Protein AF-A0A380DLA4-F1 (afdb_monomer)

pLDDT: mean 90.94, std 12.04, range [42.31, 98.88]

Nearest PDB structures (foldseek):
  5a3c-assembly1_A  TM=9.909E-01  e=1.165E-39  Streptococcus pyogenes str. Manfredo
  8rsl-assembly2_B  TM=9.941E-01  e=5.029E-12  Staphylococcus aureus
  5kiv-assembly1_A  TM=9.497E-01  e=2.857E-11  Staphylococcus aureus
  5cb3-assembly1_A  TM=9.553E-01  e=2.922E-05  Escherichia coli K-12
  5cb5-assembly14_M  TM=9.360E-01  e=4.382E-05  Escherichia coli K-12

Foldseek 3Di:
DDDPDDDDFAAAADPDPPDDPVNLVRLLVRLLVVVVVCVVVPHQEDEDEQHCVPPSVDPLLSSLLSNLLSVVLNCVVVVDNHHYHYDYDDPVSVVSNVCNNVLQVDAPQVLVVVVSDDPPCPVVSVLSLLVPFLEEEEEEEPQLVVVLVVAFADPLPCVQPVLVCVVPVDGTNVCVLPDPDPDLQLNLLSLLSVCCPFAVPPAEGPSLLVVCVSCPPHHYAYEYCDQGCHCVNSVHPCLRYANQFYHSQWKAAPVLPDQDIDGDNVLSVVQNVQDDSSGGDPVSFDADPPPRGTIHGQGQDPPPGGRHHPVNVSSVVSSVVSCVVCLATLYEHEYERDDDPCCVRRVVVSVVSCVNHVNYAYEYEYCDDDDDRDCVSRYYYDND

Structure (mmCIF, N/CA/C/O backbone):
data_AF-A0A380DLA4-F1
#
_entry.id   AF-A0A380DLA4-F1
#
loop_
_atom_site.group_PDB
_atom_site.id
_atom_site.type_symbol
_atom_site.label_atom_id
_atom_site.label_alt_id
_atom_site.label_comp_id
_atom_site.label_asym_id
_atom_site.label_entity_id
_atom_site.label_seq_id
_atom_site.pdbx_PDB_ins_code
_atom_site.Cartn_x
_atom_site.Cartn_y
_atom_site.Cartn_z
_atom_site.occupancy
_atom_site.B_iso_or_equiv
_atom_site.auth_seq_id
_atom_site.auth_comp_id
_atom_site.auth_asym_id
_atom_site.auth_atom_id
_atom_site.pdbx_PDB_model_num
ATOM 1 N N . MET A 1 1 ? -28.084 27.506 38.363 1.00 55.59 1 MET A N 1
ATOM 2 C CA . MET A 1 1 ? -28.026 26.568 39.511 1.00 55.59 1 MET A CA 1
ATOM 3 C C . MET A 1 1 ? -27.081 27.146 40.558 1.00 55.59 1 MET A C 1
ATOM 5 O O . MET A 1 1 ? -26.032 27.628 40.145 1.00 55.59 1 MET A O 1
ATOM 9 N N . PRO A 1 2 ? -27.405 27.145 41.863 1.00 76.19 2 PRO A N 1
ATOM 10 C CA . PRO A 1 2 ? -26.444 27.554 42.885 1.00 76.19 2 PRO A CA 1
ATOM 11 C C . PRO A 1 2 ? -25.387 26.452 43.057 1.00 76.19 2 PRO A C 1
ATOM 13 O O . PRO A 1 2 ? -25.682 25.373 43.568 1.00 76.19 2 PRO A O 1
ATOM 16 N N . ALA A 1 3 ? -24.167 26.698 42.581 1.00 84.50 3 ALA A N 1
ATOM 17 C CA . ALA A 1 3 ? -23.037 25.797 42.782 1.00 84.50 3 ALA A CA 1
ATOM 18 C C . ALA A 1 3 ? -22.415 26.040 44.166 1.00 84.50 3 ALA A C 1
ATOM 20 O O . ALA A 1 3 ? -22.203 27.187 44.553 1.00 84.50 3 ALA A O 1
ATOM 21 N N . LYS A 1 4 ? -22.109 24.967 44.908 1.00 89.56 4 LYS A N 1
ATOM 22 C CA . LYS A 1 4 ? -21.397 25.065 46.199 1.00 89.56 4 LYS A CA 1
ATOM 23 C C . LYS A 1 4 ? -19.905 25.362 46.025 1.00 89.56 4 LYS A C 1
ATOM 25 O O . LYS A 1 4 ? -19.298 25.965 46.900 1.00 89.56 4 LYS A O 1
ATOM 30 N N . TYR A 1 5 ? -19.341 24.932 44.899 1.00 93.50 5 TYR A N 1
ATOM 31 C CA . TYR A 1 5 ? -17.937 25.094 44.542 1.00 93.50 5 TYR A CA 1
ATOM 32 C C . TYR A 1 5 ? -17.828 25.541 43.088 1.00 93.50 5 TYR A C 1
ATOM 34 O O . TYR A 1 5 ? -18.657 25.169 42.256 1.00 93.50 5 TYR A O 1
ATOM 42 N N . ILE A 1 6 ? -16.781 26.307 42.790 1.00 93.88 6 ILE A N 1
ATOM 43 C CA . ILE A 1 6 ? -16.389 26.674 41.430 1.00 93.88 6 ILE A CA 1
ATOM 44 C C . ILE A 1 6 ? -14.927 26.264 41.265 1.00 93.88 6 ILE A C 1
ATOM 46 O O . ILE A 1 6 ? -14.061 26.779 41.968 1.00 93.88 6 ILE A O 1
ATOM 50 N N . ILE A 1 7 ? -14.661 25.335 40.344 1.00 94.81 7 ILE A N 1
ATOM 51 C CA . ILE A 1 7 ? -13.299 24.940 39.975 1.00 94.81 7 ILE A CA 1
ATOM 52 C C . ILE A 1 7 ? -12.901 25.748 38.744 1.00 94.81 7 ILE A C 1
ATOM 54 O O . ILE A 1 7 ? -13.541 25.653 37.698 1.00 94.81 7 ILE A O 1
ATOM 58 N N . HIS A 1 8 ? -11.850 26.552 38.871 1.00 94.44 8 HIS A N 1
ATOM 59 C CA . HIS A 1 8 ? -11.314 27.328 37.761 1.00 94.44 8 HIS A CA 1
ATOM 60 C C . HIS A 1 8 ? -10.230 26.535 37.022 1.00 94.44 8 HIS A C 1
ATOM 62 O O . HIS A 1 8 ? -9.333 25.972 37.646 1.00 94.44 8 HIS A O 1
ATOM 68 N N . THR A 1 9 ? -10.300 26.514 35.692 1.00 94.88 9 THR A N 1
ATOM 69 C CA . THR A 1 9 ? -9.285 25.914 34.822 1.00 94.88 9 THR A CA 1
ATOM 70 C C . THR A 1 9 ? -9.151 26.739 33.549 1.00 94.88 9 THR A C 1
ATOM 72 O O . THR A 1 9 ? -10.129 27.320 33.073 1.00 94.88 9 THR A O 1
ATOM 75 N N . VAL A 1 10 ? -7.939 26.803 33.002 1.00 93.38 10 VAL A N 1
ATOM 76 C CA . VAL A 1 10 ? -7.638 27.538 31.771 1.00 93.38 10 VAL A CA 1
ATOM 77 C C . VAL A 1 10 ? -7.217 26.530 30.717 1.00 93.38 10 VAL A C 1
ATOM 79 O O . VAL A 1 10 ? -6.169 25.901 30.840 1.00 93.38 10 VAL A O 1
ATOM 82 N N . GLY A 1 11 ? -8.055 26.363 29.697 1.00 93.25 11 GLY A N 1
ATOM 83 C CA . GLY A 1 11 ? -7.757 25.484 28.575 1.00 93.25 11 GLY A CA 1
ATOM 84 C C . GLY A 1 11 ? -6.808 26.117 27.548 1.00 93.25 11 GLY A C 1
ATOM 85 O O . GLY A 1 11 ? -6.550 27.323 27.585 1.00 93.25 11 GLY A O 1
ATOM 86 N N . PRO A 1 12 ? -6.278 25.321 26.608 1.00 95.25 12 PRO A N 1
ATOM 87 C CA . PRO A 1 12 ? -5.397 25.812 25.551 1.00 95.25 12 PRO A CA 1
ATOM 88 C C . PRO A 1 12 ? -6.148 26.710 24.559 1.00 95.25 12 PRO A C 1
ATOM 90 O O . PRO A 1 12 ? -7.328 26.485 24.282 1.00 95.25 12 PRO A O 1
ATOM 93 N N . GLN A 1 13 ? -5.443 27.693 23.992 1.00 95.25 13 GLN A N 1
ATOM 94 C CA . GLN A 1 13 ? -5.923 28.527 22.887 1.00 95.25 13 GLN A CA 1
ATOM 95 C C . GLN A 1 13 ? -5.316 28.055 21.563 1.00 95.25 13 GLN A C 1
ATOM 97 O O . GLN A 1 13 ? -4.094 27.944 21.427 1.00 95.25 13 GLN A O 1
ATOM 102 N N . ILE A 1 14 ? -6.163 27.822 20.564 1.00 93.88 14 ILE A N 1
ATOM 103 C CA . ILE A 1 14 ? -5.754 27.343 19.247 1.00 93.88 14 ILE A CA 1
ATOM 104 C C . ILE A 1 14 ? -5.522 28.531 18.315 1.00 93.88 14 ILE A C 1
ATOM 106 O O . ILE A 1 14 ? -6.415 29.327 18.046 1.00 93.88 14 ILE A O 1
ATOM 110 N N . ARG A 1 15 ? -4.284 28.653 17.824 1.00 88.38 15 ARG A N 1
ATOM 111 C CA . ARG A 1 15 ? -3.876 29.712 16.880 1.00 88.38 15 ARG A CA 1
ATOM 112 C C . ARG A 1 15 ? -3.722 29.221 15.444 1.00 88.38 15 ARG A C 1
ATOM 114 O O . ARG A 1 15 ? -3.689 30.033 14.526 1.00 88.38 15 ARG A O 1
ATOM 121 N N . ARG A 1 16 ? -3.545 27.912 15.254 1.00 84.25 16 ARG A N 1
ATOM 122 C CA . ARG A 1 16 ? -3.327 27.264 13.958 1.00 84.25 16 ARG A CA 1
ATOM 123 C C . ARG A 1 16 ? -3.958 25.879 13.976 1.00 84.25 16 ARG A C 1
ATOM 125 O O . ARG A 1 16 ? -3.947 25.227 15.018 1.00 84.25 16 ARG A O 1
ATOM 132 N N . LEU A 1 17 ? -4.466 25.466 12.821 1.00 77.19 17 LEU A N 1
ATOM 133 C CA . LEU A 1 17 ? -4.893 24.098 12.553 1.00 77.19 17 LEU A CA 1
ATOM 134 C C . LEU A 1 17 ? -3.820 23.374 11.714 1.00 77.19 17 LEU A C 1
ATOM 136 O O . LEU A 1 17 ? -3.121 24.046 10.949 1.00 77.19 17 LEU A O 1
ATOM 140 N N . PRO A 1 18 ? -3.686 22.039 11.834 1.00 81.50 18 PRO A N 1
ATOM 141 C CA . PRO A 1 18 ? -4.406 21.162 12.767 1.00 81.50 18 PRO A CA 1
ATOM 142 C C . PRO A 1 18 ? -4.003 21.405 14.231 1.00 81.50 18 PRO A C 1
ATOM 144 O O . PRO A 1 18 ? -2.948 21.982 14.509 1.00 81.50 18 PRO A O 1
ATOM 147 N N . VAL A 1 19 ? -4.857 20.997 15.174 1.00 79.44 19 VAL A N 1
ATOM 148 C CA . VAL A 1 19 ? -4.562 21.114 16.608 1.00 79.44 19 VAL A CA 1
ATOM 149 C C . VAL A 1 19 ? -3.325 20.274 16.935 1.00 79.44 19 VAL A C 1
ATOM 151 O O . VAL A 1 19 ? -3.214 19.113 16.550 1.00 79.44 19 VAL A O 1
ATOM 154 N N . SER A 1 20 ? -2.360 20.867 17.640 1.00 80.75 20 SER A N 1
ATOM 155 C CA . SER A 1 20 ? -1.146 20.152 18.034 1.00 80.75 20 SER A CA 1
ATOM 156 C C . SER A 1 20 ? -1.430 19.138 19.141 1.00 80.75 20 SER A C 1
ATOM 158 O O . SER A 1 20 ? -2.274 19.365 20.013 1.00 80.75 20 SER A O 1
ATOM 160 N N . LYS A 1 21 ? -0.642 18.058 19.186 1.00 75.62 21 LYS A N 1
ATOM 161 C CA . LYS A 1 21 ? -0.755 17.050 20.249 1.00 75.62 21 LYS A CA 1
ATOM 162 C C . LYS A 1 21 ? -0.622 17.649 21.652 1.00 75.62 21 LYS A C 1
ATOM 164 O O . LYS A 1 21 ? -1.361 17.286 22.560 1.00 75.62 21 LYS A O 1
ATOM 169 N N . MET A 1 22 ? 0.273 18.625 21.803 1.00 86.12 22 MET A N 1
ATOM 170 C CA . MET A 1 22 ? 0.444 19.373 23.047 1.00 86.12 22 MET A CA 1
ATOM 171 C C . MET A 1 22 ? -0.860 20.054 23.488 1.00 86.12 22 MET A C 1
ATOM 173 O O . MET A 1 22 ? -1.214 19.984 24.660 1.00 86.12 22 MET A O 1
ATOM 177 N N . ASN A 1 23 ? -1.595 20.677 22.563 1.00 88.19 23 ASN A N 1
ATOM 178 C CA . ASN A 1 23 ? -2.866 21.326 22.882 1.00 88.19 23 ASN A CA 1
ATOM 179 C C . ASN A 1 23 ? -3.959 20.306 23.226 1.00 88.19 23 ASN A C 1
ATOM 181 O O . ASN A 1 23 ? -4.703 20.527 24.178 1.00 88.19 23 ASN A O 1
ATOM 185 N N . GLN A 1 24 ? -4.029 19.172 22.524 1.00 82.75 24 GLN A N 1
ATOM 186 C CA . GLN A 1 24 ? -4.953 18.088 22.884 1.00 82.75 24 GLN A CA 1
ATOM 187 C C . GLN A 1 24 ? -4.701 17.583 24.314 1.00 82.75 24 GLN A C 1
ATOM 189 O O . GLN A 1 24 ? -5.627 17.476 25.119 1.00 82.75 24 GLN A O 1
ATOM 194 N N . ASP A 1 25 ? -3.435 17.315 24.651 1.00 81.62 25 ASP A N 1
ATOM 195 C CA . ASP A 1 25 ? -3.045 16.803 25.967 1.00 81.62 25 ASP A CA 1
ATOM 196 C C . ASP A 1 25 ? -3.261 17.858 27.077 1.00 81.62 25 ASP A C 1
ATOM 198 O O . ASP A 1 25 ? -3.610 17.506 28.205 1.00 81.62 25 ASP A O 1
ATOM 202 N N . LEU A 1 26 ? -3.102 19.155 26.777 1.00 93.81 26 LEU A N 1
ATOM 203 C CA . LEU A 1 26 ? -3.434 20.242 27.709 1.00 93.81 26 LEU A CA 1
ATOM 204 C C . LEU A 1 26 ? -4.935 20.308 28.003 1.00 93.81 26 LEU A C 1
ATOM 206 O O . LEU A 1 26 ? -5.309 20.423 29.168 1.00 93.81 26 LEU A O 1
ATOM 210 N N . LEU A 1 27 ? -5.792 20.187 26.983 1.00 97.06 27 LEU A N 1
ATOM 211 C CA . LEU A 1 27 ? -7.242 20.168 27.186 1.00 97.06 27 LEU A CA 1
ATOM 212 C C . LEU A 1 27 ? -7.663 18.973 28.055 1.00 97.06 27 LEU A C 1
ATOM 214 O O . LEU A 1 27 ? -8.413 19.150 29.014 1.00 97.06 27 LEU A O 1
ATOM 218 N N . ALA A 1 28 ? -7.118 17.780 27.794 1.00 90.62 28 ALA A N 1
ATOM 219 C CA . ALA A 1 28 ? -7.356 16.601 28.631 1.00 90.62 28 ALA A CA 1
ATOM 220 C C . ALA A 1 28 ? -6.925 16.839 30.094 1.00 90.62 28 ALA A C 1
ATOM 222 O O . ALA A 1 28 ? -7.668 16.543 31.031 1.00 90.62 28 ALA A O 1
ATOM 223 N N . LYS A 1 29 ? -5.756 17.456 30.321 1.00 93.50 29 LYS A N 1
ATOM 224 C CA . LYS A 1 29 ? -5.279 17.800 31.674 1.00 93.50 29 LYS A CA 1
ATOM 225 C C . LYS A 1 29 ? -6.200 18.770 32.416 1.00 93.50 29 LYS A C 1
ATOM 227 O O . LYS A 1 29 ? -6.291 18.664 33.642 1.00 93.50 29 LYS A O 1
ATOM 232 N N . CYS A 1 30 ? -6.885 19.679 31.718 1.00 97.44 30 CYS A N 1
ATOM 233 C CA . CYS A 1 30 ? -7.874 20.568 32.331 1.00 97.44 30 CYS A CA 1
ATOM 234 C C . CYS A 1 30 ? -9.023 19.767 32.948 1.00 97.44 30 CYS A C 1
ATOM 236 O O . CYS A 1 30 ? -9.306 19.942 34.132 1.00 97.44 30 CYS A O 1
ATOM 238 N N . TYR A 1 31 ? -9.627 18.851 32.184 1.00 97.88 31 TYR A N 1
ATOM 239 C CA . TYR A 1 31 ? -10.691 17.974 32.682 1.00 97.88 31 TYR A CA 1
ATOM 240 C C . TYR A 1 31 ? -10.194 17.079 33.821 1.00 97.88 31 TYR A C 1
ATOM 242 O O . TYR A 1 31 ? -10.804 17.050 34.889 1.00 97.88 31 TYR A O 1
ATOM 250 N N . LEU A 1 32 ? -9.046 16.419 33.638 1.00 96.38 32 LEU A N 1
ATOM 251 C CA . LEU A 1 32 ? -8.478 15.503 34.629 1.00 96.38 32 LEU A CA 1
ATOM 252 C C . LEU A 1 32 ? -8.202 16.188 35.975 1.00 96.38 32 LEU A C 1
ATOM 254 O O . LEU A 1 32 ? -8.506 15.634 37.029 1.00 96.38 32 LEU A O 1
ATOM 258 N N . SER A 1 33 ? -7.635 17.396 35.951 1.00 96.44 33 SER A N 1
ATOM 259 C CA . SER A 1 33 ? -7.342 18.158 37.172 1.00 96.44 33 SER A CA 1
ATOM 260 C C . SER A 1 33 ? -8.620 18.551 37.912 1.00 96.44 33 SER A C 1
ATOM 262 O O . SER A 1 33 ? -8.678 18.447 39.136 1.00 96.44 33 SER A O 1
ATOM 264 N N . CYS A 1 34 ? -9.664 18.953 37.180 1.00 97.88 34 CYS A N 1
ATOM 265 C CA . CYS A 1 34 ? -10.958 19.280 37.771 1.00 97.88 34 CYS A CA 1
ATOM 266 C C . CYS A 1 34 ? -11.638 18.057 38.400 1.00 97.88 34 CYS A C 1
ATOM 268 O O . CYS A 1 34 ? -12.166 18.169 39.504 1.00 97.88 34 CYS A O 1
ATOM 270 N N . LEU A 1 35 ? -11.605 16.904 37.726 1.00 97.75 35 LEU A N 1
ATOM 271 C CA . LEU A 1 35 ? -12.177 15.650 38.229 1.00 97.75 35 LEU A CA 1
ATOM 272 C C . LEU A 1 35 ? -11.472 15.181 39.509 1.00 97.75 35 LEU A C 1
ATOM 274 O O . LEU A 1 35 ? -12.131 14.931 40.514 1.00 97.75 35 LEU A O 1
ATOM 278 N N . LYS A 1 36 ? -10.131 15.166 39.506 1.00 96.75 36 LYS A N 1
ATOM 279 C CA . LYS A 1 36 ? -9.323 14.824 40.690 1.00 96.75 36 LYS A CA 1
ATOM 280 C C . LYS A 1 36 ? -9.641 15.718 41.878 1.00 96.75 36 LYS A C 1
ATOM 282 O O . LYS A 1 36 ? -9.796 15.227 42.991 1.00 96.75 36 LYS A O 1
ATOM 287 N N . LEU A 1 37 ? -9.749 17.025 41.646 1.00 96.88 37 LEU A N 1
ATOM 288 C CA . LEU A 1 37 ? -10.074 17.971 42.706 1.00 96.88 37 LEU A CA 1
ATOM 289 C C . LEU A 1 37 ? -11.500 17.751 43.237 1.00 96.88 37 LEU A C 1
ATOM 291 O O . LEU A 1 37 ? -11.720 17.816 44.444 1.00 96.88 37 LEU A O 1
ATOM 295 N N . ALA A 1 38 ? -12.462 17.448 42.362 1.00 96.44 38 ALA A N 1
ATOM 296 C CA . ALA A 1 38 ? -13.826 17.133 42.777 1.00 96.44 38 ALA A CA 1
ATOM 297 C C . ALA A 1 38 ? -13.884 15.889 43.684 1.00 96.44 38 ALA A C 1
ATOM 299 O O . ALA A 1 38 ? -14.524 15.941 44.736 1.00 96.44 38 ALA A O 1
ATOM 300 N N . ASP A 1 39 ? -13.162 14.820 43.342 1.00 95.69 39 ASP A N 1
ATOM 301 C CA . ASP A 1 39 ? -13.090 13.611 44.175 1.00 95.69 39 ASP A CA 1
ATOM 302 C C . ASP A 1 39 ? -12.352 13.844 45.497 1.00 95.69 39 ASP A C 1
ATOM 304 O O . ASP A 1 39 ? -12.810 13.393 46.547 1.00 95.69 39 ASP A O 1
ATOM 308 N N . GLN A 1 40 ? -11.249 14.602 45.485 1.00 95.62 40 GLN A N 1
ATOM 309 C CA . GLN A 1 40 ? -10.522 14.980 46.707 1.00 95.62 40 GLN A CA 1
ATOM 310 C C . GLN A 1 40 ? -11.419 15.712 47.713 1.00 95.62 40 GLN A C 1
ATOM 312 O O . GLN A 1 40 ? -11.259 15.553 48.922 1.00 95.62 40 GLN A O 1
ATOM 317 N N . HIS A 1 41 ? -12.385 16.485 47.218 1.00 95.06 41 HIS A N 1
ATOM 318 C CA . HIS A 1 41 ? -13.386 17.167 48.033 1.00 95.06 41 HIS A CA 1
ATOM 319 C C . HIS A 1 41 ? -14.669 16.350 48.254 1.00 95.06 41 HIS A C 1
ATOM 321 O O . HIS A 1 41 ? -15.636 16.883 48.800 1.00 95.06 41 HIS A O 1
ATOM 327 N N . SER A 1 42 ? -14.686 15.069 47.863 1.00 94.19 42 SER A N 1
ATOM 328 C CA . SER A 1 42 ? -15.833 14.159 47.999 1.00 94.19 42 SER A CA 1
ATOM 329 C C . SER A 1 42 ? -17.124 14.745 47.410 1.00 94.19 42 SER A C 1
ATOM 331 O O . SER A 1 42 ? -18.205 14.652 47.999 1.00 94.19 42 SER A O 1
ATOM 333 N N . LEU A 1 43 ? -17.010 15.420 46.262 1.00 95.06 43 LEU A N 1
ATOM 334 C CA . LEU A 1 43 ? -18.159 15.974 45.557 1.00 95.06 43 LEU A CA 1
ATOM 335 C C . LEU A 1 43 ? -18.910 14.863 44.815 1.00 95.06 43 LEU A C 1
ATOM 337 O O . LEU A 1 43 ? -18.314 13.954 44.258 1.00 95.06 43 LEU A O 1
ATOM 341 N N . ASN A 1 44 ? -20.238 14.976 44.756 1.00 93.31 44 ASN A N 1
ATOM 342 C CA . ASN A 1 44 ? -21.084 13.976 44.089 1.00 93.31 44 ASN A CA 1
ATOM 343 C C . ASN A 1 44 ? -21.406 14.327 42.628 1.00 93.31 44 ASN A C 1
ATOM 345 O O . ASN A 1 44 ? -21.810 13.460 41.856 1.00 93.31 44 ASN A O 1
ATOM 349 N N . HIS A 1 45 ? -21.303 15.609 42.260 1.00 94.62 45 HIS A N 1
ATOM 350 C CA . HIS A 1 45 ? -21.685 16.107 40.940 1.00 94.62 45 HIS A CA 1
ATOM 351 C C . HIS A 1 45 ? -20.717 17.195 40.480 1.00 94.62 45 HIS A C 1
ATOM 353 O O . HIS A 1 45 ? -20.361 18.077 41.267 1.00 94.62 45 HIS A O 1
ATOM 359 N N . VAL A 1 46 ? -20.365 17.181 39.197 1.00 96.06 46 VAL A N 1
ATOM 360 C CA . VAL A 1 46 ? -19.624 18.259 38.533 1.00 96.06 46 VAL A CA 1
ATOM 361 C C . VAL A 1 46 ? -20.259 18.553 37.178 1.00 96.06 46 VAL A C 1
ATOM 363 O O . VAL A 1 46 ? -20.672 17.643 36.462 1.00 96.06 46 VAL A O 1
ATOM 366 N N . ALA A 1 47 ? -20.354 19.833 36.828 1.00 95.62 47 ALA A N 1
ATOM 367 C CA . ALA A 1 47 ? -20.797 20.263 35.510 1.00 95.62 47 ALA A CA 1
ATOM 368 C C . ALA A 1 47 ? -19.638 20.949 34.780 1.00 95.62 47 ALA A C 1
ATOM 370 O O . ALA A 1 47 ? -19.031 21.872 35.324 1.00 95.62 47 ALA A O 1
ATOM 371 N N . PHE A 1 48 ? -19.349 20.515 33.556 1.00 96.56 48 PHE A N 1
ATOM 372 C CA . PHE A 1 48 ? -18.357 21.133 32.681 1.00 96.56 48 PHE A CA 1
ATOM 373 C C . PHE A 1 48 ? -19.036 21.944 31.585 1.00 96.56 48 PHE A C 1
ATOM 375 O O . PHE A 1 48 ? -19.993 21.481 30.972 1.00 96.56 48 PHE A O 1
ATOM 382 N N . CYS A 1 49 ? -18.506 23.128 31.294 1.00 93.94 49 CYS A N 1
ATOM 383 C CA . CYS A 1 49 ? -18.760 23.795 30.021 1.00 93.94 49 CYS A CA 1
ATOM 384 C C . CYS A 1 49 ? -17.885 23.186 28.907 1.00 93.94 49 CYS A C 1
ATOM 386 O O . CYS A 1 49 ? -16.996 22.369 29.166 1.00 93.94 49 CYS A O 1
ATOM 388 N N . CYS A 1 50 ? -18.110 23.608 27.662 1.00 94.25 50 CYS A N 1
ATOM 389 C CA . CYS A 1 50 ? -17.222 23.294 26.543 1.00 94.25 50 CYS A CA 1
ATOM 390 C C . CYS A 1 50 ? -15.902 24.075 26.699 1.00 94.25 50 CYS A C 1
ATOM 392 O O . CYS A 1 50 ? -15.790 25.232 26.284 1.00 94.25 50 CYS A O 1
ATOM 394 N N . ILE A 1 51 ? -14.912 23.475 27.368 1.00 95.38 51 ILE A N 1
ATOM 395 C CA . ILE A 1 51 ? -13.633 24.133 27.657 1.00 95.38 51 ILE A CA 1
ATOM 396 C C . ILE A 1 51 ? -12.912 24.414 26.331 1.00 95.38 51 ILE A C 1
ATOM 398 O O . ILE A 1 51 ? -12.791 23.546 25.474 1.00 95.38 51 ILE A O 1
ATOM 402 N N . SER A 1 52 ? -12.416 25.643 26.178 1.00 94.69 52 SER A N 1
ATOM 403 C CA . SER A 1 52 ? -11.642 26.129 25.025 1.00 94.69 52 SER A CA 1
ATOM 404 C C . SER A 1 52 ? -12.353 26.273 23.668 1.00 94.69 52 SER A C 1
ATOM 406 O O . SER A 1 52 ? -11.736 26.804 22.745 1.00 94.69 52 SER A O 1
ATOM 408 N N . THR A 1 53 ? -13.627 25.905 23.510 1.00 90.50 53 THR A N 1
ATOM 409 C CA . THR A 1 53 ? -14.291 25.936 22.184 1.00 90.50 53 THR A CA 1
ATOM 410 C C . THR A 1 53 ? -14.814 27.310 21.748 1.00 90.50 53 THR A C 1
ATOM 412 O O . THR A 1 53 ? -15.110 27.510 20.574 1.00 90.50 53 THR A O 1
ATOM 415 N N . GLY A 1 54 ? -14.917 28.272 22.672 1.00 88.00 54 GLY A N 1
ATOM 416 C CA . GLY A 1 54 ? -15.348 29.648 22.392 1.00 88.00 54 GLY A CA 1
ATOM 417 C C . GLY A 1 54 ? -14.209 30.546 21.892 1.00 88.00 54 GLY A C 1
ATOM 418 O O . GLY A 1 54 ? -13.590 30.289 20.866 1.00 88.00 54 GLY A O 1
ATOM 419 N N . VAL A 1 55 ? -13.879 31.597 22.654 1.00 88.50 55 VAL A 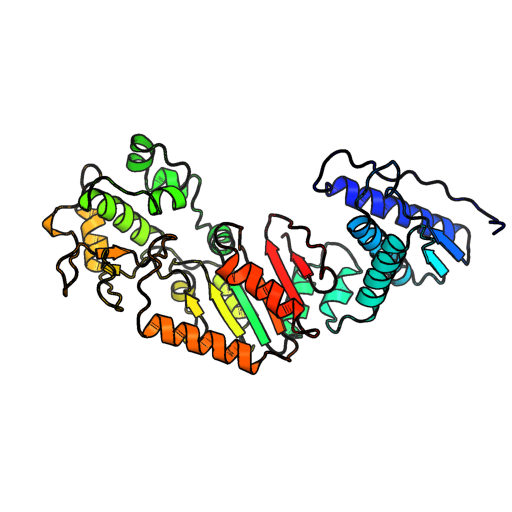N 1
ATOM 420 C CA . VAL A 1 55 ? -12.809 32.575 22.329 1.00 88.50 55 VAL A CA 1
ATOM 421 C C . VAL A 1 55 ? -11.442 31.912 22.087 1.00 88.50 55 VAL A C 1
ATOM 423 O O . VAL A 1 55 ? -10.576 32.466 21.411 1.00 88.50 55 VAL A O 1
ATOM 426 N N . PHE A 1 56 ? -11.231 30.717 22.640 1.00 91.06 56 PHE A N 1
ATOM 427 C CA . PHE A 1 56 ? -9.983 29.969 22.512 1.00 91.06 56 PHE A CA 1
ATOM 428 C C . PHE A 1 56 ? -9.920 29.087 21.255 1.00 91.06 56 PHE A C 1
ATOM 430 O O . PHE A 1 56 ? -8.872 28.49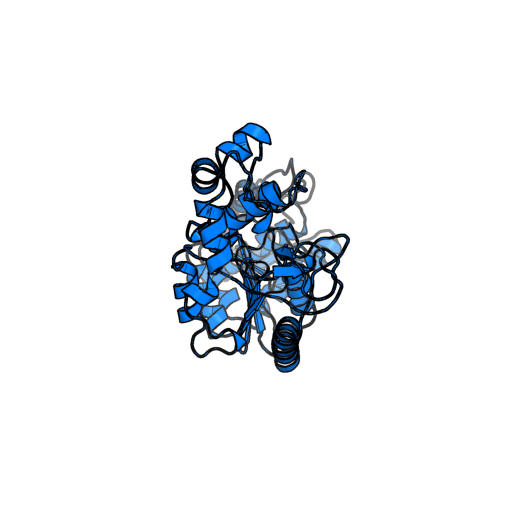8 20.993 1.00 91.06 56 PHE A O 1
ATOM 437 N N . ALA A 1 57 ? -10.988 29.073 20.452 1.00 90.88 57 ALA A N 1
ATOM 438 C CA . ALA A 1 57 ? -11.052 28.527 19.099 1.00 90.88 57 ALA A CA 1
ATOM 439 C C . ALA A 1 57 ? -10.650 27.047 18.960 1.00 90.88 57 ALA A C 1
ATOM 441 O O . ALA A 1 57 ? -10.210 26.622 17.891 1.00 90.88 57 ALA A O 1
ATOM 442 N N . PHE A 1 58 ? -10.795 26.247 20.019 1.00 94.88 58 PHE A N 1
ATOM 443 C CA . PHE A 1 58 ? -10.622 24.801 19.908 1.00 94.88 58 PHE A CA 1
ATOM 444 C C . PHE A 1 58 ? -11.761 24.211 19.062 1.00 94.88 58 PHE A C 1
ATOM 446 O O . PHE A 1 58 ? -12.924 24.484 19.370 1.00 94.88 58 PHE A O 1
ATOM 453 N N . PRO A 1 59 ? -11.471 23.423 18.005 1.00 91.38 59 PRO A N 1
ATOM 454 C CA . PRO A 1 59 ? -12.505 22.768 17.209 1.00 91.38 59 PRO A CA 1
ATOM 455 C C . PRO A 1 59 ? -13.485 21.981 18.085 1.00 91.38 59 PRO A C 1
ATOM 457 O O . PRO A 1 59 ? -13.072 21.147 18.885 1.00 91.38 59 PRO A O 1
ATOM 460 N N . GLN A 1 60 ? -14.781 22.267 17.941 1.00 90.25 60 GLN A N 1
ATOM 461 C CA . GLN A 1 60 ? -15.826 21.758 18.840 1.00 90.25 60 GLN A CA 1
ATOM 462 C C . GLN A 1 60 ? -15.878 20.229 18.898 1.00 90.25 60 GLN A C 1
ATOM 464 O O . GLN A 1 60 ? -16.002 19.676 19.983 1.00 90.25 60 GLN A O 1
ATOM 469 N N . ASP A 1 61 ? -15.760 19.564 17.747 1.00 85.75 61 ASP A N 1
ATOM 470 C CA . ASP A 1 61 ? -15.816 18.102 17.647 1.00 85.75 61 ASP A CA 1
ATOM 471 C C . ASP A 1 61 ? -14.639 17.446 18.384 1.00 85.75 61 ASP A C 1
ATOM 473 O O . ASP A 1 61 ? -14.825 16.694 19.337 1.00 85.75 61 ASP A O 1
ATOM 477 N N . GLU A 1 62 ? -13.415 17.857 18.045 1.00 82.56 62 GLU A N 1
ATOM 478 C CA . GLU A 1 62 ? -12.195 17.366 18.692 1.00 82.56 62 GLU A CA 1
ATOM 479 C C . GLU A 1 62 ? -12.172 17.664 20.205 1.00 82.56 62 GLU A C 1
ATOM 481 O O . GLU A 1 62 ? -11.734 16.837 21.007 1.00 82.56 62 GLU A O 1
ATOM 486 N N . ALA A 1 63 ? -12.674 18.832 20.625 1.00 91.31 63 ALA A N 1
ATOM 487 C CA . ALA A 1 63 ? -12.794 19.180 22.039 1.00 91.31 63 ALA A CA 1
ATOM 488 C C . ALA A 1 63 ? -13.827 18.312 22.773 1.00 91.31 63 ALA A C 1
ATOM 490 O O . ALA A 1 63 ? -13.564 17.888 23.902 1.00 91.31 63 ALA A O 1
ATOM 491 N N . ALA A 1 64 ? -14.981 18.048 22.152 1.00 90.75 64 ALA A N 1
ATOM 492 C CA . ALA A 1 64 ? -16.016 17.184 22.707 1.00 90.75 64 ALA A CA 1
ATOM 493 C C . ALA A 1 64 ? -15.494 15.751 22.872 1.00 90.75 64 ALA A C 1
ATOM 495 O O . ALA A 1 64 ? -15.618 15.189 23.960 1.00 90.75 64 ALA A O 1
ATOM 496 N N . GLU A 1 65 ? -14.811 15.207 21.861 1.00 83.62 65 GLU A N 1
ATOM 497 C CA . GLU A 1 65 ? -14.166 13.891 21.929 1.00 83.62 65 GLU A CA 1
ATOM 498 C C . GLU A 1 65 ? -13.181 13.808 23.110 1.00 83.62 65 GLU A C 1
ATOM 500 O O . GLU A 1 65 ? -13.252 12.892 23.934 1.00 83.62 65 GLU A O 1
ATOM 505 N N . ILE A 1 66 ? -12.281 14.796 23.244 1.00 85.38 66 ILE A N 1
ATOM 506 C CA . ILE A 1 66 ? -11.306 14.853 24.346 1.00 85.38 66 ILE A CA 1
ATOM 507 C C . ILE A 1 66 ? -12.015 14.930 25.701 1.00 85.38 66 ILE A C 1
ATOM 509 O O . ILE A 1 66 ? -11.603 14.239 26.637 1.00 85.38 66 ILE A O 1
ATOM 513 N N . ALA A 1 67 ? -13.051 15.761 25.817 1.00 94.12 67 ALA A N 1
ATOM 514 C CA . ALA A 1 67 ? -13.794 15.960 27.053 1.00 94.12 67 ALA A CA 1
ATOM 515 C C . ALA A 1 67 ? -14.471 14.666 27.519 1.00 94.12 67 ALA A C 1
ATOM 517 O O . ALA A 1 67 ? -14.257 14.246 28.659 1.00 94.12 67 ALA A O 1
ATOM 518 N N . VAL A 1 68 ? -15.247 14.025 26.638 1.00 90.00 68 VAL A N 1
ATOM 519 C CA . VAL A 1 68 ? -15.985 12.799 26.969 1.00 90.00 68 VAL A CA 1
ATOM 520 C C . VAL A 1 68 ? -15.006 11.668 27.284 1.00 90.00 68 VAL A C 1
ATOM 522 O O . VAL A 1 68 ? -15.094 11.090 28.366 1.00 90.00 68 VAL A O 1
ATOM 525 N N . ARG A 1 69 ? -13.999 11.434 26.427 1.00 82.88 69 ARG A N 1
ATOM 526 C CA . ARG A 1 69 ? -12.990 10.381 26.644 1.00 82.88 69 ARG A CA 1
ATOM 527 C C . ARG A 1 69 ? -12.263 10.548 27.975 1.00 82.88 69 ARG A C 1
ATOM 529 O O . ARG A 1 69 ? -12.107 9.587 28.717 1.00 82.88 69 ARG A O 1
ATOM 536 N N . THR A 1 70 ? -11.820 11.767 28.292 1.00 87.50 70 THR A N 1
ATOM 537 C CA . THR A 1 70 ? -11.070 12.024 29.533 1.00 87.50 70 THR A CA 1
ATOM 538 C C . THR A 1 70 ? -11.923 11.759 30.771 1.00 87.50 70 THR A C 1
ATOM 540 O O . THR A 1 70 ? -11.432 11.188 31.744 1.00 87.50 70 THR A O 1
ATOM 543 N N . VAL A 1 71 ? -13.191 12.179 30.743 1.00 93.75 71 VAL A N 1
ATOM 544 C CA . VAL A 1 71 ? -14.126 11.960 31.849 1.00 93.75 71 VAL A CA 1
ATOM 545 C C . VAL A 1 71 ? -14.397 10.472 32.044 1.00 93.75 71 VAL A C 1
ATOM 547 O O . VAL A 1 71 ? -14.273 9.984 33.165 1.00 93.75 71 VAL A O 1
ATOM 550 N N . GLU A 1 72 ? -14.728 9.742 30.982 1.00 85.00 72 GLU A N 1
ATOM 551 C CA . GLU A 1 72 ? -15.061 8.318 31.085 1.00 85.00 72 GLU A CA 1
ATOM 552 C C . GLU A 1 72 ? -13.872 7.469 31.545 1.00 85.00 72 GLU A C 1
ATOM 554 O O . GLU A 1 72 ? -14.024 6.679 32.480 1.00 85.00 72 GLU A O 1
ATOM 559 N N . SER A 1 73 ? -12.681 7.685 30.968 1.00 80.00 73 SER A N 1
ATOM 560 C CA . SER A 1 73 ? -11.443 7.037 31.422 1.00 80.00 73 SER A CA 1
ATOM 561 C C . SER A 1 73 ? -11.214 7.260 32.912 1.00 80.00 73 SER A C 1
ATOM 563 O O . SER A 1 73 ? -11.002 6.306 33.656 1.00 80.00 73 SER A O 1
ATOM 565 N N . TYR A 1 74 ? -11.331 8.507 33.374 1.00 89.50 74 TYR A N 1
ATOM 566 C CA . TYR A 1 74 ? -11.121 8.834 34.778 1.00 89.50 74 TYR A CA 1
ATOM 567 C C . TYR A 1 74 ? -12.113 8.119 35.707 1.00 89.50 74 TYR A C 1
ATOM 569 O O . TYR A 1 74 ? -11.698 7.524 36.704 1.00 89.50 74 TYR A O 1
ATOM 577 N N . LEU A 1 75 ? -13.413 8.158 35.389 1.00 89.81 75 LEU A N 1
ATOM 578 C CA . LEU A 1 75 ? -14.449 7.509 36.201 1.00 89.81 75 LEU A CA 1
ATOM 579 C C . LEU A 1 75 ? -14.228 5.992 36.275 1.00 89.81 75 LEU A C 1
ATOM 581 O O . LEU A 1 75 ? -14.350 5.404 37.350 1.00 89.81 75 LEU A O 1
ATOM 585 N N . LYS A 1 76 ? -13.845 5.369 35.153 1.00 81.06 76 LYS A N 1
ATOM 586 C CA . LYS A 1 76 ? -13.558 3.933 35.068 1.00 81.06 76 LYS A CA 1
ATOM 587 C C . LYS A 1 76 ? -12.312 3.543 35.866 1.00 81.06 76 LYS A C 1
ATOM 589 O O . LYS A 1 76 ? -12.374 2.618 36.670 1.00 81.06 76 LYS A O 1
ATOM 594 N N . GLU A 1 77 ? -11.196 4.243 35.673 1.00 82.31 77 GLU A N 1
ATOM 595 C CA . GLU A 1 77 ? -9.906 3.925 36.307 1.00 82.31 77 GLU A CA 1
ATOM 596 C C . GLU A 1 77 ? -9.925 4.118 37.826 1.00 82.31 77 GLU A C 1
ATOM 598 O O . GLU A 1 77 ? -9.286 3.368 38.562 1.00 82.31 77 GLU A O 1
ATOM 603 N N . THR A 1 78 ? -10.662 5.118 38.308 1.00 88.38 78 THR A N 1
ATOM 604 C CA . THR A 1 78 ? -10.730 5.443 39.741 1.00 88.38 78 THR A CA 1
ATOM 605 C C . THR A 1 78 ? -11.907 4.788 40.456 1.00 88.38 78 THR A C 1
ATOM 607 O O . THR A 1 78 ? -11.984 4.860 41.681 1.00 88.38 78 THR A O 1
ATOM 610 N N . SER A 1 79 ? -12.832 4.161 39.714 1.00 88.38 79 SER A N 1
ATOM 611 C CA . SER A 1 79 ? -14.141 3.731 40.230 1.00 88.38 79 SER A CA 1
ATOM 612 C C . SER A 1 79 ? -14.908 4.864 40.934 1.00 88.38 79 SER A C 1
ATOM 614 O O . SER A 1 79 ? -15.678 4.620 41.866 1.00 88.38 79 SER A O 1
ATOM 616 N N . SER A 1 80 ? -14.680 6.116 40.517 1.00 90.88 80 SER A N 1
ATOM 617 C CA . SER A 1 80 ? -15.349 7.283 41.092 1.00 90.88 80 SER A CA 1
ATOM 618 C C . SER A 1 80 ? -16.856 7.233 40.826 1.00 90.88 80 SER A C 1
ATOM 620 O O . SER A 1 80 ? -17.317 6.846 39.753 1.00 90.88 80 SER A O 1
ATOM 622 N N . THR A 1 81 ? -17.641 7.661 41.816 1.00 92.38 81 THR A N 1
ATOM 623 C CA . THR A 1 81 ? -19.110 7.757 41.722 1.00 92.38 81 THR A CA 1
ATOM 624 C C . THR A 1 81 ? -19.587 9.145 41.278 1.00 92.38 81 THR A C 1
ATOM 626 O O . THR A 1 81 ? -20.791 9.422 41.275 1.00 92.38 81 THR A O 1
ATOM 629 N N . LEU A 1 82 ? -18.651 10.026 40.905 1.00 95.38 82 LEU A N 1
ATOM 630 C CA . LEU A 1 82 ? -18.914 11.399 40.496 1.00 95.38 82 LEU A CA 1
ATOM 631 C C . LEU A 1 82 ? -19.818 11.441 39.257 1.00 95.38 82 LEU A C 1
ATOM 633 O O . LEU A 1 82 ? -19.490 10.916 38.194 1.00 95.38 82 LEU A O 1
ATOM 637 N N . LYS A 1 83 ? -20.958 12.128 39.367 1.00 94.88 83 LYS A N 1
ATOM 638 C CA . LYS A 1 83 ? -21.853 12.359 38.227 1.00 94.88 83 LYS A CA 1
ATOM 639 C C . LYS A 1 83 ? -21.401 13.586 37.448 1.00 94.88 83 LYS A C 1
ATOM 641 O O . LYS A 1 83 ? -21.437 14.704 37.968 1.00 94.88 83 LYS A O 1
ATOM 646 N N . VAL A 1 84 ? -21.011 13.382 36.194 1.00 95.75 84 VAL A N 1
ATOM 647 C CA . VAL A 1 84 ? -20.526 14.449 35.314 1.00 95.75 84 VAL A CA 1
ATOM 648 C C . VAL A 1 84 ? -21.620 14.889 34.345 1.00 95.75 84 VAL A C 1
ATOM 650 O O . VAL A 1 84 ? -22.252 14.065 33.693 1.00 95.75 84 VAL A O 1
ATOM 653 N N . VAL A 1 85 ? -21.837 16.201 34.245 1.00 94.38 85 VAL A N 1
ATOM 654 C CA . VAL A 1 85 ? -22.774 16.818 33.297 1.00 94.38 85 VAL A CA 1
ATOM 655 C C . VAL A 1 85 ? -22.000 17.715 32.338 1.00 94.38 85 VAL A C 1
ATOM 657 O O . VAL A 1 85 ? -21.342 18.660 32.769 1.00 94.38 85 VAL A O 1
ATOM 660 N N . PHE A 1 86 ? -22.104 17.471 31.034 1.00 95.56 86 PHE A N 1
ATOM 661 C CA . PHE A 1 86 ? -21.619 18.414 30.026 1.00 95.56 86 PHE A CA 1
ATOM 662 C C . PHE A 1 86 ? -22.712 19.442 29.722 1.00 95.56 86 PHE A C 1
ATOM 664 O O . PHE A 1 86 ? -23.706 19.149 29.062 1.00 95.56 86 PHE A O 1
ATOM 671 N N . ASN A 1 87 ? -22.541 20.652 30.250 1.00 93.88 87 ASN A N 1
ATOM 672 C CA . ASN A 1 87 ? -23.438 21.777 30.032 1.00 93.88 87 ASN A CA 1
ATOM 673 C C . ASN A 1 87 ? -23.008 22.548 28.777 1.00 93.88 87 ASN A C 1
ATOM 675 O O . ASN A 1 87 ? -22.162 23.446 28.834 1.00 93.88 87 ASN A O 1
ATOM 679 N N . VAL A 1 88 ? -23.594 22.160 27.651 1.00 94.25 88 VAL A N 1
ATOM 680 C CA . VAL A 1 88 ? -23.343 22.722 26.319 1.00 94.25 88 VAL A CA 1
ATOM 681 C C . VAL A 1 88 ? -24.253 23.920 26.025 1.00 94.25 88 VAL A C 1
ATOM 683 O O . VAL A 1 88 ? -25.320 24.050 26.623 1.00 94.25 88 VAL A O 1
ATOM 686 N N . PHE A 1 89 ? -23.831 24.805 25.114 1.00 88.69 89 PHE A N 1
ATOM 687 C CA . PHE A 1 89 ? -24.591 26.017 24.769 1.00 88.69 89 PHE A CA 1
ATOM 688 C C . PHE A 1 89 ? -25.340 25.915 23.435 1.00 88.69 89 PHE A C 1
ATOM 690 O O . PHE A 1 89 ? -26.451 26.425 23.331 1.00 88.69 89 PHE A O 1
ATOM 697 N N . THR A 1 90 ? -24.747 25.284 22.417 1.00 90.50 90 THR A N 1
ATOM 698 C CA . THR A 1 90 ? -25.342 25.207 21.072 1.00 90.50 90 THR A CA 1
ATOM 699 C C . THR A 1 90 ? -25.909 23.821 20.773 1.00 90.50 90 THR A C 1
ATOM 701 O O . THR A 1 90 ? -25.411 22.821 21.288 1.00 90.50 90 THR A O 1
ATOM 704 N N . ASP A 1 91 ? -26.900 23.744 19.878 1.00 89.06 91 ASP A N 1
ATOM 705 C CA . ASP A 1 91 ? -27.427 22.463 19.379 1.00 89.06 91 ASP A CA 1
ATOM 706 C C . ASP A 1 91 ? -26.341 21.626 18.692 1.00 89.06 91 ASP A C 1
ATOM 708 O O . ASP A 1 91 ? -26.331 20.401 18.794 1.00 89.06 91 ASP A O 1
ATOM 712 N N . LYS A 1 92 ? -25.379 22.295 18.041 1.00 88.19 92 LYS A N 1
ATOM 713 C CA . LYS A 1 92 ? -24.211 21.646 17.442 1.00 88.19 92 LYS A CA 1
ATOM 714 C C . LYS A 1 92 ? -23.344 20.969 18.502 1.00 88.19 92 LYS A C 1
ATOM 716 O O . LYS A 1 92 ? -22.989 19.810 18.332 1.00 88.19 92 LYS A O 1
ATOM 721 N N . ASP A 1 93 ? -23.026 21.662 19.597 1.00 92.44 93 ASP A N 1
ATOM 722 C CA . ASP A 1 93 ? -22.281 21.055 20.706 1.00 92.44 93 ASP A CA 1
ATOM 723 C C . ASP A 1 93 ? -23.083 19.903 21.324 1.00 92.44 93 ASP A C 1
ATOM 725 O O . ASP A 1 93 ? -22.526 18.844 21.588 1.00 92.44 93 ASP A O 1
ATOM 729 N N . LEU A 1 94 ? -24.397 20.067 21.510 1.00 90.12 94 LEU A N 1
ATOM 730 C CA . LEU A 1 94 ? -25.252 18.999 22.031 1.00 90.12 94 LEU A CA 1
ATOM 731 C C . LEU A 1 94 ? -25.198 17.745 21.160 1.00 90.12 94 LEU A C 1
ATOM 733 O O . LEU A 1 94 ? -25.094 16.644 21.698 1.00 90.12 94 LEU A O 1
ATOM 737 N N . GLN A 1 95 ? -25.265 17.910 19.841 1.00 83.75 95 GLN A N 1
ATOM 738 C CA . GLN A 1 95 ? -25.172 16.801 18.902 1.00 83.75 95 GLN A CA 1
ATOM 739 C C . GLN A 1 95 ? -23.806 16.111 18.994 1.00 83.75 95 GLN A C 1
ATOM 741 O O . GLN A 1 95 ? -23.766 14.901 19.191 1.00 83.75 95 GLN A O 1
ATOM 746 N N . LEU A 1 96 ? -22.709 16.875 18.978 1.00 84.75 96 LEU A N 1
ATOM 747 C CA . LEU A 1 96 ? -21.349 16.337 19.099 1.00 84.75 96 LEU A CA 1
ATOM 748 C C . LEU A 1 96 ? -21.147 15.568 20.414 1.00 84.75 96 LEU A C 1
ATOM 750 O O . LEU A 1 96 ? -20.670 14.437 20.415 1.00 84.75 96 LEU A O 1
ATOM 754 N N . TYR A 1 97 ? -21.554 16.139 21.551 1.00 90.38 97 TYR A N 1
ATOM 755 C CA . TYR A 1 97 ? -21.442 15.453 22.842 1.00 90.38 97 TYR A CA 1
ATOM 756 C C . TYR A 1 97 ? -22.326 14.202 22.909 1.00 90.38 97 TYR A C 1
ATOM 758 O O . TYR A 1 97 ? -21.892 13.196 23.466 1.00 90.38 97 TYR A O 1
ATOM 766 N N . LYS A 1 98 ? -23.542 14.227 22.343 1.00 82.94 98 LYS A N 1
ATOM 767 C CA . LYS A 1 98 ? -24.407 13.038 22.256 1.00 82.94 98 LYS A CA 1
ATOM 768 C C . LYS A 1 98 ? -23.782 11.943 21.404 1.00 82.94 98 LYS A C 1
ATOM 770 O O . LYS A 1 98 ? -23.835 10.784 21.808 1.00 82.94 98 LYS A O 1
ATOM 775 N N . GLU A 1 99 ? -23.211 12.298 20.258 1.00 77.00 99 GLU A N 1
ATOM 776 C CA . GLU A 1 99 ? -22.494 11.365 19.392 1.00 77.00 99 GLU A CA 1
ATOM 777 C C . GLU A 1 99 ? -21.361 10.709 20.177 1.00 77.00 99 GLU A C 1
ATOM 779 O O . GLU A 1 99 ? -21.396 9.497 20.362 1.00 77.00 99 GLU A O 1
ATOM 784 N N . HIS A 1 100 ? -20.453 11.490 20.767 1.00 78.06 100 HIS A N 1
ATOM 785 C CA . HIS A 1 100 ? -19.318 10.960 21.535 1.00 78.06 100 HIS A CA 1
ATOM 786 C C . HIS A 1 100 ? -19.726 10.129 22.763 1.00 78.06 100 HIS A C 1
ATOM 788 O O . HIS A 1 100 ? -19.101 9.107 23.035 1.00 78.06 100 HIS A O 1
ATOM 794 N N . LEU A 1 101 ? -20.799 10.503 23.472 1.00 79.44 101 LEU A N 1
ATOM 795 C CA . LEU A 1 101 ? -21.340 9.722 24.598 1.00 79.44 101 LEU A CA 1
ATOM 796 C C . LEU A 1 101 ? -21.992 8.402 24.153 1.00 79.44 101 LEU A C 1
ATOM 798 O O . LEU A 1 101 ? -21.853 7.387 24.828 1.00 79.44 101 LEU A O 1
ATOM 802 N N . THR A 1 102 ? -22.709 8.398 23.025 1.00 63.84 102 THR A N 1
ATOM 803 C CA . THR A 1 102 ? -23.376 7.188 22.502 1.00 63.84 102 THR A CA 1
ATOM 804 C C . THR A 1 102 ? -22.342 6.206 21.961 1.00 63.84 102 THR A C 1
ATOM 806 O O . THR A 1 102 ? -22.372 5.017 22.263 1.00 63.84 102 THR A O 1
ATOM 809 N N . VAL A 1 103 ? -21.376 6.740 21.220 1.00 55.00 103 VAL A N 1
ATOM 810 C CA . VAL A 1 103 ? -20.265 6.029 20.591 1.00 55.00 103 VAL A CA 1
ATOM 811 C C . VAL A 1 103 ? -19.439 5.217 21.587 1.00 55.00 103 VAL A C 1
ATOM 813 O O . VAL A 1 103 ? -19.064 4.084 21.283 1.00 55.00 103 VAL A O 1
ATOM 816 N N . MET A 1 104 ? -19.163 5.767 22.772 1.00 54.50 104 MET A N 1
ATOM 817 C CA . MET A 1 104 ? -18.339 5.084 23.775 1.00 54.50 104 MET A CA 1
ATOM 818 C C . MET A 1 104 ? -19.123 4.073 24.621 1.00 54.50 104 MET A C 1
ATOM 820 O O . MET A 1 104 ? -18.525 3.187 25.230 1.00 54.50 104 MET A O 1
ATOM 824 N N . GLN A 1 105 ? -20.457 4.115 24.562 1.00 52.44 105 GLN A N 1
ATOM 825 C CA . GLN A 1 105 ? -21.342 3.141 25.205 1.00 52.44 105 GLN A CA 1
ATOM 826 C C . GLN A 1 105 ? -21.815 2.020 24.256 1.00 52.44 105 GLN A C 1
ATOM 828 O O . GLN A 1 105 ? -22.336 1.016 24.739 1.00 52.44 105 GLN A O 1
ATOM 833 N N . SER A 1 106 ? -21.623 2.145 22.932 1.00 52.66 106 SER A N 1
ATOM 834 C CA . SER A 1 106 ? -22.221 1.245 21.926 1.00 52.66 106 SER A CA 1
ATOM 835 C C . SER A 1 106 ? -21.245 0.509 20.996 1.00 52.66 106 SER A C 1
ATOM 837 O O . SER A 1 106 ? -21.698 -0.151 20.057 1.00 52.66 106 SER A O 1
ATOM 839 N N . SER A 1 107 ? -19.924 0.621 21.179 1.00 62.94 107 SER A N 1
ATOM 840 C CA . SER A 1 107 ? -18.982 -0.083 20.296 1.00 62.94 107 SER A CA 1
ATOM 841 C C . SER A 1 107 ? -19.128 -1.603 20.430 1.00 62.94 107 SER A C 1
ATOM 843 O O . SER A 1 107 ? -18.986 -2.158 21.517 1.00 62.94 107 SER A O 1
ATOM 845 N N . LYS A 1 108 ? -19.350 -2.292 19.303 1.00 75.12 108 LYS A N 1
ATOM 846 C CA . LYS A 1 108 ? -19.366 -3.767 19.219 1.00 75.12 108 LYS A CA 1
ATOM 847 C C . LYS A 1 108 ? -17.969 -4.396 19.342 1.00 75.12 108 LYS A C 1
ATOM 849 O O . LYS A 1 108 ? -17.840 -5.620 19.303 1.00 75.12 108 LYS A O 1
ATOM 854 N N . TRP A 1 109 ? -16.925 -3.574 19.447 1.00 84.69 109 TRP A N 1
ATOM 855 C CA . TRP A 1 109 ? -15.524 -3.985 19.494 1.00 84.69 109 TRP A CA 1
ATOM 856 C C . TRP A 1 109 ? -14.959 -3.787 20.897 1.00 84.69 109 TRP A C 1
ATOM 858 O O . TRP A 1 109 ? -14.805 -2.638 21.330 1.00 84.69 109 TRP A O 1
ATOM 868 N N . ASN A 1 110 ? -14.576 -4.869 21.590 1.00 84.94 110 ASN A N 1
ATOM 869 C CA . ASN A 1 110 ? -13.928 -4.708 22.898 1.00 84.94 110 ASN A CA 1
ATOM 870 C C . ASN A 1 110 ? -12.532 -4.099 22.735 1.00 84.94 110 ASN A C 1
ATOM 872 O O . ASN A 1 110 ? -12.079 -3.400 23.640 1.00 84.94 110 ASN A O 1
ATOM 876 N N . ALA A 1 111 ? -11.907 -4.243 21.561 1.00 84.00 111 ALA A N 1
ATOM 877 C CA . ALA A 1 111 ? -10.690 -3.521 21.187 1.00 84.00 111 ALA A CA 1
ATOM 878 C C . ALA A 1 111 ? -10.792 -2.006 21.451 1.00 84.00 111 ALA A C 1
ATOM 880 O O . ALA A 1 111 ? -9.874 -1.407 22.007 1.00 84.00 111 ALA A O 1
ATOM 881 N N . MET A 1 112 ? -11.940 -1.386 21.155 1.00 77.69 112 MET A N 1
ATOM 882 C CA . MET A 1 112 ? -12.142 0.052 21.384 1.00 77.69 112 MET A CA 1
ATOM 883 C C . MET A 1 112 ? -12.267 0.399 22.871 1.00 77.69 112 MET A C 1
ATOM 885 O O . MET A 1 112 ? -11.961 1.516 23.277 1.00 77.69 112 MET A O 1
ATOM 889 N N . SER A 1 113 ? -12.652 -0.564 23.710 1.00 72.12 113 SER A N 1
ATOM 890 C CA . SER A 1 113 ? -12.734 -0.368 25.159 1.00 72.12 113 SER A CA 1
ATOM 891 C C . SER A 1 113 ? -11.360 -0.301 25.843 1.00 72.12 113 SER A C 1
ATOM 893 O O . SER A 1 113 ? -11.242 0.272 26.931 1.00 72.12 113 SER A O 1
ATOM 895 N N . LEU A 1 114 ? -10.321 -0.847 25.195 1.00 70.00 114 LEU A N 1
ATOM 896 C CA . LEU A 1 114 ? -8.930 -0.795 25.656 1.00 70.00 114 LEU A CA 1
ATOM 897 C C . LEU A 1 114 ? -8.299 0.589 25.452 1.00 70.00 114 LEU A C 1
ATOM 899 O O . LEU A 1 114 ? -7.343 0.927 26.140 1.00 70.00 114 LEU A O 1
ATOM 903 N N . LEU A 1 115 ? -8.880 1.428 24.588 1.00 63.44 115 LEU A N 1
ATOM 904 C CA . LEU A 1 115 ? -8.462 2.824 24.403 1.00 63.44 115 LEU A CA 1
ATOM 905 C C . LEU A 1 115 ? -8.688 3.698 25.639 1.00 63.44 115 LEU A C 1
ATOM 907 O O . LEU A 1 115 ? -8.153 4.803 25.716 1.00 63.44 115 LEU A O 1
ATOM 911 N N . MET A 1 116 ? -9.484 3.214 26.596 1.00 55.00 116 MET A N 1
ATOM 912 C CA . MET A 1 116 ? -9.825 3.942 27.813 1.00 55.00 116 MET A CA 1
ATOM 913 C C . MET A 1 116 ? -8.716 3.945 28.874 1.00 55.00 116 MET A C 1
ATOM 915 O O . MET A 1 116 ? -8.901 4.645 29.864 1.00 55.00 116 MET A O 1
ATOM 919 N N . GLY A 1 117 ? -7.611 3.204 28.703 1.00 48.75 117 GLY A N 1
ATOM 920 C CA . GLY A 1 117 ? -6.516 3.143 29.680 1.00 48.75 117 GLY A CA 1
ATOM 921 C C . GLY A 1 117 ? -5.135 3.163 29.022 1.00 48.75 117 GLY A C 1
ATOM 922 O O . GLY A 1 117 ? -4.792 2.223 28.322 1.00 48.75 117 GLY A O 1
ATOM 923 N N . ASP A 1 118 ? -4.377 4.232 29.291 1.00 51.94 118 ASP A N 1
ATOM 924 C CA . ASP A 1 118 ? -2.991 4.549 28.879 1.00 51.94 118 ASP A CA 1
ATOM 925 C C . ASP A 1 118 ? -2.594 4.344 27.388 1.00 51.94 118 ASP A C 1
ATOM 927 O O . ASP A 1 118 ? -2.975 3.408 26.691 1.00 51.94 118 ASP A O 1
ATOM 931 N N . LYS A 1 119 ? -1.748 5.240 26.864 1.00 50.75 119 LYS A N 1
ATOM 932 C CA . LYS A 1 119 ? -1.285 5.258 25.456 1.00 50.75 119 LYS A CA 1
ATOM 933 C C . LYS A 1 119 ? -0.387 4.058 25.086 1.00 50.75 119 LYS A C 1
ATOM 935 O O . LYS A 1 119 ? 0.004 3.922 23.930 1.00 50.75 119 LYS A O 1
ATOM 940 N N . THR A 1 120 ? -0.072 3.190 26.041 1.00 52.50 120 THR A N 1
ATOM 941 C CA . THR A 1 120 ? 0.896 2.081 25.971 1.00 52.50 120 THR A CA 1
ATOM 942 C C . THR A 1 120 ? 0.349 0.782 25.361 1.00 52.50 120 THR A C 1
ATOM 944 O O . THR A 1 120 ? 1.069 -0.212 25.331 1.00 52.50 120 THR A O 1
ATOM 947 N N . LYS A 1 121 ? -0.887 0.767 24.837 1.00 71.31 121 LYS A N 1
ATOM 948 C CA . LYS A 1 121 ? -1.577 -0.457 24.377 1.00 71.31 121 LYS A CA 1
ATOM 949 C C . LYS A 1 121 ? -1.963 -0.511 22.886 1.00 71.31 121 LYS A C 1
ATOM 951 O O . LYS A 1 121 ? -2.812 -1.318 22.526 1.00 71.31 121 LYS A O 1
ATOM 956 N N . GLN A 1 122 ? -1.359 0.279 21.987 1.00 78.75 122 GLN A N 1
ATOM 957 C CA . GLN A 1 122 ? -1.750 0.280 20.553 1.00 78.75 122 GLN A CA 1
ATOM 958 C C . GLN A 1 122 ? -1.691 -1.121 19.911 1.00 78.75 122 GLN A C 1
ATOM 960 O O . GLN A 1 122 ? -2.620 -1.531 19.215 1.00 78.75 122 GLN A O 1
ATOM 965 N N . ALA A 1 123 ? -0.633 -1.883 20.210 1.00 83.12 123 ALA A N 1
ATOM 966 C CA . ALA A 1 123 ? -0.476 -3.259 19.746 1.00 83.12 123 ALA A CA 1
ATOM 967 C C . ALA A 1 123 ? -1.543 -4.205 20.327 1.00 83.12 123 ALA A C 1
ATOM 969 O O 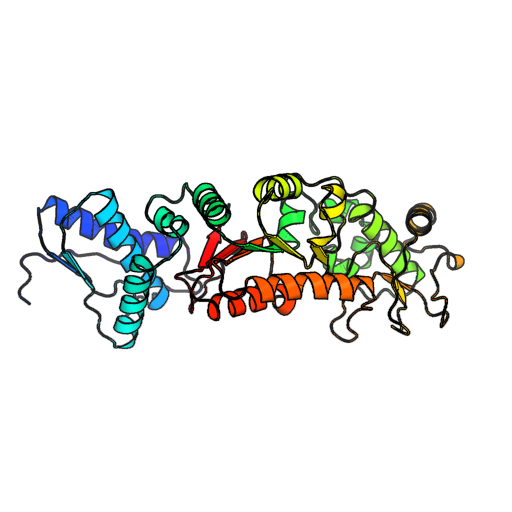. ALA A 1 123 ? -2.052 -5.065 19.616 1.00 83.12 123 ALA A O 1
ATOM 970 N N . GLU A 1 124 ? -1.924 -4.028 21.597 1.00 85.69 124 GLU A N 1
ATOM 971 C CA . GLU A 1 124 ? -2.972 -4.827 22.250 1.00 85.69 124 GLU A CA 1
ATOM 972 C C . GLU A 1 124 ? -4.351 -4.519 21.654 1.00 85.69 124 GLU A C 1
ATOM 974 O O . GLU A 1 124 ? -5.131 -5.435 21.407 1.00 85.69 124 GLU A O 1
ATOM 979 N N . VAL A 1 125 ? -4.628 -3.248 21.347 1.00 86.44 125 VAL A N 1
ATOM 980 C CA . VAL A 1 125 ? -5.854 -2.822 20.656 1.00 86.44 125 VAL A CA 1
ATOM 981 C C . VAL A 1 125 ? -5.931 -3.464 19.272 1.00 86.44 125 VAL A C 1
ATOM 983 O O . VAL A 1 125 ? -6.948 -4.072 18.944 1.00 86.44 125 VAL A O 1
ATOM 986 N N . LEU A 1 126 ? -4.859 -3.376 18.475 1.00 89.81 126 LEU A N 1
ATOM 987 C CA . LEU A 1 126 ? -4.809 -3.984 17.143 1.00 89.81 126 LEU A CA 1
ATOM 988 C C . LEU A 1 126 ? -4.952 -5.504 17.210 1.00 89.81 126 LEU A C 1
ATOM 990 O O . LEU A 1 126 ? -5.746 -6.072 16.463 1.00 89.81 126 LEU A O 1
ATOM 994 N N . ARG A 1 127 ? -4.235 -6.159 18.128 1.00 91.12 127 ARG A N 1
ATOM 995 C CA . ARG A 1 127 ? -4.336 -7.608 18.311 1.00 91.12 127 ARG A CA 1
ATOM 996 C C . ARG A 1 127 ? -5.755 -8.021 18.691 1.00 91.12 127 ARG A C 1
ATOM 998 O O . ARG A 1 127 ? -6.296 -8.929 18.075 1.00 91.12 127 ARG A O 1
ATOM 1005 N N . THR A 1 128 ? -6.372 -7.311 19.633 1.00 91.75 128 THR A N 1
ATOM 1006 C CA . THR A 1 128 ? -7.752 -7.573 20.064 1.00 91.75 128 THR A CA 1
ATOM 1007 C C . THR A 1 128 ? -8.738 -7.373 18.913 1.00 91.75 128 THR A C 1
ATOM 1009 O O . THR A 1 128 ? -9.634 -8.189 18.731 1.00 91.75 128 THR A O 1
ATOM 1012 N N . ALA A 1 129 ? -8.562 -6.332 18.092 1.00 93.69 129 ALA A N 1
ATOM 1013 C CA . ALA A 1 129 ? -9.398 -6.120 16.913 1.00 93.69 129 ALA A CA 1
ATOM 1014 C C . ALA A 1 129 ? -9.232 -7.255 15.889 1.00 93.69 129 ALA A C 1
ATOM 1016 O O . ALA A 1 129 ? -10.213 -7.775 15.381 1.00 93.69 129 ALA A O 1
ATOM 1017 N N . ILE A 1 130 ? -8.009 -7.702 15.615 1.00 95.31 130 ILE A N 1
ATOM 1018 C CA . ILE A 1 130 ? -7.772 -8.836 14.706 1.00 95.31 130 ILE A CA 1
ATOM 1019 C C . ILE A 1 130 ? -8.372 -10.135 15.261 1.00 95.31 130 ILE A C 1
ATOM 1021 O O . ILE A 1 130 ? -8.915 -10.948 14.511 1.00 95.31 130 ILE A O 1
ATOM 1025 N N . ASP A 1 131 ? -8.293 -10.338 16.574 1.00 94.62 131 ASP A N 1
ATOM 1026 C CA . ASP A 1 131 ? -8.834 -11.532 17.214 1.00 94.62 131 ASP A CA 1
ATOM 1027 C C . ASP A 1 131 ? -10.368 -11.570 17.174 1.00 94.62 131 ASP A C 1
ATOM 1029 O O . ASP A 1 131 ? -10.929 -12.637 16.928 1.00 94.62 131 ASP A O 1
ATOM 1033 N N . GLU A 1 132 ? -11.022 -10.419 17.344 1.00 95.19 132 GLU A N 1
ATOM 1034 C CA . GLU A 1 132 ? -12.481 -10.257 17.342 1.00 95.19 132 GLU A CA 1
ATOM 1035 C C . GLU A 1 132 ? -13.139 -10.158 15.962 1.00 95.19 132 GLU A C 1
ATOM 1037 O O . GLU A 1 132 ? -14.367 -10.229 15.888 1.00 95.19 132 GLU A O 1
ATOM 1042 N N . ALA A 1 133 ? -12.366 -9.892 14.909 1.00 97.25 133 ALA A N 1
ATOM 1043 C CA . ALA A 1 133 ? -12.899 -9.699 13.569 1.00 97.25 133 ALA A CA 1
ATOM 1044 C C . ALA A 1 133 ? -13.391 -11.025 12.973 1.00 97.25 133 ALA A C 1
ATOM 1046 O O . ALA A 1 133 ? -12.664 -12.021 12.985 1.00 97.25 133 ALA A O 1
ATOM 1047 N N . ASP A 1 134 ? -14.586 -11.002 12.383 1.00 98.12 134 ASP A N 1
ATOM 1048 C CA . ASP A 1 134 ? -15.098 -12.121 11.582 1.00 98.12 134 ASP A CA 1
ATOM 1049 C C . ASP A 1 134 ? -14.334 -12.217 10.248 1.00 98.12 134 ASP A C 1
ATOM 1051 O O . ASP A 1 134 ? -14.046 -13.308 9.756 1.00 98.12 134 ASP A O 1
ATOM 1055 N N . ALA A 1 135 ? -13.956 -11.057 9.696 1.00 98.38 135 ALA A N 1
ATOM 1056 C CA . ALA A 1 135 ? -13.164 -10.919 8.480 1.00 98.38 135 ALA A CA 1
ATOM 1057 C C . ALA A 1 135 ? -12.285 -9.658 8.512 1.00 98.38 135 ALA A C 1
ATOM 1059 O O . ALA A 1 135 ? -12.621 -8.655 9.150 1.00 98.38 135 ALA A O 1
ATOM 1060 N N . ILE A 1 136 ? -11.159 -9.692 7.796 1.00 98.62 136 ILE A N 1
ATOM 1061 C CA . ILE A 1 136 ? -10.179 -8.600 7.758 1.00 98.62 136 ILE A CA 1
ATOM 1062 C C . ILE A 1 136 ? -9.909 -8.187 6.308 1.00 98.62 136 ILE A C 1
ATOM 1064 O O . ILE A 1 136 ? -9.466 -8.987 5.488 1.00 98.62 136 ILE A O 1
ATOM 1068 N N . VAL A 1 137 ? -10.122 -6.912 5.993 1.00 98.75 137 VAL A N 1
ATOM 1069 C CA . VAL A 1 137 ? -9.750 -6.327 4.700 1.00 98.75 137 VAL A CA 1
ATOM 1070 C C . VAL A 1 137 ? -8.535 -5.438 4.924 1.00 98.75 137 VAL A C 1
ATOM 1072 O O . VAL A 1 137 ? -8.617 -4.420 5.614 1.00 98.75 137 VAL A O 1
ATOM 1075 N N . ILE A 1 13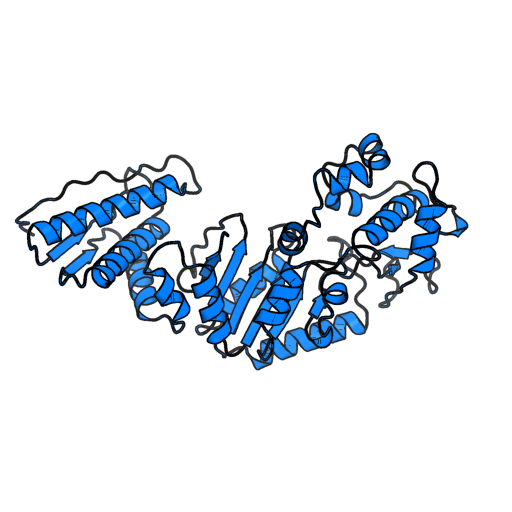8 ? -7.398 -5.828 4.356 1.00 98.69 138 ILE A N 1
ATOM 1076 C CA . ILE A 1 138 ? -6.108 -5.193 4.627 1.00 98.69 138 ILE A CA 1
ATOM 1077 C C . ILE A 1 138 ? -5.690 -4.362 3.421 1.00 98.69 138 ILE A C 1
ATOM 1079 O O . ILE A 1 138 ? -5.653 -4.838 2.289 1.00 98.69 138 ILE A O 1
ATOM 1083 N N . GLY A 1 139 ? -5.382 -3.100 3.673 1.00 98.56 139 GLY A N 1
ATOM 1084 C CA . GLY A 1 139 ? -4.948 -2.130 2.691 1.00 98.56 139 GLY A CA 1
ATOM 1085 C C . GLY A 1 139 ? -3.488 -1.773 2.901 1.00 98.56 139 GLY A C 1
ATOM 1086 O O . GLY A 1 139 ? -3.188 -1.097 3.880 1.00 98.56 139 GLY A O 1
ATOM 1087 N N . ILE A 1 140 ? -2.586 -2.166 2.001 1.00 98.19 140 ILE A N 1
ATOM 1088 C CA . ILE A 1 140 ? -1.137 -1.955 2.183 1.00 98.19 140 ILE A CA 1
ATOM 1089 C C . ILE A 1 140 ? -0.588 -0.963 1.158 1.00 98.19 140 ILE A C 1
ATOM 1091 O O . ILE A 1 140 ? -0.806 -1.109 -0.047 1.00 98.19 140 ILE A O 1
ATOM 1095 N N . GLY A 1 141 ? 0.150 0.038 1.641 1.00 96.44 141 GLY A N 1
ATOM 1096 C CA . GLY A 1 141 ? 0.856 1.017 0.813 1.00 96.44 141 GLY A CA 1
ATOM 1097 C C . GLY A 1 141 ? 2.352 1.099 1.101 1.00 96.44 141 GLY A C 1
ATOM 1098 O O . GLY A 1 141 ? 2.911 0.340 1.898 1.00 96.44 141 GLY A O 1
ATOM 1099 N N . ALA A 1 142 ? 3.006 2.069 0.457 1.00 94.19 142 ALA A N 1
ATOM 1100 C CA . ALA A 1 142 ? 4.466 2.172 0.432 1.00 94.19 142 ALA A CA 1
ATOM 1101 C C . ALA A 1 142 ? 5.087 2.386 1.822 1.00 94.19 142 ALA A C 1
ATOM 1103 O O . ALA A 1 142 ? 6.261 2.088 2.027 1.00 94.19 142 ALA A O 1
ATOM 1104 N N . GLY A 1 143 ? 4.310 2.882 2.793 1.00 93.88 143 GLY A N 1
ATOM 1105 C CA . GLY A 1 143 ? 4.771 3.053 4.167 1.00 93.88 143 GLY A CA 1
ATOM 1106 C C . GLY A 1 143 ? 5.167 1.742 4.854 1.00 93.88 143 GLY A C 1
ATOM 1107 O O . GLY A 1 143 ? 6.061 1.783 5.693 1.00 93.88 143 GLY A O 1
ATOM 1108 N N . MET A 1 144 ? 4.559 0.607 4.483 1.00 95.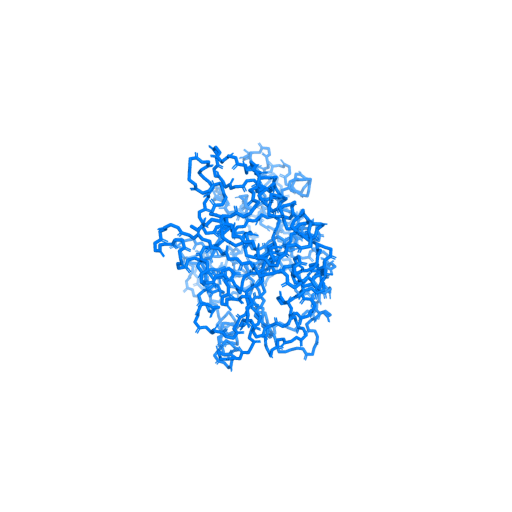75 144 MET A N 1
ATOM 1109 C CA . MET A 1 144 ? 4.915 -0.710 5.032 1.00 95.75 144 MET A CA 1
ATOM 1110 C C . MET A 1 144 ? 6.242 -1.224 4.459 1.00 95.75 144 MET A C 1
ATOM 1112 O O . MET A 1 144 ? 7.121 -1.633 5.207 1.00 95.75 144 MET A O 1
ATOM 1116 N N . SER A 1 145 ? 6.458 -1.113 3.146 1.00 96.75 145 SER A N 1
ATOM 1117 C CA . SER A 1 145 ? 7.766 -1.426 2.551 1.00 96.75 145 SER A CA 1
ATOM 1118 C C . SER A 1 145 ? 8.862 -0.501 3.097 1.00 96.75 145 SER A C 1
ATOM 1120 O O . SER A 1 145 ? 9.959 -0.944 3.429 1.00 96.75 145 SER A O 1
ATOM 1122 N N . ALA A 1 146 ? 8.552 0.783 3.294 1.00 94.81 146 ALA A N 1
ATOM 1123 C CA . ALA A 1 146 ? 9.490 1.731 3.885 1.00 94.81 146 ALA A CA 1
ATOM 1124 C C . ALA A 1 146 ? 9.846 1.415 5.352 1.00 94.81 146 ALA A C 1
ATOM 1126 O O . ALA A 1 146 ? 10.963 1.733 5.761 1.00 94.81 146 ALA A O 1
ATOM 1127 N N . SER A 1 147 ? 8.950 0.806 6.148 1.00 94.19 147 SER A N 1
ATOM 1128 C CA . SER A 1 147 ? 9.276 0.404 7.528 1.00 94.19 147 SER A CA 1
ATOM 1129 C C . SER A 1 147 ? 10.246 -0.774 7.593 1.00 94.19 147 SER A C 1
ATOM 1131 O O . SER A 1 147 ? 11.009 -0.854 8.550 1.00 94.19 147 SER A O 1
ATOM 1133 N N . ASP A 1 148 ? 10.285 -1.612 6.554 1.00 96.50 148 ASP A N 1
ATOM 1134 C CA . ASP A 1 148 ? 11.278 -2.683 6.386 1.00 96.50 148 ASP A CA 1
ATOM 1135 C C . ASP A 1 148 ? 12.576 -2.207 5.695 1.00 96.50 148 ASP A C 1
ATOM 1137 O O . ASP A 1 148 ? 13.452 -3.007 5.376 1.00 96.50 148 ASP A O 1
ATOM 1141 N N . GLY A 1 149 ? 12.735 -0.895 5.483 1.00 95.56 149 GLY A N 1
ATOM 1142 C CA . GLY A 1 149 ? 13.940 -0.301 4.893 1.00 95.56 149 GLY A CA 1
ATOM 1143 C C . GLY A 1 149 ? 13.908 -0.164 3.368 1.00 95.56 149 GLY A C 1
ATOM 1144 O O . GLY A 1 149 ? 14.861 0.351 2.782 1.00 95.56 149 GLY A O 1
ATOM 1145 N N . PHE A 1 150 ? 12.808 -0.530 2.704 1.00 96.75 150 PHE A N 1
ATOM 1146 C CA . PHE A 1 150 ? 12.636 -0.368 1.254 1.00 96.75 150 PHE A CA 1
ATOM 1147 C C . PHE A 1 150 ? 12.201 1.063 0.911 1.00 96.75 150 PHE A C 1
ATOM 1149 O O . PHE A 1 150 ? 11.134 1.319 0.350 1.00 96.75 150 PHE A O 1
ATOM 1156 N N . THR A 1 151 ? 13.017 2.040 1.307 1.00 95.62 151 THR A N 1
ATOM 1157 C CA . THR A 1 151 ? 12.709 3.460 1.124 1.00 95.62 151 THR A CA 1
ATOM 1158 C C . THR A 1 151 ? 12.884 3.894 -0.331 1.00 95.62 151 THR A C 1
ATOM 1160 O O . THR A 1 151 ? 13.699 3.356 -1.081 1.00 95.62 151 THR A O 1
ATOM 1163 N N . TYR A 1 152 ? 12.097 4.897 -0.727 1.00 95.56 152 TYR A N 1
ATOM 1164 C CA . TYR A 1 152 ? 12.161 5.528 -2.053 1.00 95.56 152 TYR A CA 1
ATOM 1165 C C . TYR A 1 152 ? 12.899 6.871 -2.021 1.00 95.56 152 TYR A C 1
ATOM 1167 O O . TYR A 1 152 ? 13.018 7.544 -3.034 1.00 95.56 152 TYR A O 1
ATOM 1175 N N . VAL A 1 153 ? 13.403 7.270 -0.857 1.00 94.31 153 VAL A N 1
ATOM 1176 C CA . VAL A 1 153 ? 14.136 8.517 -0.634 1.00 94.31 153 VAL A CA 1
ATOM 1177 C C . VAL A 1 153 ? 15.333 8.236 0.273 1.00 94.31 153 VAL A C 1
ATOM 1179 O O . VAL A 1 153 ? 15.321 7.262 1.033 1.00 94.31 153 VAL A O 1
ATOM 1182 N N . GLY A 1 154 ? 16.347 9.098 0.209 1.00 95.62 154 GLY A N 1
ATOM 1183 C CA . GLY A 1 154 ? 17.570 8.982 1.004 1.00 95.62 154 GLY A CA 1
ATOM 1184 C C . GLY A 1 154 ? 18.602 8.046 0.376 1.00 95.62 154 GLY A C 1
ATOM 1185 O O . GLY A 1 154 ? 18.601 7.851 -0.840 1.00 95.62 154 GLY A O 1
ATOM 1186 N N . GLU A 1 155 ? 19.465 7.476 1.220 1.00 97.00 155 GLU A N 1
ATOM 1187 C CA . GLU A 1 155 ? 20.669 6.730 0.816 1.00 97.00 155 GLU A CA 1
ATOM 1188 C C . GLU A 1 155 ? 20.373 5.614 -0.191 1.00 97.00 155 GLU A C 1
ATOM 1190 O O . GLU A 1 155 ? 21.003 5.564 -1.245 1.00 97.00 155 GLU A O 1
ATOM 1195 N N . ARG A 1 156 ? 19.320 4.813 0.042 1.00 97.50 156 ARG A N 1
ATOM 1196 C CA . ARG A 1 156 ? 18.908 3.740 -0.880 1.00 97.50 156 ARG A CA 1
ATOM 1197 C C . ARG A 1 156 ? 18.676 4.245 -2.308 1.00 97.50 156 ARG A C 1
ATOM 1199 O O . ARG A 1 156 ? 19.026 3.549 -3.254 1.00 97.50 156 ARG A O 1
ATOM 1206 N N . PHE A 1 157 ? 18.119 5.443 -2.487 1.00 98.31 157 PHE A N 1
ATOM 1207 C CA . PHE A 1 157 ? 17.945 6.029 -3.818 1.00 98.31 157 PHE A CA 1
ATOM 1208 C C . PHE A 1 157 ? 19.254 6.630 -4.347 1.00 98.31 157 PHE A C 1
ATOM 1210 O O . PHE A 1 157 ? 19.638 6.350 -5.483 1.00 98.31 157 PHE A O 1
ATOM 1217 N N . THR A 1 158 ? 19.960 7.418 -3.529 1.00 97.75 158 THR A N 1
ATOM 1218 C CA . THR A 1 158 ? 21.168 8.139 -3.962 1.00 97.75 158 THR A CA 1
ATOM 1219 C C . THR A 1 158 ? 22.328 7.222 -4.326 1.00 97.75 158 THR A C 1
ATOM 1221 O O . THR A 1 158 ? 23.078 7.541 -5.242 1.00 97.75 158 THR A O 1
ATOM 1224 N N . GLU A 1 159 ? 22.463 6.080 -3.655 1.00 98.06 159 GLU A N 1
ATOM 1225 C CA . GLU A 1 159 ? 23.501 5.087 -3.954 1.00 98.06 159 GLU A CA 1
ATOM 1226 C C . GLU A 1 159 ? 23.190 4.284 -5.220 1.00 98.06 159 GLU A C 1
ATOM 1228 O O . GLU A 1 159 ? 24.098 3.935 -5.970 1.00 98.06 159 GLU A O 1
ATOM 1233 N N . ASN A 1 160 ? 21.908 4.016 -5.490 1.00 98.38 160 ASN A N 1
ATOM 1234 C CA . ASN A 1 160 ? 21.503 3.175 -6.617 1.00 98.38 160 ASN A CA 1
ATOM 1235 C C . ASN A 1 160 ? 21.283 3.952 -7.921 1.00 98.38 160 ASN A C 1
ATOM 1237 O O . ASN A 1 160 ? 21.323 3.337 -8.986 1.00 98.38 160 ASN A O 1
ATOM 1241 N N . PHE A 1 161 ? 21.057 5.272 -7.873 1.00 98.69 161 PHE A N 1
ATOM 1242 C CA . PHE A 1 161 ? 20.763 6.113 -9.049 1.00 98.69 161 PHE A CA 1
ATOM 1243 C C . PHE A 1 161 ? 21.524 7.456 -9.105 1.00 98.69 161 PHE A C 1
ATOM 1245 O O . PHE A 1 161 ? 20.923 8.471 -9.474 1.00 98.69 161 PHE A O 1
ATOM 1252 N N . PRO A 1 162 ? 22.828 7.520 -8.764 1.00 98.56 162 PRO A N 1
ATOM 1253 C CA . PRO A 1 162 ? 23.553 8.792 -8.679 1.00 98.56 162 PRO A CA 1
ATOM 1254 C C . PRO A 1 162 ? 23.631 9.539 -10.020 1.00 98.56 162 PRO A C 1
ATOM 1256 O O . PRO A 1 162 ? 23.496 10.758 -10.054 1.00 98.56 162 PRO A O 1
ATOM 1259 N N . ASP A 1 163 ? 23.776 8.809 -11.123 1.00 98.62 163 ASP A N 1
ATOM 1260 C CA . ASP A 1 163 ? 23.811 9.309 -12.501 1.00 98.62 163 ASP A CA 1
ATOM 1261 C C . ASP A 1 163 ? 22.495 9.987 -12.915 1.00 98.62 163 ASP A C 1
ATOM 1263 O O . ASP A 1 163 ? 22.483 11.134 -13.374 1.00 98.62 163 ASP A O 1
ATOM 1267 N N . PHE A 1 164 ? 21.363 9.323 -12.673 1.00 98.62 164 PHE A N 1
ATOM 1268 C CA . PHE A 1 164 ? 20.043 9.895 -12.943 1.00 98.62 164 PHE A CA 1
ATOM 1269 C C . PHE A 1 164 ? 19.741 11.097 -12.041 1.00 98.62 164 PHE A C 1
ATOM 1271 O O . PHE A 1 164 ? 19.135 12.071 -12.493 1.00 98.62 164 PHE A O 1
ATOM 1278 N N . ILE A 1 165 ? 20.182 11.069 -10.781 1.00 98.50 165 ILE A N 1
ATOM 1279 C CA . ILE A 1 165 ? 20.032 12.196 -9.851 1.00 98.50 165 ILE A CA 1
ATOM 1280 C C . ILE A 1 165 ? 20.879 13.388 -10.299 1.00 98.50 165 ILE A C 1
ATOM 1282 O O . ILE A 1 165 ? 20.400 14.523 -10.271 1.00 98.50 165 ILE A O 1
ATOM 1286 N N . GLU A 1 166 ? 22.114 13.161 -10.743 1.00 98.44 166 GLU A N 1
ATOM 1287 C CA . GLU A 1 166 ? 22.982 14.223 -11.247 1.00 98.44 166 GLU A CA 1
ATOM 1288 C C . GLU A 1 166 ? 22.366 14.913 -12.469 1.00 98.44 166 GLU A C 1
ATOM 1290 O O . GLU A 1 166 ? 22.299 16.148 -12.508 1.00 98.44 166 GLU A O 1
ATOM 1295 N N . LYS A 1 167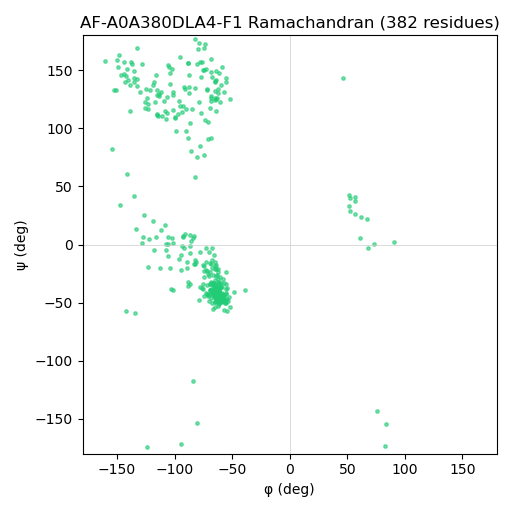 ? 21.857 14.124 -13.423 1.00 98.31 167 LYS A N 1
ATOM 1296 C CA . LYS A 1 167 ? 21.263 14.630 -14.665 1.00 98.31 167 LYS A CA 1
ATOM 1297 C C . LYS A 1 167 ? 19.922 15.333 -14.449 1.00 98.31 167 LYS A C 1
ATOM 1299 O O . LYS A 1 167 ? 19.722 16.430 -14.969 1.00 98.31 167 LYS A O 1
ATOM 1304 N N . TYR A 1 168 ? 19.004 14.718 -13.705 1.00 98.31 168 TYR A N 1
ATOM 1305 C CA . TYR A 1 168 ? 17.606 15.165 -13.622 1.00 98.31 168 TYR A CA 1
ATOM 1306 C C . TYR A 1 168 ? 17.237 15.870 -12.320 1.00 98.31 168 TYR A C 1
ATOM 1308 O O . TYR A 1 168 ? 16.155 16.448 -12.233 1.00 98.31 168 TYR A O 1
ATOM 1316 N N . ARG A 1 169 ? 18.118 15.851 -11.312 1.00 97.94 169 ARG A N 1
ATOM 1317 C CA . ARG A 1 169 ? 17.864 16.418 -9.977 1.00 97.94 169 ARG A CA 1
ATOM 1318 C C . ARG A 1 169 ? 16.621 15.823 -9.306 1.00 97.94 169 ARG A C 1
ATOM 1320 O O . ARG A 1 169 ? 15.879 16.537 -8.634 1.00 97.94 169 ARG A O 1
ATOM 1327 N N . PHE A 1 170 ? 16.391 14.523 -9.497 1.00 98.06 170 PHE A N 1
ATOM 1328 C CA . PHE A 1 170 ? 15.293 13.815 -8.841 1.00 98.06 170 PHE A CA 1
ATOM 1329 C C . PHE A 1 170 ? 15.423 13.879 -7.316 1.00 98.06 170 PHE A C 1
ATOM 1331 O O . PHE A 1 170 ? 16.510 13.688 -6.769 1.00 98.06 170 PHE A O 1
ATOM 1338 N N . PHE A 1 171 ? 14.302 14.123 -6.639 1.00 95.06 171 PHE A N 1
ATOM 1339 C CA . PHE A 1 171 ? 14.232 14.172 -5.176 1.00 95.06 171 PHE A CA 1
ATOM 1340 C C . PHE A 1 171 ? 14.007 12.792 -4.558 1.00 95.06 171 PHE A C 1
ATOM 1342 O O . PHE A 1 171 ? 14.510 12.509 -3.472 1.00 95.06 171 PHE A O 1
ATOM 1349 N N . ASP A 1 172 ? 13.252 11.939 -5.247 1.00 96.75 172 ASP A N 1
ATOM 1350 C CA . ASP A 1 172 ? 12.939 10.589 -4.807 1.00 96.75 172 ASP A CA 1
ATOM 1351 C C . ASP A 1 172 ? 12.766 9.634 -5.998 1.00 96.75 172 ASP A C 1
ATOM 1353 O O . ASP A 1 172 ? 12.600 10.028 -7.156 1.00 96.75 172 ASP A O 1
ATOM 1357 N N . MET A 1 173 ? 12.835 8.344 -5.692 1.00 97.75 173 MET A N 1
ATOM 1358 C CA . MET A 1 173 ? 12.797 7.256 -6.657 1.00 97.75 173 MET A CA 1
ATOM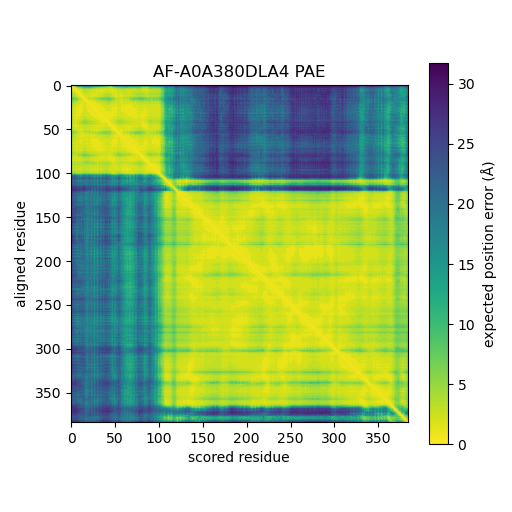 1359 C C . MET A 1 173 ? 11.412 7.091 -7.296 1.00 97.75 173 MET A C 1
ATOM 1361 O O . MET A 1 173 ? 11.321 6.628 -8.432 1.00 97.75 173 MET A O 1
ATOM 1365 N N . LEU A 1 174 ? 10.335 7.489 -6.604 1.00 94.44 174 LEU A N 1
ATOM 1366 C CA . LEU A 1 174 ? 8.983 7.435 -7.163 1.00 94.44 174 LEU A CA 1
ATOM 1367 C C . LEU A 1 174 ? 8.856 8.457 -8.295 1.00 94.44 174 LEU A C 1
ATOM 1369 O O . LEU A 1 174 ? 8.399 8.102 -9.379 1.00 94.44 174 LEU A O 1
ATOM 1373 N N . GLN A 1 175 ? 9.332 9.685 -8.076 1.00 95.44 175 GLN A N 1
ATOM 1374 C CA . GLN A 1 175 ? 9.409 10.730 -9.094 1.00 95.44 175 GLN A CA 1
ATOM 1375 C C . GLN A 1 175 ? 10.201 10.258 -10.319 1.00 95.44 175 GLN A C 1
ATOM 1377 O O . GLN A 1 175 ? 9.728 10.417 -11.444 1.00 95.44 175 GLN A O 1
ATOM 1382 N N . ALA A 1 176 ? 11.378 9.663 -10.104 1.00 97.50 176 ALA A N 1
ATOM 1383 C CA . ALA A 1 176 ? 12.211 9.144 -11.186 1.00 97.50 176 ALA A CA 1
ATOM 1384 C C . ALA A 1 176 ? 11.493 8.034 -11.980 1.00 97.50 176 ALA A C 1
ATOM 1386 O O . ALA A 1 176 ? 11.450 8.074 -13.205 1.00 97.50 176 ALA A O 1
ATOM 1387 N N . SER A 1 177 ? 10.812 7.113 -11.289 1.00 96.62 177 SER A N 1
ATOM 1388 C CA . SER A 1 177 ? 10.065 6.008 -11.913 1.00 96.62 177 SER A CA 1
ATOM 1389 C C . SER A 1 177 ? 8.833 6.426 -12.728 1.00 96.62 177 SER A C 1
ATOM 1391 O O . SER A 1 177 ? 8.271 5.604 -13.451 1.00 96.62 177 SER A O 1
ATOM 1393 N N . LEU A 1 178 ? 8.393 7.678 -12.586 1.00 94.12 178 LEU A N 1
ATOM 1394 C CA . LEU A 1 178 ? 7.269 8.268 -13.316 1.00 94.12 178 LEU A CA 1
ATOM 1395 C C . LEU A 1 178 ? 7.736 9.286 -14.369 1.00 94.12 178 LEU A C 1
ATOM 1397 O O . LEU A 1 178 ? 6.908 9.901 -15.043 1.00 94.12 178 LEU A O 1
ATOM 1401 N N . HIS A 1 179 ? 9.047 9.498 -14.503 1.00 95.81 179 HIS A N 1
ATOM 1402 C CA . HIS A 1 179 ? 9.593 10.503 -15.400 1.00 95.81 179 HIS A CA 1
ATOM 1403 C C . HIS A 1 179 ? 9.432 10.096 -16.879 1.00 95.81 179 HIS A C 1
ATOM 1405 O O . HIS A 1 179 ? 9.779 8.973 -17.254 1.00 95.81 179 HIS A O 1
ATOM 1411 N N . PRO A 1 180 ? 8.961 11.001 -17.759 1.00 94.44 180 PRO A N 1
ATOM 1412 C CA . PRO A 1 180 ? 8.917 10.752 -19.196 1.00 94.44 180 PRO A CA 1
ATOM 1413 C C . PRO A 1 180 ? 10.311 10.939 -19.818 1.00 94.44 180 PRO A C 1
ATOM 1415 O O . PRO A 1 180 ? 10.641 12.013 -20.319 1.00 94.44 180 PRO A O 1
ATOM 1418 N N . TYR A 1 181 ? 11.137 9.892 -19.772 1.00 97.12 181 TYR A N 1
ATOM 1419 C CA . TYR A 1 181 ? 12.485 9.899 -20.350 1.00 97.12 181 TYR A CA 1
ATOM 1420 C C . TYR A 1 181 ? 12.492 10.202 -21.855 1.00 97.12 181 TYR A C 1
ATOM 1422 O O . TYR A 1 181 ? 11.542 9.903 -22.580 1.00 97.12 181 TYR A O 1
ATOM 1430 N N . GLY A 1 182 ? 13.600 10.770 -22.342 1.00 94.44 182 GLY A N 1
ATOM 1431 C CA . GLY A 1 182 ? 13.709 11.238 -23.728 1.00 94.44 182 GLY A CA 1
ATOM 1432 C C . GLY A 1 182 ? 13.817 10.116 -24.766 1.00 94.44 182 GLY A C 1
ATOM 1433 O O . GLY A 1 182 ? 13.637 10.359 -25.958 1.00 94.44 182 GLY A O 1
ATOM 1434 N N . SER A 1 183 ? 14.116 8.887 -24.335 1.00 98.31 183 SER A N 1
ATOM 1435 C CA . SER A 1 183 ? 14.199 7.710 -25.199 1.00 98.31 183 SER A CA 1
ATOM 1436 C C . SER A 1 183 ? 13.830 6.429 -24.452 1.00 98.31 183 SER A C 1
ATOM 1438 O O . SER A 1 183 ? 13.963 6.340 -23.233 1.00 98.31 183 SER A O 1
ATOM 1440 N N . TRP A 1 184 ? 13.442 5.393 -25.200 1.00 98.69 184 TRP A N 1
ATOM 1441 C CA . TRP A 1 184 ? 13.197 4.059 -24.643 1.00 98.69 184 TRP A CA 1
ATOM 1442 C C . TRP A 1 184 ? 14.465 3.378 -24.116 1.00 98.69 184 TRP A C 1
ATOM 1444 O O . TRP A 1 184 ? 14.371 2.553 -23.212 1.00 98.69 184 TRP A O 1
ATOM 1454 N N . GLN A 1 185 ? 15.642 3.731 -24.645 1.00 98.75 185 GLN A N 1
ATOM 1455 C CA . GLN A 1 185 ? 16.921 3.234 -24.127 1.00 98.75 185 GLN A CA 1
ATOM 1456 C C . GLN A 1 185 ? 17.185 3.761 -22.717 1.00 98.75 185 GLN A C 1
ATOM 1458 O O . GLN A 1 185 ? 17.620 3.016 -21.846 1.00 98.75 185 GLN A O 1
ATOM 1463 N N . GLU A 1 186 ? 16.894 5.039 -22.493 1.00 98.75 186 GLU A N 1
ATOM 1464 C CA . GLU A 1 186 ? 17.058 5.668 -21.188 1.00 98.75 186 GLU A CA 1
ATOM 1465 C C . GLU A 1 186 ? 15.990 5.214 -20.192 1.00 98.75 186 GLU A C 1
ATOM 1467 O O . GLU A 1 186 ? 16.311 4.876 -19.054 1.00 98.75 186 GLU A O 1
ATOM 1472 N N . TYR A 1 187 ? 14.737 5.115 -20.650 1.00 98.81 187 TYR A N 1
ATOM 1473 C CA . TYR A 1 187 ? 13.636 4.548 -19.871 1.00 98.81 187 TYR A CA 1
ATOM 1474 C C . TYR A 1 187 ? 14.003 3.166 -19.317 1.00 98.81 187 TYR A C 1
ATOM 1476 O O . TYR A 1 187 ? 13.950 2.944 -18.110 1.00 98.81 187 TYR A O 1
ATOM 1484 N N . TRP A 1 188 ? 14.441 2.245 -20.182 1.00 98.81 188 TRP A N 1
ATOM 1485 C CA . TRP A 1 188 ? 14.797 0.891 -19.759 1.00 98.81 188 TRP A CA 1
ATOM 1486 C C . TRP A 1 188 ? 16.131 0.813 -19.009 1.00 98.81 188 TRP A C 1
ATOM 1488 O O . TRP A 1 188 ? 16.305 -0.101 -18.204 1.00 98.81 188 TRP A O 1
ATOM 1498 N N . ALA A 1 189 ? 17.051 1.767 -19.184 1.00 98.88 189 ALA A N 1
ATOM 1499 C CA . ALA A 1 189 ? 18.243 1.860 -18.339 1.00 98.88 189 ALA A CA 1
ATOM 1500 C C . ALA A 1 189 ? 17.870 2.150 -16.877 1.00 98.88 189 ALA A C 1
ATOM 1502 O O . ALA A 1 189 ? 18.340 1.447 -15.978 1.00 98.88 189 ALA A O 1
ATOM 1503 N N . PHE A 1 190 ? 16.971 3.114 -16.645 1.00 98.88 190 PHE A N 1
ATOM 1504 C CA . PHE A 1 190 ? 16.447 3.397 -15.309 1.00 98.88 190 PHE A CA 1
ATOM 1505 C C . PHE A 1 190 ? 15.599 2.234 -14.779 1.00 98.88 190 PHE A C 1
ATOM 1507 O O . PHE A 1 190 ? 15.877 1.694 -13.707 1.00 98.88 190 PHE A O 1
ATOM 1514 N N . GLU A 1 191 ? 14.573 1.829 -15.533 1.00 98.81 191 GLU A N 1
ATOM 1515 C CA . GLU A 1 191 ? 13.569 0.872 -15.061 1.00 98.81 191 GLU A CA 1
ATOM 1516 C C . GLU A 1 191 ? 14.174 -0.508 -14.805 1.00 98.81 191 GLU A C 1
ATOM 1518 O O . GLU A 1 191 ? 13.801 -1.156 -13.836 1.00 98.81 191 GLU A O 1
ATOM 1523 N N . SER A 1 192 ? 15.167 -0.953 -15.584 1.00 98.88 192 SER A N 1
ATOM 1524 C CA . SER A 1 192 ? 15.829 -2.239 -15.315 1.00 98.88 192 SER A CA 1
ATOM 1525 C C . SER A 1 192 ? 16.541 -2.269 -13.956 1.00 98.88 192 SER A C 1
ATOM 1527 O O . SER A 1 192 ? 16.401 -3.239 -13.206 1.00 98.88 192 SER A O 1
ATOM 1529 N N . ARG A 1 193 ? 17.242 -1.189 -13.586 1.00 98.81 193 ARG A N 1
ATOM 1530 C CA . ARG A 1 193 ? 17.855 -1.025 -12.255 1.00 98.81 193 ARG A CA 1
ATOM 1531 C C . ARG A 1 193 ? 16.791 -0.892 -11.167 1.00 98.81 193 ARG A C 1
ATOM 1533 O O . ARG A 1 193 ? 16.919 -1.508 -10.113 1.00 98.81 193 ARG A O 1
ATOM 1540 N N . PHE A 1 194 ? 15.721 -0.145 -11.436 1.00 98.88 194 PHE A N 1
ATOM 1541 C CA . PHE A 1 194 ? 14.605 0.044 -10.508 1.00 98.88 194 PHE A CA 1
ATOM 1542 C C . PHE A 1 194 ? 13.875 -1.268 -10.191 1.00 98.88 194 PHE A C 1
ATOM 1544 O O . PHE A 1 194 ? 13.640 -1.560 -9.018 1.00 98.88 194 PHE A O 1
ATOM 1551 N N . ILE A 1 195 ? 13.575 -2.080 -11.206 1.00 98.81 195 ILE A N 1
ATOM 1552 C CA . ILE A 1 195 ? 12.965 -3.410 -11.065 1.00 98.81 195 ILE A CA 1
ATOM 1553 C C . ILE A 1 195 ? 13.915 -4.353 -10.330 1.00 98.81 195 ILE A C 1
ATOM 1555 O O . ILE A 1 195 ? 13.487 -5.105 -9.458 1.00 98.81 195 ILE A O 1
ATOM 1559 N N . THR A 1 196 ? 15.211 -4.300 -10.640 1.00 98.75 196 THR A N 1
ATOM 1560 C CA . THR A 1 196 ? 16.198 -5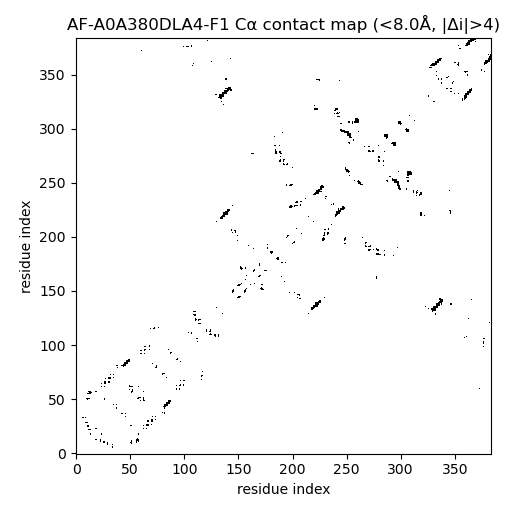.135 -9.948 1.00 98.75 196 THR A CA 1
ATOM 1561 C C . THR A 1 196 ? 16.213 -4.828 -8.448 1.00 98.75 196 THR A C 1
ATOM 1563 O O . THR A 1 196 ? 16.065 -5.736 -7.636 1.00 98.75 196 THR A O 1
ATOM 1566 N N . LEU A 1 197 ? 16.272 -3.544 -8.082 1.00 98.69 197 LEU A N 1
ATOM 1567 C CA . LEU A 1 197 ? 16.324 -3.090 -6.690 1.00 98.69 197 LEU A CA 1
ATOM 1568 C C . LEU A 1 197 ? 15.032 -3.340 -5.896 1.00 98.69 197 LEU A C 1
ATOM 1570 O O . LEU A 1 197 ? 15.103 -3.639 -4.705 1.00 98.69 197 LEU A O 1
ATOM 1574 N N . ASN A 1 198 ? 13.864 -3.140 -6.516 1.00 98.62 198 ASN A N 1
ATOM 1575 C CA . ASN A 1 198 ? 12.566 -3.156 -5.827 1.00 98.62 198 ASN A CA 1
ATOM 1576 C C . ASN A 1 198 ? 11.743 -4.421 -6.094 1.00 98.62 198 ASN A C 1
ATOM 1578 O O . ASN A 1 198 ? 10.619 -4.519 -5.613 1.00 98.62 198 ASN A O 1
ATOM 1582 N N . TYR A 1 199 ? 12.258 -5.367 -6.880 1.00 98.69 199 TYR A N 1
ATOM 1583 C CA . TYR A 1 199 ? 11.527 -6.589 -7.197 1.00 98.69 199 TYR A CA 1
ATOM 1584 C C . TYR A 1 199 ? 12.419 -7.827 -7.272 1.00 98.69 199 TYR A C 1
ATOM 1586 O O . TYR A 1 199 ? 12.171 -8.791 -6.563 1.00 98.69 199 TYR A O 1
ATOM 1594 N N . LEU A 1 200 ? 13.450 -7.842 -8.121 1.00 98.50 200 LEU A N 1
ATOM 1595 C CA . LEU A 1 200 ? 14.227 -9.075 -8.327 1.00 98.50 200 LEU A CA 1
ATOM 1596 C C . LEU A 1 200 ? 15.111 -9.426 -7.128 1.00 98.50 200 LEU A C 1
ATOM 1598 O O . LEU A 1 200 ? 15.190 -10.592 -6.752 1.00 98.50 200 LEU A O 1
ATOM 1602 N N . ASP A 1 201 ? 15.770 -8.420 -6.554 1.00 98.25 201 ASP A N 1
ATOM 1603 C CA . ASP A 1 201 ? 16.787 -8.601 -5.515 1.00 98.25 201 ASP A CA 1
ATOM 1604 C C . ASP A 1 201 ? 16.368 -7.965 -4.174 1.00 98.25 201 ASP A C 1
ATOM 1606 O O . ASP A 1 201 ? 17.151 -7.933 -3.224 1.00 98.25 201 ASP A O 1
ATOM 1610 N N . GLN A 1 202 ? 15.130 -7.460 -4.071 1.00 98.50 202 GLN A N 1
ATOM 1611 C CA . GLN A 1 202 ? 14.604 -6.942 -2.808 1.00 98.50 202 GLN A CA 1
ATOM 1612 C C . GLN A 1 202 ? 14.412 -8.107 -1.818 1.00 98.50 202 GLN A C 1
ATOM 1614 O O . GLN A 1 202 ? 13.706 -9.065 -2.143 1.00 98.50 202 GLN A O 1
ATOM 1619 N N . PRO A 1 203 ? 15.027 -8.065 -0.621 1.00 98.25 203 PRO A N 1
ATOM 1620 C CA . PRO A 1 203 ? 14.926 -9.154 0.342 1.00 98.25 203 PRO A CA 1
ATOM 1621 C C . PRO A 1 203 ? 13.550 -9.181 1.016 1.00 98.25 203 PRO A C 1
ATOM 1623 O O . PRO A 1 203 ? 12.776 -8.228 0.940 1.00 98.25 203 PRO A O 1
ATOM 1626 N N . VAL A 1 204 ? 13.266 -10.265 1.739 1.00 98.31 204 VAL A N 1
ATOM 1627 C CA . VAL A 1 204 ? 12.045 -10.379 2.544 1.00 98.31 204 VAL A CA 1
ATOM 1628 C C . VAL A 1 204 ? 11.995 -9.320 3.656 1.00 98.31 204 VAL A C 1
ATOM 1630 O O . VAL A 1 204 ? 12.966 -9.115 4.389 1.00 98.31 204 VAL A O 1
ATOM 1633 N N . GLY A 1 205 ? 10.845 -8.660 3.795 1.00 98.06 205 GLY A N 1
ATOM 1634 C CA . GLY A 1 205 ? 10.569 -7.693 4.859 1.00 98.06 205 GLY A CA 1
ATOM 1635 C C . GLY A 1 205 ? 10.015 -8.353 6.127 1.00 98.06 205 GLY A C 1
ATOM 1636 O O . GLY A 1 205 ? 9.123 -9.203 6.061 1.00 98.06 205 GLY A O 1
ATOM 1637 N N . GLN A 1 206 ? 10.519 -7.965 7.304 1.00 98.12 206 GLN A N 1
ATOM 1638 C CA . GLN A 1 206 ? 10.086 -8.547 8.583 1.00 98.12 206 GLN A CA 1
ATOM 1639 C C . GLN A 1 206 ? 8.648 -8.165 8.946 1.00 98.12 206 GLN A C 1
ATOM 1641 O O . GLN A 1 206 ? 7.920 -8.986 9.507 1.00 98.12 206 GLN A O 1
ATOM 1646 N N . SER A 1 207 ? 8.203 -6.960 8.586 1.00 97.25 207 SER A N 1
ATOM 1647 C CA . SER A 1 207 ? 6.828 -6.512 8.825 1.00 97.25 207 SER A CA 1
ATOM 1648 C C . SER A 1 207 ? 5.826 -7.326 8.000 1.00 97.25 207 SER A C 1
ATOM 1650 O O . SER A 1 207 ? 4.742 -7.643 8.493 1.00 97.25 207 SER A O 1
ATOM 1652 N N . TYR A 1 208 ? 6.193 -7.732 6.779 1.00 98.44 208 TYR A N 1
ATOM 1653 C CA . TYR A 1 208 ? 5.376 -8.627 5.951 1.00 98.44 208 TYR A CA 1
ATOM 1654 C C . TYR A 1 208 ? 5.271 -10.035 6.556 1.00 98.44 208 TYR A C 1
ATOM 1656 O O . TYR A 1 208 ? 4.171 -10.585 6.598 1.00 98.44 208 TYR A O 1
ATOM 1664 N N . LEU A 1 209 ? 6.356 -10.602 7.096 1.00 98.44 209 LEU A N 1
ATOM 1665 C CA . LEU A 1 209 ? 6.316 -11.891 7.810 1.00 98.44 209 LEU A CA 1
ATOM 1666 C C . LEU A 1 209 ? 5.483 -11.821 9.100 1.00 98.44 209 LEU A C 1
ATOM 1668 O O . LEU A 1 209 ? 4.702 -12.731 9.401 1.00 98.44 209 LEU A O 1
ATOM 1672 N N . ALA A 1 210 ? 5.620 -10.726 9.849 1.00 96.88 210 ALA A N 1
ATOM 1673 C CA . ALA A 1 210 ? 4.855 -10.491 11.067 1.00 96.88 210 ALA A CA 1
ATOM 1674 C C . ALA A 1 210 ? 3.353 -10.392 10.772 1.00 96.88 210 ALA A C 1
ATOM 1676 O O . ALA A 1 210 ? 2.559 -11.054 11.439 1.00 96.88 210 ALA A O 1
ATOM 1677 N N . LEU A 1 211 ? 2.958 -9.629 9.745 1.00 97.38 211 LEU A N 1
ATOM 1678 C CA . LEU A 1 211 ? 1.557 -9.525 9.338 1.00 97.38 211 LEU A CA 1
ATOM 1679 C C . LEU A 1 211 ? 0.997 -10.877 8.876 1.00 97.38 211 LEU A C 1
ATOM 1681 O O . LEU A 1 211 ? -0.105 -11.228 9.286 1.00 97.38 211 LEU A O 1
ATOM 1685 N N . LYS A 1 212 ? 1.765 -11.654 8.099 1.00 97.81 212 LYS A N 1
ATOM 1686 C CA . LYS A 1 212 ? 1.366 -12.993 7.631 1.00 97.81 212 LYS A CA 1
ATOM 1687 C C . LYS A 1 212 ? 1.014 -13.898 8.808 1.00 97.81 212 LYS A C 1
ATOM 1689 O O . LYS A 1 212 ? -0.044 -14.514 8.822 1.00 97.81 212 LYS A O 1
ATOM 1694 N N . SER A 1 213 ? 1.883 -13.905 9.819 1.00 96.81 213 SER A N 1
ATOM 1695 C CA . SER A 1 213 ? 1.692 -14.673 11.055 1.00 96.81 213 SER A CA 1
ATOM 1696 C C . SER A 1 213 ? 0.496 -14.163 11.866 1.00 96.81 213 SER A C 1
ATOM 1698 O O . SER A 1 213 ? -0.207 -14.927 12.520 1.00 96.81 213 SER A O 1
ATOM 1700 N N . LEU A 1 214 ? 0.249 -12.851 11.841 1.00 95.50 214 LEU A N 1
ATOM 1701 C CA . LEU A 1 214 ? -0.817 -12.212 12.607 1.00 95.50 214 LEU A CA 1
ATOM 1702 C C . LEU A 1 214 ? -2.217 -12.572 12.092 1.00 95.50 214 LEU A C 1
ATOM 1704 O O . LEU A 1 214 ? -3.146 -12.665 12.895 1.00 95.50 214 LEU A O 1
ATOM 1708 N N . VAL A 1 215 ? -2.355 -12.767 10.779 1.00 96.06 215 VAL A N 1
ATOM 1709 C CA . VAL A 1 215 ? -3.632 -13.075 10.109 1.00 96.06 215 VAL A CA 1
ATOM 1710 C C . VAL A 1 215 ? -3.775 -14.551 9.739 1.00 96.06 215 VAL A C 1
ATOM 1712 O O . VAL A 1 215 ? -4.754 -14.942 9.104 1.00 96.06 215 VAL A O 1
ATOM 1715 N N . GLU A 1 216 ? -2.828 -15.391 10.154 1.00 94.69 216 GLU A N 1
ATOM 1716 C CA . GLU A 1 216 ? -2.888 -16.831 9.938 1.00 94.69 216 GLU A CA 1
ATOM 1717 C C . GLU A 1 216 ? -4.170 -17.425 10.551 1.00 94.69 216 GLU A C 1
ATOM 1719 O O . GLU A 1 216 ? -4.545 -17.134 11.689 1.00 94.69 216 GLU A O 1
ATOM 1724 N N . GLY A 1 217 ? -4.887 -18.232 9.764 1.00 95.38 217 GLY A N 1
ATOM 1725 C CA . GLY A 1 217 ? -6.164 -18.832 10.162 1.00 95.38 217 GLY A CA 1
ATOM 1726 C C . GLY A 1 217 ? -7.358 -17.867 10.217 1.00 95.38 217 GLY A C 1
ATOM 1727 O O . GLY A 1 217 ? -8.464 -18.303 10.542 1.00 95.38 217 GLY A O 1
ATOM 1728 N N . LYS A 1 218 ? -7.178 -16.578 9.897 1.00 97.69 218 LYS A N 1
ATOM 1729 C CA . LYS A 1 218 ? -8.273 -15.602 9.775 1.00 97.69 218 LYS A CA 1
ATOM 1730 C C . LYS A 1 218 ? -8.844 -15.594 8.357 1.00 97.69 218 LYS A C 1
ATOM 1732 O O . LYS A 1 218 ? -8.160 -15.932 7.396 1.00 97.69 218 LYS A O 1
ATOM 1737 N N . GLN A 1 219 ? -10.096 -15.162 8.217 1.00 98.12 219 GLN A N 1
ATOM 1738 C CA . GLN A 1 219 ? -10.643 -14.788 6.913 1.00 98.12 219 GLN A CA 1
ATOM 1739 C C . GLN A 1 219 ? -10.100 -13.404 6.559 1.00 98.12 219 GLN A C 1
ATOM 1741 O O . GLN A 1 219 ? -10.411 -12.426 7.242 1.00 98.12 219 GLN A O 1
ATOM 1746 N N . TYR A 1 220 ? -9.258 -13.309 5.532 1.00 98.69 220 TYR A N 1
ATOM 1747 C CA . TYR A 1 220 ? -8.691 -12.028 5.126 1.00 98.69 220 TYR A CA 1
ATOM 1748 C C . TYR A 1 220 ? -8.529 -11.898 3.614 1.00 98.69 220 TYR A C 1
ATOM 1750 O O . TYR A 1 220 ? -8.405 -12.887 2.891 1.00 98.69 220 TYR A O 1
ATOM 1758 N N . HIS A 1 221 ? -8.488 -10.654 3.147 1.00 98.88 221 HIS A N 1
ATOM 1759 C CA . HIS A 1 221 ? -8.067 -10.317 1.792 1.00 98.88 221 HIS A CA 1
ATOM 1760 C C . HIS A 1 221 ? -7.258 -9.023 1.807 1.00 98.88 221 HIS A C 1
ATOM 1762 O O . HIS A 1 221 ? -7.527 -8.110 2.593 1.00 98.88 221 HIS A O 1
ATOM 1768 N N . ILE A 1 222 ? -6.263 -8.947 0.932 1.00 98.88 222 ILE A N 1
ATOM 1769 C CA . ILE A 1 222 ? -5.323 -7.840 0.819 1.00 98.88 222 ILE A CA 1
ATOM 1770 C C . ILE A 1 222 ? -5.577 -7.110 -0.494 1.00 98.88 222 ILE A C 1
ATOM 1772 O O . ILE A 1 222 ? -5.628 -7.711 -1.563 1.00 98.88 222 ILE A O 1
ATOM 1776 N N . ILE A 1 223 ? -5.673 -5.790 -0.413 1.00 98.88 223 ILE A N 1
ATOM 1777 C CA . ILE A 1 223 ? -5.529 -4.889 -1.552 1.00 98.88 223 ILE A CA 1
ATOM 1778 C C . ILE A 1 223 ? -4.290 -4.031 -1.322 1.00 98.88 223 ILE A C 1
ATOM 1780 O O . ILE A 1 223 ? -4.090 -3.473 -0.239 1.00 98.88 223 ILE A O 1
ATOM 1784 N N . THR A 1 224 ? -3.444 -3.903 -2.337 1.00 98.75 224 THR A N 1
ATOM 1785 C CA . THR A 1 224 ? -2.223 -3.107 -2.225 1.00 98.75 224 THR A CA 1
ATOM 1786 C C . THR A 1 224 ? -2.042 -2.165 -3.401 1.00 98.75 224 THR A C 1
ATOM 1788 O O . THR A 1 224 ? -2.349 -2.492 -4.545 1.00 98.75 224 THR A O 1
ATOM 1791 N N . THR A 1 225 ? -1.533 -0.970 -3.102 1.00 97.81 225 THR A N 1
ATOM 1792 C CA . THR A 1 225 ? -1.039 -0.029 -4.116 1.00 97.81 225 THR A CA 1
ATOM 1793 C C . THR A 1 225 ? 0.461 -0.169 -4.366 1.00 97.81 225 THR A C 1
ATOM 1795 O O . THR A 1 225 ? 1.003 0.596 -5.162 1.00 97.81 225 THR A O 1
ATOM 1798 N N . ASN A 1 226 ? 1.138 -1.074 -3.652 1.00 97.88 226 ASN A N 1
ATOM 1799 C CA . ASN A 1 226 ? 2.531 -1.410 -3.915 1.00 97.88 226 ASN A CA 1
ATOM 1800 C C . ASN A 1 226 ? 2.614 -2.301 -5.154 1.00 97.88 226 ASN A C 1
ATOM 1802 O O . ASN A 1 226 ? 1.647 -2.964 -5.519 1.00 97.88 226 ASN A O 1
ATOM 1806 N N . ALA A 1 227 ? 3.786 -2.290 -5.775 1.00 98.25 227 ALA A N 1
ATOM 1807 C CA . ALA A 1 227 ? 4.108 -3.078 -6.959 1.00 98.25 227 ALA A CA 1
ATOM 1808 C C . ALA A 1 227 ? 5.475 -3.779 -6.809 1.00 98.25 227 ALA A C 1
ATOM 1810 O O . ALA A 1 227 ? 6.049 -4.231 -7.798 1.00 98.25 227 ALA A O 1
ATOM 1811 N N . ASP A 1 228 ? 6.019 -3.805 -5.584 1.00 98.31 228 ASP A N 1
ATOM 1812 C CA . ASP A 1 228 ? 7.260 -4.498 -5.229 1.00 98.31 228 ASP A CA 1
ATOM 1813 C C . ASP A 1 228 ? 7.014 -5.998 -4.977 1.00 98.31 228 ASP A C 1
ATOM 1815 O O . ASP A 1 228 ? 5.884 -6.474 -5.042 1.00 98.31 228 ASP A O 1
ATOM 1819 N N . ASN A 1 229 ? 8.076 -6.758 -4.704 1.00 98.38 229 ASN A N 1
ATOM 1820 C CA . ASN A 1 229 ? 7.984 -8.207 -4.499 1.00 98.38 229 ASN A CA 1
ATOM 1821 C C . ASN A 1 229 ? 7.577 -8.627 -3.074 1.00 98.38 229 ASN A C 1
ATOM 1823 O O . ASN A 1 229 ? 7.684 -9.807 -2.750 1.00 98.38 229 ASN A O 1
ATOM 1827 N N . ALA A 1 230 ? 7.199 -7.706 -2.181 1.00 98.56 230 ALA A N 1
ATOM 1828 C CA . ALA A 1 230 ? 7.256 -7.978 -0.744 1.00 98.56 230 ALA A CA 1
ATOM 1829 C C . ALA A 1 230 ? 6.343 -9.135 -0.288 1.00 98.56 230 ALA A C 1
ATOM 1831 O O . ALA A 1 230 ? 6.710 -9.887 0.616 1.00 98.56 230 ALA A O 1
ATOM 1832 N N . PHE A 1 231 ? 5.186 -9.316 -0.935 1.00 98.50 231 PHE A N 1
ATOM 1833 C CA . PHE A 1 231 ? 4.290 -10.451 -0.679 1.00 98.50 231 PHE A CA 1
ATOM 1834 C C . PHE A 1 231 ? 4.862 -11.778 -1.188 1.00 98.50 231 PHE A C 1
ATOM 1836 O O . PHE A 1 231 ? 4.809 -12.772 -0.465 1.00 98.50 231 PHE A O 1
ATOM 1843 N N . ASP A 1 232 ? 5.444 -11.783 -2.390 1.00 97.56 232 ASP A N 1
ATOM 1844 C CA . ASP A 1 232 ? 6.083 -12.958 -2.996 1.00 97.56 232 ASP A CA 1
ATOM 1845 C C . ASP A 1 232 ? 7.306 -13.397 -2.174 1.00 97.56 232 ASP A C 1
ATOM 1847 O O . ASP A 1 232 ? 7.408 -14.551 -1.765 1.00 97.56 232 ASP A O 1
ATOM 1851 N N . ALA A 1 233 ? 8.168 -12.448 -1.794 1.00 97.88 233 ALA A N 1
ATOM 1852 C CA . ALA A 1 233 ? 9.341 -12.695 -0.955 1.00 97.88 233 ALA A CA 1
ATOM 1853 C C . ALA A 1 233 ? 8.990 -13.187 0.463 1.00 97.88 233 ALA A C 1
ATOM 1855 O O . ALA A 1 233 ? 9.794 -13.872 1.094 1.00 97.88 233 ALA A O 1
ATOM 1856 N N . ALA A 1 234 ? 7.806 -12.839 0.977 1.00 98.31 234 ALA A N 1
ATOM 1857 C CA . ALA A 1 234 ? 7.270 -13.345 2.243 1.00 98.31 234 ALA A CA 1
ATOM 1858 C C . ALA A 1 234 ? 6.378 -14.597 2.069 1.00 98.31 234 ALA A C 1
ATOM 1860 O O . ALA A 1 234 ? 5.761 -15.062 3.036 1.00 98.31 234 ALA A O 1
ATOM 1861 N N . GLU A 1 235 ? 6.315 -15.153 0.855 1.00 98.06 235 GLU A N 1
ATOM 1862 C CA . GLU A 1 235 ? 5.591 -16.372 0.482 1.00 98.06 235 GLU A CA 1
ATOM 1863 C C . GLU A 1 235 ? 4.089 -16.321 0.818 1.00 98.06 235 GLU A C 1
ATOM 1865 O O . GLU A 1 235 ? 3.522 -17.277 1.359 1.00 98.06 235 GLU A O 1
ATOM 1870 N N . TYR A 1 236 ? 3.436 -15.181 0.595 1.00 98.44 236 TYR A N 1
ATOM 1871 C CA . TYR A 1 236 ? 1.984 -15.077 0.761 1.00 98.44 236 TYR A CA 1
ATOM 1872 C C . TYR A 1 236 ? 1.246 -15.972 -0.240 1.00 98.44 236 TYR A C 1
ATOM 1874 O O . TYR A 1 236 ? 1.687 -16.173 -1.370 1.00 98.44 236 TYR A O 1
ATOM 1882 N N . ASP A 1 237 ? 0.073 -16.469 0.155 1.00 97.62 237 ASP A N 1
ATOM 1883 C CA . ASP A 1 237 ? -0.862 -17.040 -0.809 1.00 97.62 237 ASP A CA 1
ATOM 1884 C C . ASP A 1 237 ? -1.447 -15.902 -1.657 1.00 97.62 237 ASP A C 1
ATOM 1886 O O . ASP A 1 237 ? -2.288 -15.118 -1.207 1.00 97.62 237 ASP A O 1
ATOM 1890 N N . MET A 1 238 ? -0.983 -15.815 -2.903 1.00 97.56 238 MET A N 1
ATOM 1891 C CA . MET A 1 238 ? -1.347 -14.748 -3.834 1.00 97.56 238 MET A CA 1
ATOM 1892 C C . MET A 1 238 ? -2.828 -14.767 -4.240 1.00 97.56 238 MET A C 1
ATOM 1894 O O . MET A 1 238 ? -3.315 -13.802 -4.827 1.00 97.56 238 MET A O 1
ATOM 1898 N N . THR A 1 239 ? -3.595 -15.805 -3.887 1.00 97.56 239 THR A N 1
ATOM 1899 C CA . THR A 1 239 ? -5.057 -15.782 -4.057 1.00 97.56 239 THR A CA 1
ATOM 1900 C C . THR A 1 239 ? -5.746 -14.770 -3.135 1.00 97.56 239 THR A C 1
ATOM 1902 O O . THR A 1 239 ? -6.846 -14.321 -3.467 1.00 97.56 239 THR A O 1
ATOM 1905 N N . HIS A 1 240 ? -5.081 -14.358 -2.048 1.00 98.00 240 HIS A N 1
ATOM 1906 C CA . HIS A 1 240 ? -5.540 -13.335 -1.105 1.00 98.00 240 HIS A CA 1
ATOM 1907 C C . HIS A 1 240 ? -5.062 -11.914 -1.437 1.00 98.00 240 HIS A C 1
ATOM 1909 O O . HIS A 1 240 ? -5.409 -10.992 -0.700 1.00 98.00 240 HIS A O 1
ATOM 1915 N N . VAL A 1 241 ? -4.244 -11.709 -2.475 1.00 98.69 241 VAL A N 1
ATOM 1916 C CA . VAL A 1 241 ? -3.604 -10.413 -2.756 1.00 98.69 241 VAL A CA 1
ATOM 1917 C C . VAL A 1 241 ? -4.098 -9.840 -4.080 1.00 98.69 241 VAL A C 1
ATOM 1919 O O . VAL A 1 241 ? -4.049 -10.498 -5.117 1.00 98.69 241 VAL A O 1
ATOM 1922 N N . PHE A 1 242 ? -4.540 -8.583 -4.044 1.00 98.81 242 PHE A N 1
ATOM 1923 C CA . PHE A 1 242 ? -4.909 -7.811 -5.224 1.00 98.81 242 PHE A CA 1
ATOM 1924 C C . PHE A 1 242 ? -3.964 -6.618 -5.442 1.00 98.81 242 PHE A C 1
ATOM 1926 O O . PHE A 1 242 ? -4.006 -5.626 -4.701 1.00 98.81 242 PHE A O 1
ATOM 1933 N N . HIS A 1 243 ? -3.152 -6.696 -6.501 1.00 98.69 243 HIS A N 1
ATOM 1934 C CA . HIS A 1 243 ? -2.238 -5.640 -6.947 1.00 98.69 243 HIS A CA 1
ATOM 1935 C C . HIS A 1 243 ? -2.949 -4.639 -7.871 1.00 98.69 243 HIS A C 1
ATOM 1937 O O . HIS A 1 243 ? -2.823 -4.667 -9.096 1.00 98.69 243 HIS A O 1
ATOM 1943 N N . ILE A 1 244 ? -3.698 -3.696 -7.290 1.00 98.38 244 ILE A N 1
ATOM 1944 C CA . ILE A 1 244 ? -4.533 -2.758 -8.070 1.00 98.38 244 ILE A CA 1
ATOM 1945 C C . ILE A 1 244 ? -3.725 -1.798 -8.971 1.00 98.38 244 ILE A C 1
ATOM 1947 O O . ILE A 1 244 ? -4.269 -1.214 -9.918 1.00 98.38 244 ILE A O 1
ATOM 1951 N N . GLN A 1 245 ? -2.430 -1.637 -8.682 1.00 97.75 245 GLN A N 1
ATOM 1952 C CA . GLN A 1 245 ? -1.505 -0.734 -9.375 1.00 97.75 245 GLN A CA 1
ATOM 1953 C C . GLN A 1 245 ? -0.506 -1.448 -10.300 1.00 97.75 245 GLN A C 1
ATOM 1955 O O . GLN A 1 245 ? 0.364 -0.771 -10.854 1.00 97.75 245 GLN A O 1
ATOM 1960 N N . GLY A 1 246 ? -0.659 -2.763 -10.486 1.00 98.00 246 GLY A N 1
ATOM 1961 C CA . GLY A 1 246 ? 0.276 -3.594 -11.242 1.00 98.00 246 GLY A CA 1
ATOM 1962 C C . GLY A 1 246 ? 1.471 -4.038 -10.402 1.00 98.00 246 GLY A C 1
ATOM 1963 O O . GLY A 1 246 ? 1.524 -3.808 -9.194 1.00 98.00 246 GLY A O 1
ATOM 1964 N N . GLU A 1 247 ? 2.436 -4.675 -11.057 1.00 98.62 247 GLU A N 1
ATOM 1965 C CA . GLU A 1 247 ? 3.657 -5.205 -10.443 1.00 98.62 247 GLU A CA 1
ATOM 1966 C C . GLU A 1 247 ? 4.863 -4.791 -11.295 1.00 98.62 247 GLU A C 1
ATOM 1968 O O . GLU A 1 247 ? 4.817 -4.875 -12.525 1.00 98.62 247 GLU A O 1
ATOM 1973 N N . TYR A 1 248 ? 5.963 -4.351 -10.674 1.00 98.50 248 TYR A N 1
ATOM 1974 C CA . TYR A 1 248 ? 7.103 -3.791 -11.415 1.00 98.50 248 TYR A CA 1
ATOM 1975 C C . TYR A 1 248 ? 7.772 -4.793 -12.354 1.00 98.50 248 TYR A C 1
ATOM 1977 O O . TYR A 1 248 ? 8.378 -4.398 -13.347 1.00 98.50 248 TYR A O 1
ATOM 1985 N N . ILE A 1 249 ? 7.676 -6.085 -12.049 1.00 98.06 249 ILE A N 1
ATOM 1986 C CA . ILE A 1 249 ? 8.265 -7.130 -12.885 1.00 98.06 249 ILE A CA 1
ATOM 1987 C C . ILE A 1 249 ? 7.473 -7.391 -14.172 1.00 98.06 249 ILE A C 1
ATOM 1989 O O . ILE A 1 249 ? 7.992 -7.997 -15.114 1.00 98.06 249 ILE A O 1
ATOM 1993 N N . LEU A 1 250 ? 6.218 -6.939 -14.219 1.00 98.75 250 LEU A N 1
ATOM 1994 C CA . LEU A 1 250 ? 5.340 -7.108 -15.363 1.00 98.75 250 LEU A CA 1
ATOM 1995 C C . LEU A 1 250 ? 5.520 -5.961 -16.358 1.00 98.75 250 LEU A C 1
ATOM 1997 O O . LEU A 1 250 ? 5.752 -4.804 -16.012 1.00 98.75 250 LEU A O 1
ATOM 2001 N N . GLN A 1 251 ? 5.377 -6.297 -17.631 1.00 98.69 251 GLN A N 1
ATOM 2002 C CA . GLN A 1 251 ? 5.478 -5.391 -18.762 1.00 98.69 251 GLN A CA 1
ATOM 2003 C C . GLN A 1 251 ? 4.139 -5.310 -19.485 1.00 98.69 251 GLN A C 1
ATOM 2005 O O . GLN A 1 251 ? 3.431 -6.308 -19.632 1.00 98.69 251 GLN A O 1
ATOM 2010 N N . GLN A 1 252 ? 3.831 -4.132 -20.011 1.00 98.81 252 GLN A N 1
ATOM 2011 C CA . GLN A 1 252 ? 2.654 -3.860 -20.820 1.00 98.81 252 GLN A CA 1
ATOM 2012 C C . GLN A 1 252 ? 3.038 -3.173 -22.131 1.00 98.81 252 GLN A C 1
ATOM 2014 O O . GLN A 1 252 ? 4.070 -2.513 -22.239 1.00 98.81 252 GLN A O 1
ATOM 2019 N N . CYS A 1 253 ? 2.192 -3.309 -23.151 1.00 98.69 253 CYS A N 1
ATOM 2020 C CA . CYS A 1 253 ? 2.350 -2.533 -24.377 1.00 98.69 253 CYS A CA 1
ATOM 2021 C C . CYS A 1 253 ? 2.189 -1.038 -24.061 1.00 98.69 253 CYS A C 1
ATOM 2023 O O . CYS A 1 253 ? 1.136 -0.651 -23.562 1.00 98.69 253 CYS A O 1
ATOM 2025 N N . SER A 1 254 ? 3.154 -0.186 -24.430 1.00 97.88 254 SER A N 1
ATOM 2026 C CA . SER A 1 254 ? 3.052 1.269 -24.192 1.00 97.88 254 SER A CA 1
ATOM 2027 C C . SER A 1 254 ? 1.820 1.910 -24.843 1.00 97.88 254 SER A C 1
ATOM 2029 O O . SER A 1 254 ? 1.236 2.848 -24.309 1.00 97.88 254 SER A O 1
ATOM 2031 N N . GLN A 1 255 ? 1.360 1.352 -25.966 1.00 97.88 255 GLN A N 1
ATOM 2032 C CA . GLN A 1 255 ? 0.132 1.771 -26.656 1.00 97.88 255 GLN A CA 1
ATOM 2033 C C . GLN A 1 255 ? -1.149 1.108 -26.122 1.00 97.88 255 GLN A C 1
ATOM 2035 O O . GLN A 1 255 ? -2.209 1.304 -26.704 1.00 97.88 255 GLN A O 1
ATOM 2040 N N . HIS A 1 256 ? -1.064 0.279 -25.074 1.00 98.19 256 HIS A N 1
ATOM 2041 C CA . HIS A 1 256 ? -2.206 -0.431 -24.482 1.00 98.19 256 HIS A CA 1
ATOM 2042 C C . HIS A 1 256 ? -3.054 -1.208 -25.515 1.00 98.19 256 HIS A C 1
ATOM 2044 O O . HIS A 1 256 ? -4.269 -1.321 -25.385 1.00 98.19 256 HIS A O 1
ATOM 2050 N N . CYS A 1 257 ? -2.425 -1.747 -26.571 1.00 98.31 257 CYS A N 1
ATOM 2051 C CA . CYS A 1 257 ? -3.159 -2.280 -27.726 1.00 98.31 257 CYS A CA 1
ATOM 2052 C C . CYS A 1 257 ? -3.954 -3.569 -27.440 1.00 98.31 257 CYS A C 1
ATOM 2054 O O . CYS A 1 257 ? -4.821 -3.941 -28.232 1.00 98.31 257 CYS A O 1
ATOM 2056 N N . HIS A 1 258 ? -3.676 -4.256 -26.326 1.00 98.38 258 HIS A N 1
ATOM 2057 C CA . HIS A 1 258 ? -4.435 -5.413 -25.855 1.00 98.38 258 HIS A CA 1
ATOM 2058 C C . HIS A 1 258 ? -4.206 -5.684 -24.359 1.00 98.38 258 HIS A C 1
ATOM 2060 O O . HIS A 1 258 ? -3.179 -5.313 -23.796 1.00 98.38 258 HIS A O 1
ATOM 2066 N N . ALA A 1 259 ? -5.159 -6.385 -23.744 1.00 98.31 259 ALA A N 1
ATOM 2067 C CA . ALA A 1 259 ? -5.178 -6.751 -22.328 1.00 98.31 259 ALA A CA 1
ATOM 2068 C C . ALA A 1 259 ? -4.304 -7.986 -22.019 1.00 98.31 259 ALA A C 1
ATOM 2070 O O . ALA A 1 259 ? -4.818 -9.092 -21.873 1.00 98.31 259 ALA A O 1
ATOM 2071 N N . GLN A 1 260 ? -2.977 -7.826 -21.997 1.00 98.69 260 GLN A N 1
ATOM 2072 C CA . GLN A 1 260 ? -2.030 -8.886 -21.612 1.00 98.69 260 GLN A CA 1
ATOM 2073 C C . GLN A 1 260 ? -0.748 -8.280 -21.042 1.00 98.69 260 GLN A C 1
ATOM 2075 O O . GLN A 1 260 ? -0.150 -7.406 -21.682 1.00 98.69 260 GLN A O 1
ATOM 2080 N N . THR A 1 261 ? -0.288 -8.804 -19.907 1.00 98.75 261 THR A N 1
ATOM 2081 C CA . THR A 1 261 ? 1.044 -8.511 -19.366 1.00 98.75 261 THR A CA 1
ATOM 2082 C C . THR A 1 261 ? 2.078 -9.569 -19.768 1.00 98.75 261 THR A C 1
ATOM 2084 O O . THR A 1 261 ? 1.738 -10.669 -20.216 1.00 98.75 261 THR A O 1
ATOM 2087 N N . TYR A 1 262 ? 3.358 -9.211 -19.660 1.00 98.69 262 TYR A N 1
ATOM 2088 C CA . TYR A 1 262 ? 4.507 -10.044 -20.025 1.00 98.69 262 TYR A CA 1
ATOM 2089 C C . TYR A 1 262 ? 5.597 -9.945 -18.956 1.00 98.69 262 TYR A C 1
ATOM 2091 O O . TYR A 1 262 ? 5.697 -8.930 -18.278 1.00 98.69 262 TYR A O 1
ATOM 2099 N N . ARG A 1 263 ? 6.454 -10.961 -18.832 1.00 98.12 263 ARG A N 1
ATOM 2100 C CA . ARG A 1 263 ? 7.567 -10.986 -17.870 1.00 98.12 263 ARG A CA 1
ATOM 2101 C C . ARG A 1 263 ? 8.823 -11.564 -18.519 1.00 98.12 263 ARG A C 1
ATOM 2103 O O . ARG A 1 263 ? 8.731 -12.545 -19.255 1.00 98.12 263 ARG A O 1
ATOM 2110 N N . ASN A 1 264 ? 9.981 -10.947 -18.272 1.00 98.31 264 ASN A N 1
ATOM 2111 C CA . ASN A 1 264 ? 11.278 -11.431 -18.760 1.00 98.31 264 ASN A CA 1
ATOM 2112 C C . ASN A 1 264 ? 12.435 -10.950 -17.865 1.00 98.31 264 ASN A C 1
ATOM 2114 O O . ASN A 1 264 ? 13.107 -9.963 -18.164 1.00 98.31 264 ASN A O 1
ATOM 2118 N N . ASP A 1 265 ? 12.661 -11.664 -16.767 1.00 98.50 265 ASP A N 1
ATOM 2119 C CA . ASP A 1 265 ? 13.648 -11.316 -15.738 1.00 98.50 265 ASP A CA 1
ATOM 2120 C C . ASP A 1 265 ? 15.086 -11.341 -16.284 1.00 98.50 265 ASP A C 1
ATOM 2122 O O . ASP A 1 265 ? 15.893 -10.463 -15.971 1.00 98.50 265 ASP A O 1
ATOM 2126 N N . ASP A 1 266 ? 15.397 -12.297 -17.167 1.00 98.62 266 ASP A N 1
ATOM 2127 C CA . ASP A 1 266 ? 16.710 -12.414 -17.811 1.00 98.62 266 ASP A CA 1
ATOM 2128 C C . ASP A 1 266 ? 17.045 -11.181 -18.654 1.00 98.62 266 ASP A C 1
ATOM 2130 O O . ASP A 1 266 ? 18.191 -10.723 -18.669 1.00 98.62 266 ASP A O 1
ATOM 2134 N N . LEU A 1 267 ? 16.057 -10.633 -19.367 1.00 98.62 267 LEU A N 1
ATOM 2135 C CA . LEU A 1 267 ? 16.232 -9.402 -20.133 1.00 98.62 267 LEU A CA 1
ATOM 2136 C C . LEU A 1 267 ? 16.512 -8.216 -19.206 1.00 98.62 267 LEU A C 1
ATOM 2138 O O . LEU A 1 267 ? 17.428 -7.445 -19.488 1.00 98.62 267 LEU A O 1
ATOM 2142 N N . ILE A 1 268 ? 15.785 -8.102 -18.090 1.00 98.75 268 ILE A N 1
ATOM 2143 C CA . ILE A 1 268 ? 16.015 -7.046 -17.094 1.00 98.75 268 ILE A CA 1
ATOM 2144 C C . ILE A 1 268 ? 17.448 -7.116 -16.558 1.00 98.75 268 ILE A C 1
ATOM 2146 O O . ILE A 1 268 ? 18.163 -6.115 -16.593 1.00 98.75 268 ILE A O 1
ATOM 2150 N N . ARG A 1 269 ? 17.923 -8.300 -16.148 1.00 98.75 269 ARG A N 1
ATOM 2151 C CA . ARG A 1 269 ? 19.307 -8.461 -15.667 1.00 98.75 269 ARG A CA 1
ATOM 2152 C C . ARG A 1 269 ? 20.340 -8.132 -16.751 1.00 98.75 269 ARG A C 1
ATOM 2154 O O . ARG A 1 269 ? 21.344 -7.485 -16.459 1.00 98.75 269 ARG A O 1
ATOM 2161 N N . LYS A 1 270 ? 20.088 -8.509 -18.011 1.00 98.75 270 LYS A N 1
ATOM 2162 C CA . LYS A 1 270 ? 20.961 -8.152 -19.146 1.00 98.75 270 LYS A CA 1
ATOM 2163 C C . LYS A 1 270 ? 21.020 -6.643 -19.385 1.00 98.75 270 LYS A C 1
ATOM 2165 O O . LYS A 1 270 ? 22.110 -6.135 -19.621 1.00 98.75 270 LYS A O 1
ATOM 2170 N N . MET A 1 271 ? 19.899 -5.928 -19.281 1.00 98.75 271 MET A N 1
ATOM 2171 C CA . MET A 1 271 ? 19.862 -4.463 -19.401 1.00 98.75 271 MET A CA 1
ATOM 2172 C C . MET A 1 271 ? 20.704 -3.773 -18.323 1.00 98.75 271 MET A C 1
ATOM 2174 O O . MET A 1 271 ? 21.401 -2.808 -18.626 1.00 98.75 271 MET A O 1
ATOM 2178 N N . VAL A 1 272 ? 20.675 -4.267 -17.079 1.00 98.62 272 VAL A N 1
ATOM 2179 C CA . VAL A 1 272 ? 21.499 -3.717 -15.987 1.00 98.62 272 VAL A CA 1
ATOM 2180 C C . VAL A 1 272 ? 22.990 -3.855 -16.288 1.00 98.62 272 VAL A C 1
ATOM 2182 O O . VAL A 1 272 ? 23.743 -2.915 -16.068 1.00 98.62 272 VAL A O 1
ATOM 2185 N N . VAL A 1 273 ? 23.418 -5.003 -16.819 1.00 98.56 273 VAL A N 1
ATOM 2186 C CA . VAL A 1 273 ? 24.835 -5.260 -17.127 1.00 98.56 273 VAL A CA 1
ATOM 2187 C C . VAL A 1 273 ? 25.296 -4.535 -18.394 1.00 98.56 273 VAL A C 1
ATOM 2189 O O . VAL A 1 273 ? 26.438 -4.093 -18.464 1.00 98.56 273 VAL A O 1
ATOM 2192 N N . ALA A 1 274 ? 24.435 -4.442 -19.408 1.00 98.44 274 ALA A N 1
ATOM 2193 C CA . ALA A 1 274 ? 24.802 -3.931 -20.726 1.00 98.44 274 ALA A CA 1
ATOM 2194 C C . ALA A 1 274 ? 24.644 -2.413 -20.882 1.00 98.44 274 ALA A C 1
ATOM 2196 O O . ALA A 1 274 ? 25.133 -1.866 -21.871 1.00 98.44 274 ALA A O 1
ATOM 2197 N N . GLN A 1 275 ? 23.932 -1.736 -19.973 1.00 98.38 275 GLN A N 1
ATOM 2198 C CA . GLN A 1 275 ? 23.742 -0.292 -20.080 1.00 98.38 275 GLN A CA 1
ATOM 2199 C C . GLN A 1 275 ? 25.050 0.477 -19.869 1.00 98.38 275 GLN A C 1
ATOM 2201 O O . GLN A 1 275 ? 25.868 0.130 -19.017 1.00 98.38 275 GLN A O 1
ATOM 2206 N N . GLN A 1 276 ? 25.209 1.567 -20.611 1.00 98.19 276 GLN A N 1
ATOM 2207 C CA . GLN A 1 276 ? 26.308 2.517 -20.466 1.00 98.19 276 GLN A CA 1
ATOM 2208 C C . GLN A 1 276 ? 25.761 3.935 -20.651 1.00 98.19 276 GLN A C 1
ATOM 2210 O O . GLN A 1 276 ? 24.872 4.149 -21.472 1.00 98.19 276 GLN A O 1
ATOM 2215 N N . ASP A 1 277 ? 26.265 4.897 -19.872 1.00 97.81 277 ASP A N 1
ATOM 2216 C CA . ASP A 1 277 ? 25.879 6.314 -19.961 1.00 97.81 277 ASP A CA 1
ATOM 2217 C C . ASP A 1 277 ? 24.351 6.536 -19.911 1.00 97.81 277 ASP A C 1
ATOM 2219 O O . ASP A 1 277 ? 23.791 7.327 -20.668 1.00 97.81 277 ASP A O 1
ATOM 2223 N N . MET A 1 278 ? 23.674 5.814 -19.003 1.00 98.50 278 MET A N 1
ATOM 2224 C CA . MET A 1 278 ? 22.210 5.793 -18.830 1.00 98.50 278 MET A CA 1
ATOM 2225 C C . MET A 1 278 ? 21.422 5.275 -20.047 1.00 98.50 278 MET A C 1
ATOM 2227 O O . MET A 1 278 ? 20.244 5.588 -20.188 1.00 98.50 278 MET A O 1
ATOM 2231 N N . LEU A 1 279 ? 22.024 4.472 -20.929 1.00 98.69 279 LEU A N 1
ATOM 2232 C CA . LEU A 1 279 ? 21.358 3.915 -22.110 1.00 98.69 279 LEU A CA 1
ATOM 2233 C C . LEU A 1 279 ? 21.586 2.405 -22.208 1.00 98.69 279 LEU A C 1
ATOM 2235 O O . LEU A 1 279 ? 22.721 1.937 -22.153 1.00 98.69 279 LEU A O 1
ATOM 2239 N N . ILE A 1 280 ? 20.516 1.633 -22.420 1.00 98.81 280 ILE A N 1
ATOM 2240 C CA . ILE A 1 280 ? 20.640 0.234 -22.865 1.00 98.81 280 ILE A CA 1
ATOM 2241 C C . ILE A 1 280 ? 20.947 0.165 -24.375 1.00 98.81 280 ILE A C 1
ATOM 2243 O O . ILE A 1 280 ? 20.584 1.093 -25.111 1.00 98.81 280 ILE A O 1
ATOM 2247 N N . PRO A 1 281 ? 21.536 -0.937 -24.881 1.00 98.62 281 PRO A N 1
ATOM 2248 C CA . PRO A 1 281 ? 21.588 -1.210 -26.317 1.00 98.62 281 PRO A CA 1
ATOM 2249 C C . PRO A 1 281 ? 20.185 -1.205 -26.946 1.00 98.62 281 PRO A C 1
ATOM 2251 O O . PRO A 1 281 ? 19.220 -1.688 -26.348 1.00 98.62 281 PRO A O 1
ATOM 2254 N N . TRP A 1 282 ? 20.049 -0.641 -28.148 1.00 97.69 282 TRP A N 1
ATOM 2255 C CA . TRP A 1 282 ? 18.743 -0.399 -28.778 1.00 97.69 282 TRP A CA 1
ATOM 2256 C C . TRP A 1 282 ? 17.969 -1.700 -29.043 1.00 97.69 282 TRP A C 1
ATOM 2258 O O . TRP A 1 282 ? 16.744 -1.737 -28.922 1.00 97.69 282 TRP A O 1
ATOM 2268 N N . GLU A 1 283 ? 18.687 -2.772 -29.368 1.00 97.88 283 GLU A N 1
ATOM 2269 C CA . GLU A 1 283 ? 18.159 -4.101 -29.661 1.00 97.88 283 GLU A CA 1
ATOM 2270 C C . GLU A 1 283 ? 17.558 -4.788 -28.428 1.00 97.88 283 GLU A C 1
ATOM 2272 O O . GLU A 1 283 ? 16.801 -5.747 -28.566 1.00 97.88 283 GLU A O 1
ATOM 2277 N N . MET A 1 284 ? 17.871 -4.294 -27.225 1.00 98.56 284 MET A N 1
ATOM 2278 C CA . MET A 1 284 ? 17.324 -4.809 -25.972 1.00 98.56 284 MET A CA 1
ATOM 2279 C C . MET A 1 284 ? 15.984 -4.172 -25.601 1.00 98.56 284 MET A C 1
ATOM 2281 O O . MET A 1 284 ? 15.365 -4.634 -24.646 1.00 98.56 284 MET A O 1
ATOM 2285 N N . ILE A 1 285 ? 15.509 -3.146 -26.322 1.00 98.69 285 ILE A N 1
ATOM 2286 C CA . ILE A 1 285 ? 14.193 -2.549 -26.059 1.00 98.69 285 ILE A CA 1
ATOM 2287 C C . ILE A 1 285 ? 13.107 -3.606 -26.329 1.00 98.69 285 ILE A C 1
ATOM 2289 O O . ILE A 1 285 ? 12.925 -3.994 -27.487 1.00 98.69 285 ILE A O 1
ATOM 2293 N N . PRO A 1 286 ? 12.347 -4.051 -25.310 1.00 98.50 286 PRO A N 1
ATOM 2294 C CA . PRO A 1 286 ? 11.291 -5.034 -25.492 1.00 98.50 286 PRO A CA 1
ATOM 2295 C C . PRO A 1 286 ? 10.178 -4.467 -26.376 1.00 98.50 286 PRO A C 1
ATOM 2297 O O . PRO A 1 286 ? 9.792 -3.302 -26.252 1.00 98.50 286 PRO A O 1
ATOM 2300 N N . ARG A 1 287 ? 9.651 -5.308 -27.270 1.00 98.62 287 ARG A N 1
ATOM 2301 C CA . ARG A 1 287 ? 8.640 -4.943 -28.270 1.00 98.62 287 ARG A CA 1
ATOM 2302 C C . ARG A 1 287 ? 7.358 -5.726 -28.057 1.00 98.62 287 ARG A C 1
ATOM 2304 O O . ARG A 1 287 ? 7.382 -6.921 -27.770 1.00 98.62 287 ARG A O 1
ATOM 2311 N N . CYS A 1 288 ? 6.231 -5.046 -28.221 1.00 98.75 288 CYS A N 1
ATOM 2312 C CA . CYS A 1 288 ? 4.922 -5.665 -28.176 1.00 98.75 288 CYS A CA 1
ATOM 2313 C C . CYS A 1 288 ? 4.769 -6.644 -29.350 1.00 98.75 288 CYS A C 1
ATOM 2315 O O . CYS A 1 288 ? 4.844 -6.211 -30.500 1.00 98.75 288 CYS A O 1
ATOM 2317 N N . PRO A 1 289 ? 4.440 -7.926 -29.114 1.00 98.31 289 PRO A N 1
ATOM 2318 C CA . PRO A 1 289 ? 4.323 -8.905 -30.195 1.00 98.31 289 PRO A CA 1
ATOM 2319 C C . PRO A 1 289 ? 3.104 -8.680 -31.106 1.00 98.31 289 PRO A C 1
ATOM 2321 O O . PRO A 1 289 ? 2.955 -9.386 -32.099 1.00 98.31 289 PRO A O 1
ATOM 2324 N N . LYS A 1 290 ? 2.210 -7.732 -30.777 1.00 98.44 290 LYS A N 1
ATOM 2325 C CA . LYS A 1 290 ? 1.011 -7.428 -31.578 1.00 98.44 290 LYS A CA 1
ATOM 2326 C C . LYS A 1 290 ? 1.136 -6.184 -32.449 1.00 98.44 290 LYS A C 1
ATOM 2328 O O . LYS A 1 290 ? 0.611 -6.182 -33.555 1.00 98.44 290 LYS A O 1
ATOM 2333 N N . CYS A 1 291 ? 1.777 -5.128 -31.950 1.00 98.38 291 CYS A N 1
ATOM 2334 C CA . CYS A 1 291 ? 1.851 -3.843 -32.654 1.00 98.38 291 CYS A CA 1
ATOM 2335 C C . CYS A 1 291 ? 3.271 -3.286 -32.800 1.00 98.38 291 CYS A C 1
ATOM 2337 O O . CYS A 1 291 ? 3.424 -2.184 -33.315 1.00 98.38 291 CYS A O 1
ATOM 2339 N N . ASP A 1 292 ? 4.290 -4.008 -32.320 1.00 98.44 292 ASP A N 1
ATOM 2340 C CA . ASP A 1 292 ? 5.709 -3.620 -32.357 1.00 98.44 292 ASP A CA 1
ATOM 2341 C C . ASP A 1 292 ? 6.063 -2.313 -31.609 1.00 98.44 292 ASP A C 1
ATOM 2343 O O . ASP A 1 292 ? 7.211 -1.853 -31.580 1.00 98.44 292 ASP A O 1
ATOM 2347 N N . ALA A 1 293 ? 5.093 -1.716 -30.911 1.00 98.62 293 ALA A N 1
ATOM 2348 C CA . ALA A 1 293 ? 5.365 -0.624 -29.993 1.00 98.62 293 ALA A CA 1
ATOM 2349 C C . ALA A 1 293 ? 6.298 -1.095 -28.863 1.00 98.62 293 ALA A C 1
ATOM 2351 O O . ALA A 1 293 ? 6.205 -2.249 -28.431 1.00 98.62 293 ALA A O 1
ATOM 2352 N N . PRO A 1 294 ? 7.173 -0.222 -28.339 1.00 98.62 294 PRO A N 1
ATOM 2353 C CA . PRO A 1 294 ? 7.967 -0.536 -27.159 1.00 98.62 294 PRO A CA 1
ATOM 2354 C C . PRO A 1 294 ? 7.087 -0.958 -25.980 1.00 98.62 294 PRO A C 1
ATOM 2356 O O . PRO A 1 294 ? 5.980 -0.437 -25.796 1.00 98.62 294 PRO A O 1
ATOM 2359 N N . MET A 1 295 ? 7.571 -1.908 -25.191 1.00 98.62 295 MET A N 1
ATOM 2360 C CA . MET A 1 295 ? 6.957 -2.264 -23.917 1.00 98.62 295 MET A CA 1
ATOM 2361 C C . MET A 1 295 ? 7.385 -1.260 -22.846 1.00 98.62 295 MET A C 1
ATOM 2363 O O . MET A 1 295 ? 8.453 -0.652 -22.933 1.00 98.62 295 MET A O 1
ATOM 2367 N N . GLU A 1 296 ? 6.561 -1.131 -21.818 1.00 98.56 296 GLU A N 1
ATOM 2368 C CA . GLU A 1 296 ? 6.825 -0.367 -20.601 1.00 98.56 296 GLU A CA 1
ATOM 2369 C C . GLU A 1 296 ? 6.461 -1.205 -19.372 1.00 98.56 296 GLU A C 1
ATOM 2371 O O . GLU A 1 296 ? 5.832 -2.255 -19.506 1.00 98.56 296 GLU A O 1
ATOM 2376 N N . VAL A 1 297 ? 6.844 -0.764 -18.176 1.00 98.56 297 VAL A N 1
ATOM 2377 C CA . VAL A 1 297 ? 6.442 -1.430 -16.929 1.00 98.56 297 VAL A CA 1
ATOM 2378 C C . VAL A 1 297 ? 4.926 -1.330 -16.743 1.00 98.56 297 VAL A C 1
ATOM 2380 O O . VAL A 1 297 ? 4.324 -0.294 -17.035 1.00 98.56 297 VAL A O 1
ATOM 2383 N N . ASN A 1 298 ? 4.297 -2.399 -16.253 1.00 98.56 298 ASN A N 1
ATOM 2384 C CA . ASN A 1 298 ? 2.879 -2.426 -15.915 1.00 98.56 298 ASN A CA 1
ATOM 2385 C C . ASN A 1 298 ? 2.614 -1.524 -14.701 1.00 98.56 298 ASN A C 1
ATOM 2387 O O . ASN A 1 298 ? 2.761 -1.928 -13.552 1.00 98.56 298 ASN A O 1
ATOM 2391 N N . LYS A 1 299 ? 2.284 -0.263 -14.985 1.00 95.44 299 LYS A N 1
ATOM 2392 C CA . LYS A 1 299 ? 1.988 0.779 -13.999 1.00 95.44 299 LYS A CA 1
ATOM 2393 C C . LYS A 1 299 ? 0.746 1.540 -14.437 1.00 95.44 299 LYS A C 1
ATOM 2395 O O . LYS A 1 299 ? 0.571 1.835 -15.622 1.00 95.44 299 LYS A O 1
ATOM 2400 N N . ARG A 1 300 ? -0.082 1.937 -13.471 1.00 95.25 300 ARG A N 1
ATOM 2401 C CA . ARG A 1 300 ? -1.239 2.797 -13.730 1.00 95.25 300 ARG A CA 1
ATOM 2402 C C . ARG A 1 300 ? -0.836 4.262 -13.877 1.00 95.25 300 ARG A C 1
ATOM 2404 O O . ARG A 1 300 ? -0.302 4.862 -12.946 1.00 95.25 300 ARG A O 1
ATOM 2411 N N . LYS A 1 301 ? -1.172 4.852 -15.021 1.00 90.62 301 LYS A N 1
ATOM 2412 C CA . LYS A 1 301 ? -1.029 6.283 -15.327 1.00 90.62 301 LYS A CA 1
ATOM 2413 C C . LYS A 1 301 ? -2.390 6.971 -15.256 1.00 90.62 301 LYS A C 1
ATOM 2415 O O . LYS A 1 301 ? -3.414 6.358 -15.559 1.00 90.62 301 LYS A O 1
ATOM 2420 N N . ALA A 1 302 ? -2.418 8.238 -14.850 1.00 86.62 302 ALA A N 1
ATOM 2421 C CA . ALA A 1 302 ? -3.672 8.958 -14.620 1.00 86.62 302 ALA A CA 1
ATOM 2422 C C . ALA A 1 302 ? -4.478 9.173 -15.914 1.00 86.62 302 ALA A C 1
ATOM 2424 O O . ALA A 1 302 ? -5.705 9.151 -15.886 1.00 86.62 302 ALA A O 1
ATOM 2425 N N . GLU A 1 303 ? -3.791 9.350 -17.041 1.00 88.81 303 GLU A N 1
ATOM 2426 C CA . GLU A 1 303 ? -4.382 9.735 -18.323 1.00 88.81 303 GLU A CA 1
ATOM 2427 C C . GLU A 1 303 ? -4.832 8.531 -19.153 1.00 88.81 303 GLU A C 1
ATOM 2429 O O . GLU A 1 303 ? -5.839 8.607 -19.853 1.00 88.81 303 GLU A O 1
ATOM 2434 N N . VAL A 1 304 ? -4.077 7.430 -19.090 1.00 91.62 304 VAL A N 1
ATOM 2435 C CA . VAL A 1 304 ? -4.265 6.256 -19.965 1.00 91.62 304 VAL A CA 1
ATOM 2436 C C . VAL A 1 304 ? -4.626 4.976 -19.211 1.00 91.62 304 VAL A C 1
ATOM 2438 O O . VAL A 1 304 ? -4.930 3.964 -19.835 1.00 91.62 304 VAL A O 1
ATOM 2441 N N . GLY A 1 305 ? -4.637 5.010 -17.877 1.00 94.75 305 GLY A N 1
ATOM 2442 C CA . GLY A 1 305 ? -4.923 3.842 -17.054 1.00 94.75 305 GLY A CA 1
ATOM 2443 C C . GLY A 1 305 ? -3.751 2.863 -16.996 1.00 94.75 305 GLY A C 1
ATOM 2444 O O . GLY A 1 305 ? -2.595 3.268 -16.886 1.00 94.75 305 GLY A O 1
ATOM 2445 N N . MET A 1 306 ? -4.070 1.572 -16.982 1.00 98.12 306 MET A N 1
ATOM 2446 C CA . MET A 1 306 ? -3.123 0.460 -16.911 1.00 98.12 306 MET A CA 1
ATOM 2447 C C . MET A 1 306 ? -3.631 -0.662 -17.810 1.00 98.12 306 MET A C 1
ATOM 2449 O O . MET A 1 306 ? -4.845 -0.809 -17.968 1.00 98.12 306 MET A O 1
ATOM 2453 N N . VAL A 1 307 ? -2.738 -1.482 -18.361 1.00 98.56 307 VAL A N 1
ATOM 2454 C CA . VAL A 1 307 ? -3.168 -2.754 -18.946 1.00 98.56 307 VAL A CA 1
ATOM 2455 C C . VAL A 1 307 ? -3.614 -3.683 -17.817 1.00 98.56 307 VAL A C 1
ATOM 2457 O O . VAL A 1 307 ? -2.824 -4.045 -16.950 1.00 98.56 307 VAL A O 1
ATOM 2460 N N . GLU A 1 308 ? -4.890 -4.051 -17.849 1.00 98.62 308 GLU A N 1
ATOM 2461 C CA . GLU A 1 308 ? -5.534 -4.989 -16.930 1.00 98.62 308 GLU A CA 1
ATOM 2462 C C . GLU A 1 308 ? -5.789 -6.286 -17.701 1.00 98.62 308 GLU A C 1
ATOM 2464 O O . GLU A 1 308 ? -6.591 -6.307 -18.634 1.00 98.62 308 GLU A O 1
ATOM 2469 N N . ASP A 1 309 ? -5.036 -7.343 -17.394 1.00 98.69 309 ASP A N 1
ATOM 2470 C CA . ASP A 1 309 ? -5.166 -8.635 -18.068 1.00 98.69 309 ASP A CA 1
ATOM 2471 C C . ASP A 1 309 ? -6.101 -9.603 -17.321 1.00 98.69 309 ASP A C 1
ATOM 2473 O O . ASP A 1 309 ? -6.812 -9.235 -16.382 1.00 98.69 309 ASP A O 1
ATOM 2477 N N . ALA A 1 310 ? -6.140 -10.859 -17.772 1.00 98.62 310 ALA A N 1
ATOM 2478 C CA . ALA A 1 310 ? -7.002 -11.875 -17.180 1.00 98.62 310 ALA A CA 1
ATOM 2479 C C . ALA A 1 310 ? -6.703 -12.127 -15.691 1.00 98.62 310 ALA A C 1
ATOM 2481 O O . ALA A 1 310 ? -7.646 -12.327 -14.926 1.00 98.62 310 ALA A O 1
ATOM 2482 N N . GLU A 1 311 ? -5.434 -12.087 -15.268 1.00 98.38 311 GLU A N 1
ATOM 2483 C CA . GLU A 1 311 ? -5.084 -12.321 -13.863 1.00 98.38 311 GLU A CA 1
ATOM 2484 C C . GLU A 1 311 ? -5.434 -11.108 -13.000 1.00 98.38 311 GLU A C 1
ATOM 2486 O O . GLU A 1 311 ? -5.989 -11.284 -11.917 1.00 98.38 311 GLU A O 1
ATOM 2491 N N . PHE A 1 312 ? -5.239 -9.880 -13.497 1.00 98.75 312 PHE A N 1
ATOM 2492 C CA . PHE A 1 312 ? -5.729 -8.681 -12.804 1.00 98.75 312 PHE A CA 1
ATOM 2493 C C . PHE A 1 312 ? -7.237 -8.777 -12.518 1.00 98.75 312 PHE A C 1
ATOM 2495 O O . PHE A 1 312 ? -7.690 -8.531 -11.397 1.00 98.75 312 PHE A O 1
ATOM 2502 N N . HIS A 1 313 ? -8.032 -9.171 -13.519 1.00 98.75 313 HIS A N 1
ATOM 2503 C CA . HIS A 1 313 ? -9.473 -9.337 -13.338 1.00 98.75 313 HIS A CA 1
ATOM 2504 C C . HIS A 1 313 ? -9.822 -10.504 -12.408 1.00 98.75 313 HIS A C 1
ATOM 2506 O O . HIS A 1 313 ? -10.793 -10.395 -11.659 1.00 98.75 313 HIS A O 1
ATOM 2512 N N . ALA A 1 314 ? -9.038 -11.584 -12.402 1.00 98.75 314 ALA A N 1
ATOM 2513 C CA . ALA A 1 314 ? -9.215 -12.684 -11.460 1.00 98.75 314 ALA A CA 1
ATOM 2514 C C . ALA A 1 314 ? -8.936 -12.242 -10.010 1.00 98.75 314 ALA A C 1
ATOM 2516 O O . ALA A 1 314 ? -9.734 -12.547 -9.122 1.00 98.75 314 ALA A O 1
ATOM 2517 N N . GLN A 1 315 ? -7.871 -11.468 -9.766 1.00 98.81 315 GLN A N 1
ATOM 2518 C CA . GLN A 1 315 ? -7.588 -10.862 -8.457 1.00 98.81 315 GLN A CA 1
ATOM 2519 C C . GLN A 1 315 ? -8.726 -9.932 -8.014 1.00 98.81 315 GLN A C 1
ATOM 2521 O O . GLN A 1 315 ? -9.246 -10.068 -6.907 1.00 98.81 315 GLN A O 1
ATOM 2526 N N . LEU A 1 316 ? -9.175 -9.036 -8.901 1.00 98.62 316 LEU A N 1
ATOM 2527 C CA . LEU A 1 316 ? -10.290 -8.124 -8.631 1.00 98.62 316 LEU A CA 1
ATOM 2528 C C . LEU A 1 316 ? -11.583 -8.881 -8.289 1.00 98.62 316 LEU A C 1
ATOM 2530 O O . LEU A 1 316 ? -12.313 -8.479 -7.383 1.00 98.62 316 LEU A O 1
ATOM 2534 N N . GLN A 1 317 ? -11.879 -9.971 -9.001 1.00 98.75 317 GLN A N 1
ATOM 2535 C CA . GLN A 1 317 ? -13.046 -10.810 -8.726 1.00 98.75 317 GLN A CA 1
ATOM 2536 C C . GLN A 1 317 ? -12.959 -11.470 -7.348 1.00 98.75 317 GLN A C 1
ATOM 2538 O O . GLN A 1 317 ? -13.938 -11.413 -6.607 1.00 98.75 317 GLN A O 1
ATOM 2543 N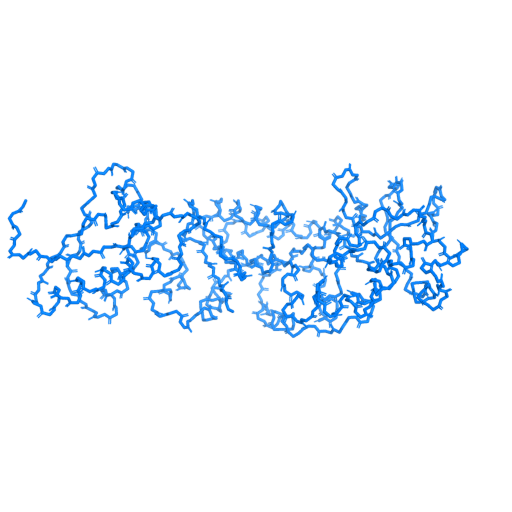 N . ARG A 1 318 ? -11.804 -12.042 -6.978 1.00 98.81 318 ARG A N 1
ATOM 2544 C CA . ARG A 1 318 ? -11.598 -12.633 -5.643 1.00 98.81 318 ARG A CA 1
ATOM 2545 C C . ARG A 1 318 ? -11.758 -11.589 -4.536 1.00 98.81 318 ARG A C 1
ATOM 2547 O O . ARG A 1 318 ? -12.474 -11.840 -3.569 1.00 98.81 318 ARG A O 1
ATOM 2554 N N . TYR A 1 319 ? -11.169 -10.407 -4.716 1.00 98.81 319 TYR A N 1
ATOM 2555 C CA . TYR A 1 319 ? -11.302 -9.297 -3.774 1.00 98.81 319 TYR A CA 1
ATOM 2556 C C . TYR A 1 319 ? -12.762 -8.852 -3.612 1.00 98.81 319 TYR A C 1
ATOM 2558 O O . TYR A 1 319 ? -13.264 -8.765 -2.493 1.00 98.81 319 TYR A O 1
ATOM 2566 N N . ASN A 1 320 ? -13.477 -8.621 -4.717 1.00 98.56 320 ASN A N 1
ATOM 2567 C CA . ASN A 1 320 ? -14.878 -8.196 -4.671 1.00 98.56 320 ASN A CA 1
ATOM 2568 C C . ASN A 1 320 ? -15.796 -9.268 -4.071 1.00 98.56 320 ASN A C 1
ATOM 2570 O O . ASN A 1 320 ? -16.683 -8.924 -3.295 1.00 98.56 320 ASN A O 1
ATOM 2574 N N . ALA A 1 321 ? -15.569 -10.546 -4.388 1.00 98.75 321 ALA A N 1
ATOM 2575 C CA . ALA A 1 321 ? -16.327 -11.651 -3.807 1.00 98.75 321 ALA A CA 1
ATOM 2576 C C . ALA A 1 321 ? -16.139 -11.721 -2.285 1.00 98.75 321 ALA A C 1
ATOM 2578 O O . ALA A 1 321 ? -17.114 -11.883 -1.557 1.00 98.75 321 ALA A O 1
ATOM 2579 N N . PHE A 1 322 ? -14.908 -11.522 -1.797 1.00 98.75 322 PHE A N 1
ATOM 2580 C CA . PHE A 1 322 ? -14.631 -11.447 -0.362 1.00 98.75 322 PHE A CA 1
ATOM 2581 C C . PHE A 1 322 ? -15.365 -10.271 0.303 1.00 98.75 322 PHE A C 1
ATOM 2583 O O . PHE A 1 322 ? -15.975 -10.436 1.358 1.00 98.75 322 PHE A O 1
ATOM 2590 N N . LEU A 1 323 ? -15.352 -9.086 -0.322 1.00 98.12 323 LEU A N 1
ATOM 2591 C CA . LEU A 1 323 ? -16.081 -7.921 0.193 1.00 98.12 323 LEU A CA 1
ATOM 2592 C C . LEU A 1 323 ? -17.596 -8.153 0.253 1.00 98.12 323 LEU A C 1
ATOM 2594 O O . LEU A 1 323 ? -18.231 -7.762 1.228 1.00 98.12 323 LEU A O 1
ATOM 2598 N N . GLU A 1 324 ? -18.176 -8.761 -0.783 1.00 97.88 324 GLU A N 1
ATOM 2599 C CA . GLU A 1 324 ? -19.611 -9.052 -0.850 1.00 97.88 324 GLU A CA 1
ATOM 2600 C C . GLU A 1 324 ? -20.023 -10.096 0.193 1.00 97.88 324 GLU A C 1
ATOM 2602 O O . GLU A 1 324 ? -21.021 -9.909 0.890 1.00 97.88 324 GLU A O 1
ATOM 2607 N N . GLN A 1 325 ? -19.223 -11.154 0.350 1.00 98.31 325 GLN A N 1
ATOM 2608 C CA . GLN A 1 325 ? -19.454 -12.214 1.330 1.00 98.31 325 GLN A CA 1
ATOM 2609 C C . GLN A 1 325 ? -19.501 -11.684 2.771 1.00 98.31 325 GLN A C 1
ATOM 2611 O O . GLN A 1 325 ? -20.296 -12.178 3.565 1.00 98.31 325 GLN A O 1
ATOM 2616 N N . HIS A 1 326 ? -18.680 -10.682 3.094 1.00 97.75 326 HIS A N 1
ATOM 2617 C CA . HIS A 1 326 ? -18.508 -10.164 4.455 1.00 97.75 326 HIS A CA 1
ATOM 2618 C C . HIS A 1 326 ? -19.126 -8.771 4.670 1.00 97.75 326 HIS A C 1
ATOM 2620 O O . HIS A 1 326 ? -18.799 -8.086 5.639 1.00 97.75 326 HIS A O 1
ATOM 2626 N N . GLN A 1 327 ? -20.015 -8.306 3.786 1.00 93.12 327 GLN A N 1
ATOM 2627 C CA . GLN A 1 327 ? -20.493 -6.914 3.806 1.00 93.12 327 GLN A CA 1
ATOM 2628 C C . GLN A 1 327 ? -21.207 -6.498 5.107 1.00 93.12 327 GLN A C 1
ATOM 2630 O O . GLN A 1 327 ? -21.118 -5.326 5.484 1.00 93.12 327 GLN A O 1
ATOM 2635 N N . ASP A 1 328 ? -21.836 -7.445 5.812 1.00 91.38 328 ASP A N 1
ATOM 2636 C CA . ASP A 1 328 ? -22.594 -7.223 7.055 1.00 91.38 328 ASP A CA 1
ATOM 2637 C C . ASP A 1 328 ? -21.883 -7.748 8.320 1.00 91.38 328 ASP A C 1
ATOM 2639 O O . ASP A 1 328 ? -22.350 -7.519 9.441 1.00 91.38 328 ASP A O 1
ATOM 2643 N N . ASP A 1 329 ? -20.737 -8.414 8.163 1.00 96.12 329 ASP A N 1
ATOM 2644 C CA . ASP A 1 329 ? -19.994 -9.044 9.258 1.00 96.12 329 ASP A CA 1
ATOM 2645 C C . ASP A 1 329 ? -19.276 -8.011 10.143 1.00 96.12 329 ASP A C 1
ATOM 2647 O O . ASP A 1 329 ? -19.202 -6.811 9.832 1.00 96.12 329 ASP A O 1
ATOM 2651 N N . LYS A 1 330 ? -18.690 -8.462 11.260 1.00 95.88 330 LYS A N 1
ATOM 2652 C CA . LYS A 1 330 ? -17.776 -7.650 12.073 1.00 95.88 330 LYS A CA 1
ATOM 2653 C C . LYS A 1 330 ? -16.414 -7.529 11.372 1.00 95.88 330 LYS A C 1
ATOM 2655 O O . LYS A 1 330 ? -15.443 -8.197 11.726 1.00 95.88 330 LYS A O 1
ATOM 2660 N N . VAL A 1 331 ? -16.357 -6.667 10.353 1.00 97.62 331 VAL A N 1
ATOM 2661 C CA . VAL A 1 331 ? -15.184 -6.496 9.478 1.00 97.62 331 VAL A CA 1
ATOM 2662 C C . VAL A 1 331 ? -14.188 -5.479 10.028 1.00 97.62 331 VAL A C 1
ATOM 2664 O O . VAL A 1 331 ? -14.547 -4.336 10.325 1.00 97.62 331 VAL A O 1
ATOM 2667 N N . LEU A 1 332 ? -12.914 -5.865 10.082 1.00 97.62 332 LEU A N 1
ATOM 2668 C CA . LEU A 1 332 ? -11.803 -4.945 10.311 1.00 97.62 332 LEU A CA 1
ATOM 2669 C C . LEU A 1 332 ? -11.217 -4.470 8.973 1.00 97.62 332 LEU A C 1
ATOM 2671 O O . LEU A 1 332 ? -10.602 -5.247 8.247 1.00 97.62 332 LEU A O 1
ATOM 2675 N N . TYR A 1 333 ? -11.348 -3.179 8.678 1.00 97.69 333 TYR A N 1
ATOM 2676 C CA . TYR A 1 333 ? -10.641 -2.504 7.589 1.00 97.69 333 TYR A CA 1
ATOM 2677 C C . TYR A 1 333 ? -9.315 -1.946 8.116 1.00 97.69 333 TYR A C 1
ATOM 2679 O O . TYR A 1 333 ? -9.286 -0.877 8.734 1.00 97.69 333 TYR A O 1
ATOM 2687 N N . LEU A 1 334 ? -8.224 -2.680 7.892 1.00 97.25 334 LEU A N 1
ATOM 2688 C CA . LEU A 1 334 ? -6.886 -2.352 8.387 1.00 97.25 334 LEU A CA 1
ATOM 2689 C C . LEU A 1 334 ? -6.048 -1.689 7.290 1.00 97.25 334 LEU A C 1
ATOM 2691 O O . LEU A 1 334 ? -5.617 -2.339 6.344 1.00 97.25 334 LEU A O 1
ATOM 2695 N N . GLU A 1 335 ? -5.791 -0.394 7.416 1.00 96.38 335 GLU A N 1
ATOM 2696 C CA . GLU A 1 335 ? -4.953 0.379 6.501 1.00 96.38 335 GLU A CA 1
ATOM 2697 C C . GLU A 1 335 ? -3.520 0.498 7.045 1.00 96.38 335 GLU A C 1
ATOM 2699 O O . GLU A 1 335 ? -3.319 1.028 8.132 1.00 96.38 335 GLU A O 1
ATOM 2704 N N . ILE A 1 336 ? -2.505 0.076 6.292 1.00 95.75 336 ILE A N 1
ATOM 2705 C CA . ILE A 1 336 ? -1.099 0.091 6.718 1.00 95.75 336 ILE A CA 1
ATOM 2706 C C . ILE A 1 336 ? -0.268 0.895 5.718 1.00 95.75 336 ILE A C 1
ATOM 2708 O O . ILE A 1 336 ? -0.134 0.537 4.547 1.00 95.75 336 ILE A O 1
ATOM 2712 N N . GLY A 1 337 ? 0.316 2.004 6.177 1.00 92.06 337 GLY A N 1
ATOM 2713 C CA . GLY A 1 337 ? 1.296 2.757 5.391 1.00 92.06 337 GLY A CA 1
ATOM 2714 C C . GLY A 1 337 ? 0.743 3.436 4.129 1.00 92.06 337 GLY A C 1
ATOM 2715 O O . GLY A 1 337 ? 1.513 3.734 3.214 1.00 92.06 337 GLY A O 1
ATOM 2716 N N . ILE A 1 338 ? -0.567 3.700 4.055 1.00 90.50 338 ILE A N 1
ATOM 2717 C CA . ILE A 1 338 ? -1.195 4.360 2.900 1.00 90.50 338 ILE A CA 1
ATOM 2718 C C . ILE A 1 338 ? -1.205 5.881 3.063 1.00 90.50 338 ILE A C 1
ATOM 2720 O O . ILE A 1 338 ? -1.858 6.441 3.948 1.00 90.50 338 ILE A O 1
ATOM 2724 N N . GLY A 1 339 ? -0.491 6.556 2.160 1.00 83.31 339 GLY A N 1
ATOM 2725 C CA . GLY A 1 339 ? -0.461 8.014 2.046 1.00 83.31 339 GLY A CA 1
ATOM 2726 C C . GLY A 1 339 ? -1.658 8.610 1.291 1.00 83.31 339 GLY A C 1
ATOM 2727 O O . GLY A 1 339 ? -2.744 8.041 1.237 1.00 83.31 339 GLY A O 1
ATOM 2728 N N . TYR A 1 340 ? -1.438 9.784 0.693 1.00 82.69 340 TYR A N 1
ATOM 2729 C CA . TYR A 1 340 ? -2.444 10.537 -0.074 1.00 82.69 340 TYR A CA 1
ATOM 2730 C C . TYR A 1 340 ? -2.154 10.617 -1.576 1.00 82.69 340 TYR A C 1
ATOM 2732 O O . TYR A 1 340 ? -2.797 11.389 -2.278 1.00 82.69 340 TYR A O 1
ATOM 2740 N N . THR A 1 341 ? -1.208 9.826 -2.083 1.00 83.81 341 THR A N 1
ATOM 2741 C CA . THR A 1 341 ? -0.877 9.817 -3.514 1.00 83.81 341 THR A CA 1
ATOM 2742 C C . THR A 1 341 ? -2.055 9.319 -4.355 1.00 83.81 341 THR A C 1
ATOM 2744 O O . THR A 1 341 ? -2.395 9.930 -5.360 1.00 83.81 341 THR A O 1
ATOM 2747 N N . THR A 1 342 ? -2.706 8.232 -3.928 1.00 85.44 342 THR A N 1
ATOM 2748 C CA . THR A 1 342 ? -3.827 7.603 -4.648 1.00 85.44 342 THR A CA 1
ATOM 2749 C C . THR A 1 342 ? -4.920 7.096 -3.689 1.00 85.44 342 THR A C 1
ATOM 2751 O O . THR A 1 342 ? -5.232 5.901 -3.636 1.00 85.44 342 THR A O 1
ATOM 2754 N N . PRO A 1 343 ? -5.539 7.988 -2.889 1.00 85.44 343 PRO A N 1
ATOM 2755 C CA . PRO A 1 343 ? -6.466 7.597 -1.825 1.00 85.44 343 PRO A CA 1
ATOM 2756 C C . PRO A 1 343 ? -7.741 6.909 -2.344 1.00 85.44 343 PRO A C 1
ATOM 2758 O O . PRO A 1 343 ? -8.424 6.226 -1.581 1.00 85.44 343 PRO A O 1
ATOM 2761 N N . GLN A 1 344 ? -8.058 7.048 -3.635 1.00 86.88 344 GLN A N 1
ATOM 2762 C CA . GLN A 1 344 ? -9.218 6.439 -4.284 1.00 86.88 344 GLN A CA 1
ATOM 2763 C C . GLN A 1 344 ? -9.197 4.904 -4.320 1.00 86.88 344 GLN A C 1
ATOM 2765 O O . GLN A 1 344 ? -10.265 4.317 -4.470 1.00 86.88 344 GLN A O 1
ATOM 2770 N N . PHE A 1 345 ? -8.032 4.259 -4.183 1.00 91.94 345 PHE A N 1
ATOM 2771 C CA . PHE A 1 345 ? -7.926 2.799 -4.310 1.00 91.94 345 PHE A CA 1
ATOM 2772 C C . PHE A 1 345 ? -8.164 2.045 -3.006 1.00 91.94 345 PHE A C 1
ATOM 2774 O O . PHE A 1 345 ? -8.701 0.945 -3.042 1.00 91.94 345 PHE A O 1
ATOM 2781 N N . VAL A 1 346 ? -7.804 2.630 -1.861 1.00 94.50 346 VAL A N 1
ATOM 2782 C CA . VAL A 1 346 ? -7.898 1.933 -0.568 1.00 94.50 346 VAL A CA 1
ATOM 2783 C C . VAL A 1 346 ? -8.518 2.812 0.509 1.00 94.50 346 VAL A C 1
ATOM 2785 O O . VAL A 1 346 ? -9.587 2.483 1.013 1.00 94.50 346 VAL A O 1
ATOM 2788 N N . LYS A 1 347 ? -7.916 3.972 0.801 1.00 90.25 347 LYS A N 1
ATOM 2789 C CA . LYS A 1 347 ? -8.347 4.870 1.886 1.00 90.25 347 LYS A CA 1
ATOM 2790 C C . LYS A 1 347 ? -9.824 5.266 1.778 1.00 90.25 347 LYS A C 1
ATOM 2792 O O . LYS A 1 347 ? -10.607 5.012 2.690 1.00 90.25 347 LYS A O 1
ATOM 2797 N N . HIS A 1 348 ? -10.234 5.867 0.658 1.00 87.00 348 HIS A N 1
ATOM 2798 C CA . HIS A 1 348 ? -11.625 6.299 0.477 1.00 87.00 348 HIS A CA 1
ATOM 2799 C C . HIS A 1 348 ? -12.614 5.118 0.402 1.00 87.00 348 HIS A C 1
ATOM 2801 O O . HIS A 1 348 ? -13.675 5.208 1.028 1.00 87.00 348 HIS A O 1
ATOM 2807 N N . PRO A 1 349 ? -12.320 4.012 -0.317 1.00 91.81 349 PRO A N 1
ATOM 2808 C CA . PRO A 1 349 ? -13.141 2.806 -0.255 1.00 91.81 349 PRO A CA 1
ATOM 2809 C C . PRO A 1 349 ? -13.317 2.251 1.159 1.00 91.81 349 PRO A C 1
ATOM 2811 O O . PRO A 1 349 ? -14.460 2.033 1.551 1.00 91.81 349 PRO A O 1
ATOM 2814 N N . PHE A 1 350 ? -12.241 2.080 1.933 1.00 94.62 350 PHE A N 1
ATOM 2815 C CA . PHE A 1 350 ? -12.294 1.546 3.301 1.00 94.62 350 PHE A CA 1
ATOM 2816 C C . PHE A 1 350 ? -13.172 2.420 4.183 1.00 94.62 350 PHE A C 1
ATOM 2818 O O . PHE A 1 350 ? -14.125 1.930 4.780 1.00 94.62 350 PHE A O 1
ATOM 2825 N N . GLN A 1 351 ? -12.949 3.735 4.160 1.00 86.94 351 GLN A N 1
ATOM 2826 C CA . GLN A 1 351 ? -13.803 4.683 4.872 1.00 86.94 351 GLN A CA 1
ATOM 2827 C C . GLN A 1 351 ? -15.272 4.527 4.465 1.00 86.94 351 GLN A C 1
ATOM 2829 O O . GLN A 1 351 ? -16.138 4.390 5.320 1.00 86.94 351 GLN A O 1
ATOM 2834 N N . ARG A 1 352 ? -15.582 4.507 3.162 1.00 85.44 352 ARG A N 1
ATOM 2835 C CA . ARG A 1 352 ? -16.961 4.347 2.673 1.00 85.44 352 ARG A CA 1
ATOM 2836 C C . ARG A 1 352 ? -17.587 3.018 3.102 1.00 85.44 352 ARG A C 1
ATOM 2838 O O . ARG A 1 352 ? -18.780 2.999 3.386 1.00 85.44 352 ARG A O 1
ATOM 2845 N N . MET A 1 353 ? -16.824 1.932 3.130 1.00 90.81 353 MET A N 1
ATOM 2846 C CA . MET A 1 353 ? -17.314 0.622 3.557 1.00 90.81 353 MET A CA 1
ATOM 2847 C C . MET A 1 353 ? -17.587 0.598 5.064 1.00 90.81 353 MET A C 1
ATOM 2849 O O . MET A 1 353 ? -18.678 0.204 5.468 1.00 90.81 353 MET A O 1
ATOM 2853 N N . THR A 1 354 ? -16.696 1.164 5.882 1.00 89.50 354 THR A N 1
ATOM 2854 C CA . THR A 1 354 ? -16.931 1.341 7.324 1.00 89.50 354 THR A CA 1
ATOM 2855 C C . THR A 1 354 ? -18.148 2.222 7.610 1.00 89.50 354 THR A C 1
ATOM 2857 O O . THR A 1 354 ? -18.898 1.969 8.549 1.00 89.50 354 THR A O 1
ATOM 2860 N N . ARG A 1 355 ? -18.411 3.243 6.785 1.00 82.69 355 ARG A N 1
ATOM 2861 C CA . ARG A 1 355 ? -19.634 4.058 6.899 1.00 82.69 355 ARG A CA 1
ATOM 2862 C C . ARG A 1 355 ? -20.908 3.254 6.655 1.00 82.69 355 ARG A C 1
ATOM 2864 O O . ARG A 1 355 ? -21.900 3.499 7.329 1.00 82.69 355 ARG A O 1
ATOM 2871 N N . LYS A 1 356 ? -20.884 2.340 5.683 1.00 83.81 356 LYS A N 1
ATOM 2872 C CA . LYS A 1 356 ? -22.051 1.545 5.275 1.00 83.81 356 LYS A CA 1
ATOM 2873 C C . LYS A 1 356 ? -22.347 0.385 6.224 1.00 83.81 356 LYS A C 1
ATOM 2875 O O . LYS A 1 356 ? -23.513 0.093 6.442 1.00 83.81 356 LYS A O 1
ATOM 2880 N N . ASN A 1 357 ? -21.315 -0.252 6.771 1.00 88.06 357 ASN A N 1
ATOM 2881 C CA . ASN A 1 357 ? -21.456 -1.356 7.713 1.00 88.06 357 ASN A CA 1
ATOM 2882 C C . ASN A 1 357 ? -21.263 -0.840 9.149 1.00 88.06 357 ASN A C 1
ATOM 2884 O O . ASN A 1 357 ? -20.152 -0.494 9.546 1.00 88.06 357 ASN A O 1
ATOM 2888 N N . GLU A 1 358 ? -22.335 -0.802 9.943 1.00 85.12 358 GLU A N 1
ATOM 2889 C CA . GLU A 1 358 ? -22.309 -0.352 11.345 1.00 85.12 358 GLU A CA 1
ATOM 2890 C C . GLU A 1 358 ? -21.472 -1.258 12.269 1.00 85.12 358 GLU A C 1
ATOM 2892 O O . GLU A 1 358 ? -21.012 -0.811 13.322 1.00 85.12 358 GLU A O 1
ATOM 2897 N N . ASN A 1 359 ? -21.237 -2.512 11.872 1.00 89.62 359 ASN A N 1
ATOM 2898 C CA . ASN A 1 359 ? -20.419 -3.487 12.601 1.00 89.62 359 ASN A CA 1
ATOM 2899 C C . ASN A 1 359 ? -18.924 -3.334 12.309 1.00 89.62 359 ASN A C 1
ATOM 2901 O O . ASN A 1 359 ? -18.103 -3.839 13.074 1.00 89.62 359 ASN A O 1
ATOM 2905 N N . ALA A 1 360 ? -18.558 -2.636 11.233 1.00 93.06 360 ALA A N 1
ATOM 2906 C CA . ALA A 1 360 ? -17.174 -2.521 10.802 1.00 93.06 360 ALA A CA 1
ATOM 2907 C C . ALA A 1 360 ? -16.346 -1.566 11.675 1.00 93.06 360 ALA A C 1
ATOM 2909 O O . ALA A 1 360 ? -16.853 -0.559 12.189 1.00 93.06 360 ALA A O 1
ATOM 2910 N N . LEU A 1 361 ? -15.048 -1.857 11.769 1.00 92.38 361 LEU A N 1
ATOM 2911 C CA . LEU A 1 361 ? -14.023 -1.017 12.386 1.00 92.38 361 LEU A CA 1
ATOM 2912 C C . LEU A 1 361 ? -12.980 -0.627 11.340 1.00 92.38 361 LEU A C 1
ATOM 2914 O O . LEU A 1 361 ? -12.549 -1.456 10.545 1.00 92.38 361 LEU A O 1
ATOM 2918 N N . TYR A 1 362 ? -12.558 0.633 11.351 1.00 92.00 362 TYR A N 1
ATOM 2919 C CA . TYR A 1 362 ? -11.452 1.124 10.538 1.00 92.00 362 TYR A CA 1
ATOM 2920 C C . TYR A 1 362 ? -10.250 1.428 11.433 1.00 92.00 362 TYR A C 1
ATOM 2922 O O . TYR A 1 362 ? -10.342 2.212 12.379 1.00 92.00 362 TYR A O 1
ATOM 2930 N N . MET A 1 363 ? -9.108 0.816 11.138 1.00 91.19 363 MET A N 1
ATOM 2931 C CA . MET A 1 363 ? -7.849 1.084 11.833 1.00 91.19 363 MET A CA 1
ATOM 2932 C C . MET A 1 363 ? -6.797 1.478 10.807 1.00 91.19 363 MET A C 1
ATOM 2934 O O . MET A 1 363 ? -6.672 0.829 9.774 1.00 91.19 363 MET A O 1
ATOM 2938 N N . THR A 1 364 ? -6.037 2.534 11.078 1.00 89.81 364 THR A N 1
ATOM 2939 C CA . THR A 1 364 ? -4.958 2.991 10.197 1.00 89.81 364 THR A CA 1
ATOM 2940 C C . THR A 1 364 ? -3.643 3.065 10.959 1.00 89.81 364 THR A C 1
ATOM 2942 O O . THR A 1 364 ? -3.560 3.705 12.007 1.00 89.81 364 THR A O 1
ATOM 2945 N N . MET A 1 365 ? -2.623 2.402 10.417 1.00 89.44 365 MET A N 1
ATOM 2946 C CA . MET A 1 365 ? -1.243 2.439 10.877 1.00 89.44 365 MET A CA 1
ATOM 2947 C C . MET A 1 365 ? -0.469 3.423 10.007 1.00 89.44 365 MET A C 1
ATOM 2949 O O . MET A 1 365 ? -0.062 3.113 8.879 1.00 89.44 365 MET A O 1
ATOM 2953 N N . ASN A 1 366 ? -0.305 4.648 10.505 1.00 80.75 366 ASN A N 1
ATOM 2954 C CA . ASN A 1 366 ? 0.359 5.706 9.755 1.00 80.75 366 ASN A CA 1
ATOM 2955 C C . ASN A 1 366 ? 1.042 6.716 10.680 1.00 80.75 366 ASN A C 1
ATOM 2957 O O . ASN A 1 366 ? 0.430 7.263 11.594 1.00 80.75 366 ASN A O 1
ATOM 2961 N N . LYS A 1 367 ? 2.297 7.061 10.367 1.00 70.38 367 LYS A N 1
ATOM 2962 C CA . LYS A 1 367 ? 3.064 8.084 11.099 1.00 70.38 367 LYS A CA 1
ATOM 2963 C C . LYS A 1 367 ? 2.434 9.479 11.018 1.00 70.38 367 LYS A C 1
ATOM 2965 O O . LYS A 1 367 ? 2.700 10.329 11.865 1.00 70.38 367 LYS A O 1
ATOM 2970 N N . LYS A 1 368 ? 1.626 9.756 9.987 1.00 65.94 368 LYS A N 1
ATOM 2971 C CA . LYS A 1 368 ? 0.899 11.023 9.844 1.00 65.94 368 LYS A CA 1
ATOM 2972 C C . LYS A 1 368 ? -0.526 10.856 10.368 1.00 65.94 368 LYS A C 1
ATOM 2974 O O . LYS A 1 368 ? -1.339 10.170 9.756 1.00 65.94 368 LYS A O 1
ATOM 2979 N N . GLY A 1 369 ? -0.830 11.532 11.476 1.00 54.78 369 GLY A N 1
ATOM 2980 C CA . GLY A 1 369 ? -2.192 11.627 11.997 1.00 54.78 369 GLY A CA 1
ATOM 2981 C C . GLY A 1 369 ? -3.097 12.381 11.035 1.00 54.78 369 GLY A C 1
ATOM 2982 O O . GLY A 1 369 ? -2.791 13.500 10.625 1.00 54.78 369 GLY A O 1
ATOM 2983 N N . ILE A 1 370 ? -4.212 11.761 10.676 1.00 53.66 370 ILE A N 1
ATOM 2984 C CA . ILE A 1 370 ? -5.242 12.363 9.838 1.00 53.66 370 ILE A CA 1
ATOM 2985 C C . ILE A 1 370 ? -6.478 12.468 10.718 1.00 53.66 370 ILE A C 1
ATOM 2987 O O . ILE A 1 370 ? -7.038 11.449 11.095 1.00 53.66 370 ILE A O 1
ATOM 2991 N N . SER A 1 371 ? -6.892 13.684 11.064 1.00 45.25 371 SER A N 1
ATOM 2992 C CA . SER A 1 371 ? -8.167 13.888 11.753 1.00 45.25 371 SER A CA 1
ATOM 2993 C C . SER A 1 371 ? -9.306 13.550 10.792 1.00 45.25 371 SER A C 1
ATOM 2995 O O . SER A 1 371 ? -9.356 14.065 9.674 1.00 45.25 371 SER A O 1
ATOM 2997 N N . HIS A 1 372 ? -10.189 12.659 11.226 1.00 54.19 372 HIS A N 1
ATOM 2998 C CA . HIS A 1 372 ? -11.477 12.413 10.592 1.00 54.19 372 HIS A CA 1
ATOM 2999 C C . HIS A 1 372 ? -12.546 13.072 11.481 1.00 54.19 372 HIS A C 1
ATOM 3001 O O . HIS A 1 372 ? -12.300 13.291 12.665 1.00 54.19 372 HIS A O 1
ATOM 3007 N N . SER A 1 373 ? -13.681 13.480 10.912 1.00 42.31 373 SER A N 1
ATOM 3008 C CA . SER A 1 373 ? -14.725 14.229 11.637 1.00 42.31 373 SER A CA 1
ATOM 3009 C C . SER A 1 373 ? -16.117 13.608 11.517 1.00 42.31 373 SER A C 1
ATOM 3011 O O . SER A 1 373 ? -17.095 14.226 11.908 1.00 42.31 373 SER A O 1
ATOM 3013 N N . GLU A 1 374 ? -16.249 12.425 10.907 1.00 42.47 374 GLU A N 1
ATOM 3014 C CA . GLU A 1 374 ? -17.577 11.862 10.606 1.00 42.47 374 GLU A CA 1
ATOM 3015 C C . GLU A 1 374 ? -17.819 10.462 11.201 1.00 42.47 374 GLU A C 1
ATOM 3017 O O . GLU A 1 374 ? -18.971 10.070 11.332 1.00 42.47 374 GLU A O 1
ATOM 3022 N N . PHE A 1 375 ? -16.777 9.696 11.583 1.00 53.28 375 PHE A N 1
ATOM 3023 C CA . PHE A 1 375 ? -16.915 8.321 12.124 1.00 53.28 375 PHE A CA 1
ATOM 3024 C C . PHE A 1 375 ? -15.839 7.967 13.178 1.00 53.28 375 PHE A C 1
ATOM 3026 O O . PHE A 1 375 ? -15.395 6.819 13.265 1.00 53.28 375 PHE A O 1
ATOM 3033 N N . ASN A 1 376 ? -15.404 8.948 13.981 1.00 57.25 376 ASN A N 1
ATOM 3034 C CA . ASN A 1 376 ? -14.267 8.834 14.925 1.00 57.25 376 ASN A CA 1
ATOM 3035 C C . ASN A 1 376 ? -14.415 7.679 15.918 1.00 57.25 376 ASN A C 1
ATOM 3037 O O . ASN A 1 376 ? -13.465 6.970 16.221 1.00 57.25 376 ASN A O 1
ATOM 3041 N N . SER A 1 377 ? -15.656 7.425 16.305 1.00 55.16 377 SER A N 1
ATOM 3042 C CA . SER A 1 377 ? -16.159 6.247 17.004 1.00 55.16 377 SER A CA 1
ATOM 3043 C C . SER A 1 377 ? -15.590 4.888 16.595 1.00 55.16 377 SER A C 1
ATOM 3045 O O . SER A 1 377 ? -15.405 4.016 17.442 1.00 55.16 377 SER A O 1
ATOM 3047 N N . ARG A 1 378 ? -15.369 4.692 15.294 1.00 61.59 378 ARG A N 1
ATOM 3048 C CA . ARG A 1 378 ? -14.960 3.421 14.678 1.00 61.59 378 ARG A CA 1
ATOM 3049 C C . ARG A 1 378 ? -13.708 3.614 13.827 1.00 61.59 378 ARG A C 1
ATOM 3051 O O . ARG A 1 378 ? -13.490 2.876 12.871 1.00 61.59 378 ARG A O 1
ATOM 3058 N N . THR A 1 379 ? -12.922 4.637 14.160 1.00 66.38 379 THR A N 1
ATOM 3059 C CA . THR A 1 379 ? -11.647 4.958 13.526 1.00 66.38 379 THR A CA 1
ATOM 3060 C C . THR A 1 379 ? -10.567 4.993 14.592 1.00 66.38 379 THR A C 1
ATOM 3062 O O . THR A 1 379 ? -10.637 5.794 15.520 1.00 66.38 379 THR A O 1
ATOM 3065 N N . TYR A 1 380 ? -9.544 4.157 14.448 1.00 69.06 380 TYR A N 1
ATOM 3066 C CA . TYR A 1 380 ? -8.379 4.203 15.322 1.00 69.06 380 TYR A CA 1
ATOM 3067 C C . TYR A 1 380 ? -7.095 4.442 14.535 1.00 69.06 380 TYR A C 1
ATOM 3069 O O . TYR A 1 380 ? -6.841 3.796 13.520 1.00 69.06 380 TYR A O 1
ATOM 3077 N N . HIS A 1 381 ? -6.282 5.373 15.028 1.00 66.69 381 HIS A N 1
ATOM 3078 C CA . HIS A 1 381 ? -4.965 5.674 14.486 1.00 66.69 381 HIS A CA 1
ATOM 3079 C C . HIS A 1 381 ? -3.903 5.027 15.369 1.00 66.69 381 HIS A C 1
ATOM 3081 O O . HIS A 1 381 ? -3.753 5.424 16.527 1.00 66.69 381 HIS A O 1
ATOM 3087 N N . THR A 1 382 ? -3.160 4.069 14.819 1.00 59.16 382 THR A N 1
ATOM 3088 C CA . THR A 1 382 ? -1.901 3.625 15.415 1.00 59.16 382 THR A CA 1
ATOM 3089 C C . THR A 1 382 ? -0.762 4.443 14.807 1.00 59.16 382 THR A C 1
ATOM 3091 O O . THR A 1 382 ? -0.726 4.711 13.601 1.00 59.16 382 THR A O 1
ATOM 3094 N N . PHE A 1 383 ? 0.147 4.892 15.664 1.00 53.91 383 PHE A N 1
ATOM 3095 C CA . PHE A 1 383 ? 1.239 5.802 15.315 1.00 53.91 383 PHE A CA 1
ATOM 3096 C C . PHE A 1 383 ? 2.616 5.147 15.418 1.00 53.91 383 PHE A C 1
ATOM 3098 O O . PHE A 1 383 ? 3.550 5.656 14.794 1.00 53.91 383 PHE A O 1
ATOM 3105 N N . ASP A 1 384 ? 2.711 4.047 16.171 1.00 42.31 384 ASP A N 1
ATOM 3106 C CA . ASP A 1 384 ? 3.956 3.357 16.512 1.00 42.31 384 ASP A CA 1
ATOM 3107 C C . ASP A 1 384 ? 3.933 1.894 16.061 1.00 42.31 384 ASP A C 1
ATOM 3109 O O . ASP A 1 384 ? 2.951 1.183 16.391 1.00 42.31 384 ASP A O 1
#

InterPro domains:
  IPR002589 Macro domain [PF01661] (2-67)
  IPR002589 Macro domain [PS51154] (1-105)
  IPR026590 Sirtuin family, catalytic core domain [PS50305] (116-384)
  IPR029035 DHS-like NAD/FAD-binding domain superfamily [SSF52467] (120-374)
  IPR043472 Macro domain-like [G3DSA:3.40.220.10] (1-113)
  IPR043472 Macro domain-like [SSF52949] (2-125)

Organism: Staphylococcus aureus (NCBI:txid1280)

Radius of gyration: 26.18 Å; Cα contacts (8 Å, |Δi|>4): 584; chains: 1; bounding box: 54×51×81 Å

Secondary structure (DSSP, 8-state):
---S------PPPP-SSSPPHHHHHHHHHHHHHHHHHHHHTT-SEEEE--TTSSTT---HHHHHHHHHHHHHHHHHHHT--PEEEE---SHHHHHHHHHHHHHHHH-S-HHHHGGGS-GGGHHHHHHHHHHH-SEEEEEE-HHHHHHTT--SSSHHHHHH-HHHHHHH--SSHHHHHT---SSHHHHHHHHHHHHIIIIISPPPPHHHHHHHHHSTTS-EEEEES--SSHHHHTT--GGGEEETT--TT-EEETT--SS--B--HHHHHHHHHH-BTTB--GGGS-B-TTT-PBEEE---BTTTB----HHHHHHHHHHHHHHHHTTTS-EEEEEES--SSSTTTTHHHHHHHHHH-TT-EEEEE-SS----SS-GGGEEEE--

Solvent-accessible surface area (backbone atoms only — not comparable to full-atom values): 21678 Å² total; per-residue (Å²): 131,93,69,94,70,83,89,87,75,82,52,48,68,53,90,59,81,76,80,49,70,69,47,56,54,45,40,35,49,41,55,51,53,52,52,53,52,37,54,77,68,70,44,61,66,48,76,41,65,70,71,28,44,61,98,27,52,32,58,60,61,65,44,38,46,43,52,52,52,46,52,52,27,50,36,64,78,66,67,52,82,60,44,77,39,80,55,63,90,46,74,67,50,47,50,44,44,49,50,50,58,48,40,77,74,63,62,92,46,72,29,66,62,53,73,54,57,70,92,88,41,60,68,56,31,51,50,42,41,63,70,68,31,67,30,37,45,35,32,42,22,63,45,49,48,36,73,55,65,60,45,48,47,58,65,70,31,53,76,76,38,48,68,60,31,69,75,69,64,55,84,34,45,64,61,55,76,68,54,87,56,97,40,69,35,37,41,45,29,52,48,24,47,49,31,37,59,46,36,76,68,43,70,62,35,64,65,53,45,50,50,54,64,72,49,60,97,54,53,62,41,37,42,26,69,43,35,57,36,51,55,65,56,48,66,53,70,64,85,40,44,26,56,83,37,34,35,52,74,31,29,22,41,66,77,58,84,56,63,52,70,46,75,56,68,68,58,34,56,47,34,55,72,60,36,54,97,64,26,28,57,75,89,70,59,52,56,27,94,87,77,63,42,52,48,38,65,29,50,64,42,95,90,80,42,53,72,62,24,72,64,55,52,50,31,50,49,49,53,51,50,53,51,63,76,44,54,80,42,42,27,33,36,40,36,33,20,65,72,78,90,63,34,76,77,41,59,53,50,47,52,53,49,38,70,72,20,88,59,27,35,36,37,36,42,37,81,70,86,74,90,71,91,85,56,57,80,42,50,45,80,38,68,128

Sequence (384 aa):
MPAKYIIHTVGPQIRRLPVSKMNQDLLAKCYLSCLKLADQHSLNHVAFCCISTGVFAFPQDEAAEIAVRTVESYLKETSSTLKVVFNVFTDKDLQLYKEHLTVMQSSKWNAMSLLMGDKTKQAEVLRTAIDEADAIVIGIGAGMSASDGFTYVGERFTENFPDFIEKYRFFDMLQASLHPYGSWQEYWAFESRFITLNYLDQPVGQSYLALKSLVEGKQYHIITTNADNAFDAAEYDMTHVFHIQGEYILQQCSQHCHAQTYRNDDLIRKMVVAQQDMLIPWEMIPRCPKCDAPMEVNKRKAEVGMVEDAEFHAQLQRYNAFLEQHQDDKVLYLEIGIGYTTPQFVKHPFQRMTRKNENALYMTMNKKGISHSEFNSRTYHTFD

Mean predicted aligned error: 10.49 Å